Protein AF-A0A7C3SGZ8-F1 (afdb_monomer_lite)

Sequence (478 aa):
WWYVTPYLYDRQGRLVGKYRKSHCLPYERGPGPDAGFALGDDLPVFSTDIGPIGLKIGTDHYFPEIDMVLRRRGAKLIVWSTSPFPVRDEHWITFALQGRAVDLDVYYAVARYAGRKGYGGYEDRFSWTGTWPIGRAQVFAPDGHTLADSGHAGGLAVATVPAAALVGSVNPKAGLDTEGPYRLATAPNDQLPPPWPRSSDKPRTARVAAVECEPNIDRLLEKLDHCGQQHCDLVCLWEYVWYQNDQEVEKYRQRNEQWLRQIAEKAGKHKMYIVIAGELHRGFNEAILYDRQGKELGRYTKIIQTTPKESKYYQAGDRVGIFDLDFGRICVKICADVYAPLLDLTAGLHQVDLMLHPTQDAGPYGEFIRWRDGHRAVDHGYFLLRATSPCGPSDHRAYILDPWGMVLAASQHLTNNEPVIVNLQLDNRPKYFEWPERLRAKGPYPDGYQQKQWPVAKGDLRSVLLQHRRPELYRPKP

Foldseek 3Di:
DAFDKDWDAAPVRHTQDIATAAFDFPLLQFDDPNGHHDHDPAFDWTQYPLATETEHEACCLLPLLSLVFSLQQKFQEYEYEYEDDQDDFPCLSLLLVLQSLQLSVHKYWYAYAAAQCAAQLCSPPDDPVNGDRDGWIWIAGSLSDTQFIQPRNDGDTDHDDPSVSRHTHGDRQTFDDCDWALNLLLDDLVPFADFFDDDPPDFLKFKEWFDADDPDLVVVLVLLVVCLVVLGQEYFAAADDPADALVVLVVCLVVLVVSLQSVLVSLQVSQHKYKYWHCTNQRATKIWIHGRNSDTPDMFGAQPGPPDPPGPRDDHGGYWAWDADPRGIETEHEAVSLSPLSSLVSCLSNVGLEYEYRYPHDDPALVSVLSSVLSSLQSSFHKYFHHYYADDHQNPWTFIAGSSSDTPWTFGHPDPGRITIDIDRSQPTDFDWHFDSVQSNVGSDGRCSVVVGHTDGPGHPSVSVSVGDDSSNRHRDD

pLDDT: mean 90.18, std 11.47, range [34.78, 98.88]

Structure (mmCIF, N/CA/C/O backbone):
data_AF-A0A7C3SGZ8-F1
#
_entry.id   AF-A0A7C3SGZ8-F1
#
loop_
_atom_site.group_PDB
_atom_site.id
_atom_site.type_symbol
_atom_site.label_atom_id
_atom_site.label_alt_id
_atom_site.label_comp_id
_atom_site.label_asym_id
_atom_site.label_entity_id
_atom_site.label_seq_id
_atom_site.pdbx_PDB_ins_code
_atom_site.Cartn_x
_atom_site.Cartn_y
_atom_site.Cartn_z
_atom_site.occupancy
_atom_site.B_iso_or_equiv
_atom_site.auth_seq_id
_atom_site.auth_comp_id
_atom_site.auth_asym_id
_atom_site.auth_atom_id
_atom_site.pdbx_PDB_model_num
ATOM 1 N N . TRP A 1 1 ? 4.224 5.355 -36.852 1.00 69.19 1 TRP A N 1
ATOM 2 C CA . TRP A 1 1 ? 4.456 5.321 -35.395 1.00 69.19 1 TRP A CA 1
ATOM 3 C C . TRP A 1 1 ? 5.589 4.359 -35.066 1.00 69.19 1 TRP A C 1
ATOM 5 O O . TRP A 1 1 ? 5.632 3.278 -35.640 1.00 69.19 1 TRP A O 1
ATOM 15 N N . TRP A 1 2 ? 6.516 4.753 -34.192 1.00 85.25 2 TRP A N 1
ATOM 16 C CA . TRP A 1 2 ? 7.606 3.911 -33.672 1.00 85.25 2 TRP A CA 1
ATOM 17 C C . TRP A 1 2 ? 7.272 3.443 -32.243 1.00 85.25 2 TRP A C 1
ATOM 19 O O . TRP A 1 2 ? 6.316 3.941 -31.656 1.00 85.25 2 TRP A O 1
ATOM 29 N N . TYR A 1 3 ? 8.017 2.478 -31.695 1.00 91.25 3 TYR A N 1
ATOM 30 C CA . TYR A 1 3 ? 7.805 1.937 -30.343 1.00 91.25 3 TYR A CA 1
ATOM 31 C C . TYR A 1 3 ? 9.032 2.166 -29.459 1.00 91.25 3 TYR A C 1
ATOM 33 O O . TYR A 1 3 ? 10.164 2.053 -29.927 1.00 91.25 3 TYR A O 1
ATOM 41 N N . VAL A 1 4 ? 8.809 2.375 -28.161 1.00 92.69 4 VAL A N 1
ATOM 42 C CA . VAL A 1 4 ? 9.844 2.214 -27.129 1.00 92.69 4 VAL A CA 1
ATOM 43 C C . VAL A 1 4 ? 9.881 0.732 -26.741 1.00 92.69 4 VAL A C 1
ATOM 45 O O . VAL A 1 4 ? 8.846 0.159 -26.393 1.00 92.69 4 VAL A O 1
ATOM 48 N N . THR A 1 5 ? 11.027 0.060 -26.880 1.00 94.81 5 THR A N 1
ATOM 49 C CA . THR A 1 5 ? 11.096 -1.414 -26.812 1.00 94.81 5 THR A CA 1
ATOM 50 C C . THR A 1 5 ? 12.404 -1.904 -26.182 1.00 94.81 5 THR A C 1
ATOM 52 O O . THR A 1 5 ? 13.457 -1.713 -26.788 1.00 94.81 5 THR A O 1
ATOM 55 N N . PRO A 1 6 ? 12.377 -2.558 -25.006 1.00 95.44 6 PRO A N 1
ATOM 56 C CA . PRO A 1 6 ? 13.455 -3.441 -24.568 1.00 95.44 6 PRO A CA 1
ATOM 57 C C . PRO A 1 6 ? 13.411 -4.796 -25.296 1.00 95.44 6 PRO A C 1
ATOM 59 O O . PRO A 1 6 ? 12.342 -5.353 -25.567 1.00 95.44 6 PRO A O 1
ATOM 62 N N . TYR A 1 7 ? 14.598 -5.331 -25.581 1.00 96.50 7 TYR A N 1
ATOM 63 C CA . TYR A 1 7 ? 14.821 -6.615 -26.248 1.00 96.50 7 TYR A CA 1
ATOM 64 C C . TYR A 1 7 ? 15.575 -7.556 -25.309 1.00 96.50 7 TYR A C 1
ATOM 66 O O . TYR A 1 7 ? 16.525 -7.133 -24.651 1.00 96.50 7 TYR A O 1
ATOM 74 N N . LEU A 1 8 ? 15.169 -8.823 -25.270 1.00 96.88 8 LEU A N 1
ATOM 75 C CA . LEU A 1 8 ? 15.829 -9.874 -24.503 1.00 96.88 8 LEU A CA 1
ATOM 76 C C . LEU A 1 8 ? 16.534 -10.834 -25.458 1.00 96.88 8 LEU A C 1
ATOM 78 O O . LEU A 1 8 ? 15.889 -11.434 -26.319 1.00 96.88 8 LEU A O 1
ATOM 82 N N . TYR A 1 9 ? 17.842 -10.992 -25.279 1.00 96.75 9 TYR A N 1
ATOM 83 C CA . TYR A 1 9 ? 18.666 -11.947 -26.016 1.00 96.75 9 TYR A CA 1
ATOM 84 C C . TYR A 1 9 ? 19.127 -13.067 -25.082 1.00 96.75 9 TYR A C 1
ATOM 86 O O . TYR A 1 9 ? 19.379 -12.819 -23.902 1.00 96.75 9 TYR A O 1
ATOM 94 N N . ASP A 1 10 ? 19.220 -14.290 -25.600 1.00 95.00 10 ASP A N 1
ATOM 95 C CA . ASP A 1 10 ? 19.748 -15.433 -24.856 1.00 95.00 10 ASP A CA 1
ATOM 96 C C . ASP A 1 10 ? 21.285 -15.449 -24.832 1.00 95.00 10 ASP A C 1
ATOM 98 O O . ASP A 1 10 ? 21.964 -14.602 -25.419 1.00 95.00 10 ASP A O 1
ATOM 102 N N . ARG A 1 11 ? 21.851 -16.455 -24.157 1.00 92.62 11 ARG A N 1
ATOM 103 C CA . ARG A 1 11 ? 23.303 -16.649 -24.033 1.00 92.62 11 ARG A CA 1
ATOM 104 C C . ARG A 1 11 ? 24.007 -16.950 -25.360 1.00 92.62 11 ARG A C 1
ATOM 106 O O . ARG A 1 11 ? 25.226 -16.844 -25.423 1.00 92.62 11 ARG A O 1
ATOM 113 N N . GLN A 1 12 ? 23.267 -17.324 -26.404 1.00 95.88 12 GLN A N 1
ATOM 114 C CA . GLN A 1 12 ? 23.783 -17.543 -27.756 1.00 95.88 12 GLN A CA 1
ATOM 115 C C . GLN A 1 12 ? 23.603 -16.302 -28.648 1.00 95.88 12 GLN A C 1
ATOM 117 O O . GLN A 1 12 ? 23.915 -16.353 -29.836 1.00 95.88 12 GLN A O 1
ATOM 122 N N . GLY A 1 13 ? 23.100 -15.190 -28.099 1.00 95.06 13 GLY A N 1
ATOM 123 C CA . GLY A 1 13 ? 22.853 -13.952 -28.834 1.00 95.06 13 GLY A CA 1
ATOM 124 C C . GLY A 1 13 ? 21.592 -13.979 -29.701 1.00 95.06 13 GLY A C 1
ATOM 125 O O . GLY A 1 13 ? 21.418 -13.101 -30.545 1.00 95.06 13 GLY A O 1
ATOM 126 N N . ARG A 1 14 ? 20.695 -14.957 -29.523 1.00 96.56 14 ARG A N 1
ATOM 127 C CA . ARG A 1 14 ? 19.424 -15.035 -30.260 1.00 96.56 14 ARG A CA 1
ATOM 128 C C . ARG A 1 14 ? 18.355 -14.217 -29.547 1.00 96.56 14 ARG A C 1
ATOM 130 O O . ARG A 1 14 ? 18.287 -14.204 -28.320 1.00 96.56 14 ARG A O 1
ATOM 137 N N . LEU A 1 15 ? 17.492 -13.549 -30.311 1.00 97.38 15 LEU A N 1
ATOM 138 C CA . LEU A 1 15 ? 16.367 -12.795 -29.755 1.00 97.38 15 LEU A CA 1
ATOM 139 C C . LEU A 1 15 ? 15.336 -13.759 -29.144 1.00 97.38 15 LEU A C 1
ATOM 141 O O . LEU A 1 15 ? 14.676 -14.495 -29.873 1.00 97.38 15 LEU A O 1
ATOM 145 N N . VAL A 1 16 ? 15.166 -13.710 -27.822 1.00 96.94 16 VAL A N 1
ATOM 146 C CA . VAL A 1 16 ? 14.125 -14.452 -27.087 1.00 96.94 16 VAL A CA 1
ATOM 147 C C . VAL A 1 16 ? 12.778 -13.757 -27.237 1.00 96.94 16 VAL A C 1
ATOM 149 O O . VAL A 1 16 ? 11.745 -14.396 -27.424 1.00 96.94 16 VAL A O 1
ATOM 152 N N . GLY A 1 17 ? 12.780 -12.427 -27.158 1.00 95.75 17 GLY A N 1
ATOM 153 C CA . GLY A 1 17 ? 11.559 -11.650 -27.255 1.00 95.75 17 GLY A CA 1
ATOM 154 C C . GLY A 1 17 ? 11.768 -10.162 -27.039 1.00 95.75 17 GLY A C 1
ATOM 155 O O . GLY A 1 17 ? 12.876 -9.679 -26.800 1.00 95.75 17 GLY A O 1
ATOM 156 N N . LYS A 1 18 ? 10.674 -9.417 -27.158 1.00 96.38 18 LYS A N 1
ATOM 157 C CA . LYS A 1 18 ? 10.655 -7.964 -27.003 1.00 96.38 18 LYS A CA 1
ATOM 158 C C . LYS A 1 18 ? 9.407 -7.539 -26.252 1.00 96.38 18 LYS A C 1
ATOM 160 O O . LYS A 1 18 ? 8.342 -8.121 -26.443 1.00 96.38 18 LYS A O 1
ATOM 165 N N . TYR A 1 19 ? 9.533 -6.495 -25.451 1.00 97.56 19 TYR A N 1
ATOM 166 C CA . TYR A 1 19 ? 8.407 -5.848 -24.790 1.00 97.56 19 TYR A CA 1
ATOM 167 C C . TYR A 1 19 ? 8.213 -4.468 -25.407 1.00 97.56 19 TYR A C 1
ATOM 169 O O . TYR A 1 19 ? 9.177 -3.736 -25.591 1.00 97.56 19 TYR A O 1
ATOM 177 N N . ARG A 1 20 ? 6.982 -4.105 -25.759 1.00 97.19 20 ARG A N 1
ATOM 178 C CA . ARG A 1 20 ? 6.656 -2.754 -26.231 1.00 97.19 20 ARG A CA 1
ATOM 179 C C . ARG A 1 20 ? 6.062 -1.987 -25.065 1.00 97.19 20 ARG A C 1
ATOM 181 O O . ARG A 1 20 ? 5.121 -2.480 -24.452 1.00 97.19 20 ARG A O 1
ATOM 188 N N . LYS A 1 21 ? 6.593 -0.793 -24.791 1.00 96.00 21 LYS A N 1
ATOM 189 C CA . LYS A 1 21 ? 6.131 0.069 -23.700 1.00 96.00 21 LYS A CA 1
ATOM 190 C C . LYS A 1 21 ? 4.607 0.158 -23.686 1.00 96.00 21 LYS A C 1
ATOM 192 O O . LYS A 1 21 ? 4.005 0.514 -24.697 1.00 96.00 21 LYS A O 1
ATOM 197 N N . SER A 1 22 ? 4.003 -0.209 -22.561 1.00 96.19 22 SER A N 1
ATOM 198 C CA . SER A 1 22 ? 2.551 -0.403 -22.469 1.00 96.19 22 SER A CA 1
ATOM 199 C C . SER A 1 22 ? 1.799 0.872 -22.092 1.00 96.19 22 SER A C 1
ATOM 201 O O . SER A 1 22 ? 0.682 1.071 -22.565 1.00 96.19 22 SER A O 1
ATOM 203 N N . HIS A 1 23 ? 2.420 1.751 -21.302 1.00 94.94 23 HIS A N 1
ATOM 204 C CA . HIS A 1 23 ? 1.819 2.982 -20.790 1.00 94.94 23 HIS A CA 1
ATOM 205 C C . HIS A 1 23 ? 2.601 4.217 -21.243 1.00 94.94 23 HIS A C 1
ATOM 207 O O . HIS A 1 23 ? 3.799 4.142 -21.511 1.00 94.94 23 HIS A O 1
ATOM 213 N N . CYS A 1 24 ? 1.930 5.365 -21.328 1.00 91.69 24 CYS A N 1
ATOM 214 C CA . CYS A 1 24 ? 2.541 6.637 -21.712 1.00 91.69 24 CYS A CA 1
ATOM 215 C C . CYS A 1 24 ? 1.954 7.758 -20.858 1.00 91.69 24 CYS A C 1
ATOM 217 O O . CYS A 1 24 ? 0.735 7.925 -20.822 1.00 91.69 24 CYS A O 1
ATOM 219 N N . LEU A 1 25 ? 2.821 8.511 -20.181 1.00 90.81 25 LEU A N 1
ATOM 220 C CA . LEU A 1 25 ? 2.432 9.712 -19.444 1.00 90.81 25 LEU A CA 1
ATOM 221 C C . LEU A 1 25 ? 2.379 10.934 -20.375 1.00 90.81 25 LEU A C 1
ATOM 223 O O . LEU A 1 25 ? 3.080 10.950 -21.391 1.00 90.81 25 LEU A O 1
ATOM 227 N N . PRO A 1 26 ? 1.606 11.987 -20.037 1.00 88.81 26 PRO A N 1
ATOM 228 C CA . PRO A 1 26 ? 1.420 13.137 -20.924 1.00 88.81 26 PRO A CA 1
ATOM 229 C C . PRO A 1 26 ? 2.724 13.774 -21.431 1.00 88.81 26 PRO A C 1
ATOM 231 O O . PRO A 1 26 ? 2.818 14.134 -22.603 1.00 88.81 26 PRO A O 1
ATOM 234 N N . TYR A 1 27 ? 3.769 13.851 -20.598 1.00 84.12 27 TYR A N 1
ATOM 235 C CA . TYR A 1 27 ? 5.043 14.458 -20.991 1.00 84.12 27 TYR A CA 1
ATOM 236 C C . TYR A 1 27 ? 5.803 13.648 -22.052 1.00 84.12 27 TYR A C 1
ATOM 238 O O . TYR A 1 27 ? 6.643 14.218 -22.746 1.00 84.12 27 TYR A O 1
ATOM 246 N N . GLU A 1 28 ? 5.529 12.347 -22.183 1.00 85.44 28 GLU A N 1
ATOM 247 C CA . GLU A 1 28 ? 6.230 11.444 -23.104 1.00 85.44 28 GLU A CA 1
ATOM 248 C C . GLU A 1 28 ? 5.700 11.528 -24.543 1.00 85.44 28 GLU A C 1
ATOM 250 O O . GLU A 1 28 ? 6.382 11.091 -25.470 1.00 85.44 28 GLU A O 1
ATOM 255 N N . ARG A 1 29 ? 4.502 12.099 -24.754 1.00 79.06 29 ARG A N 1
ATOM 256 C CA . ARG A 1 29 ? 3.915 12.249 -26.096 1.00 79.06 29 ARG A CA 1
ATOM 257 C C . ARG A 1 29 ? 4.592 13.343 -26.924 1.00 79.06 29 ARG A C 1
ATOM 259 O O . ARG A 1 29 ? 4.531 13.283 -28.139 1.00 79.06 29 ARG A O 1
ATOM 266 N N . GLY A 1 30 ? 5.306 14.290 -26.313 1.00 68.50 30 GLY A N 1
ATOM 267 C CA . GLY A 1 30 ? 5.843 15.456 -27.029 1.00 68.50 30 GLY A CA 1
ATOM 268 C C . GLY A 1 30 ? 4.739 16.427 -27.494 1.00 68.50 30 GLY A C 1
ATOM 269 O O . GLY A 1 30 ? 3.564 16.207 -27.200 1.00 68.50 30 GLY A O 1
ATOM 270 N N . PRO A 1 31 ? 5.085 17.548 -28.153 1.00 63.88 31 PRO A N 1
ATOM 271 C CA . PRO A 1 31 ? 4.103 18.542 -28.579 1.00 63.88 31 PRO A CA 1
ATOM 272 C C . PRO A 1 31 ? 3.499 18.219 -29.950 1.00 63.88 31 PRO A C 1
ATOM 274 O O . PRO A 1 31 ? 4.227 17.997 -30.915 1.00 63.88 31 PRO A O 1
ATOM 277 N N . GLY A 1 32 ? 2.169 18.282 -30.039 1.00 61.72 32 GLY A N 1
ATOM 278 C CA . GLY A 1 32 ? 1.407 18.128 -31.281 1.00 61.72 32 GLY A CA 1
ATOM 279 C C . GLY A 1 32 ? 0.600 16.821 -31.362 1.00 61.72 32 GLY A C 1
ATOM 280 O O . GLY A 1 32 ? 0.855 15.890 -30.601 1.00 61.72 32 GLY A O 1
ATOM 281 N N . PRO A 1 33 ? -0.391 16.746 -32.269 1.00 59.47 33 PRO A N 1
ATOM 282 C CA . PRO A 1 33 ? -1.303 15.602 -32.384 1.00 59.47 33 PRO A CA 1
ATOM 283 C C . PRO A 1 33 ? -0.625 14.319 -32.898 1.00 59.47 33 PRO A C 1
ATOM 285 O O . PRO A 1 33 ? -1.054 13.224 -32.541 1.00 59.47 33 PRO A O 1
ATOM 288 N N . ASP A 1 34 ? 0.457 14.452 -33.672 1.00 66.25 34 ASP A N 1
ATOM 289 C CA . ASP A 1 34 ? 1.201 13.332 -34.273 1.00 66.25 34 ASP A CA 1
ATOM 290 C C . ASP A 1 34 ? 2.487 12.970 -33.508 1.00 66.25 34 ASP A C 1
ATOM 292 O O . ASP A 1 34 ? 3.280 12.131 -33.946 1.00 66.25 34 ASP A O 1
ATOM 296 N N . ALA A 1 35 ? 2.729 13.620 -32.366 1.00 68.38 35 ALA A N 1
ATOM 297 C CA . ALA A 1 35 ? 3.904 13.376 -31.547 1.00 68.38 35 ALA A CA 1
ATOM 298 C C . ALA A 1 35 ? 3.712 12.137 -30.651 1.00 68.38 35 ALA A C 1
ATOM 300 O O . ALA A 1 35 ? 2.620 11.842 -30.157 1.00 68.38 35 ALA A O 1
ATOM 301 N N . GLY A 1 36 ? 4.804 11.396 -30.440 1.00 77.12 36 GLY A N 1
ATOM 302 C CA . GLY A 1 36 ? 4.868 10.279 -29.499 1.00 77.12 36 GLY A CA 1
ATOM 303 C C . GLY A 1 36 ? 5.217 8.944 -30.151 1.00 77.12 36 GLY A C 1
ATOM 304 O O . GLY A 1 36 ? 5.814 8.878 -31.227 1.00 77.12 36 GLY A O 1
ATOM 305 N N . PHE A 1 37 ? 4.865 7.862 -29.461 1.00 87.44 37 PHE A N 1
ATOM 306 C CA . PHE A 1 37 ? 5.135 6.484 -29.860 1.00 87.44 37 PHE A CA 1
ATOM 307 C C . PHE A 1 37 ? 3.880 5.622 -29.710 1.00 87.44 37 PHE A C 1
ATOM 309 O O . PHE A 1 37 ? 2.998 5.907 -28.901 1.00 87.44 37 PHE A O 1
ATOM 316 N N . ALA A 1 38 ? 3.809 4.548 -30.494 1.00 91.69 38 ALA A N 1
ATOM 317 C CA . ALA A 1 38 ? 2.772 3.542 -30.335 1.00 91.69 38 ALA A CA 1
ATOM 318 C C . ALA A 1 38 ? 3.005 2.735 -29.051 1.00 91.69 38 ALA A C 1
ATOM 320 O O . ALA A 1 38 ? 4.145 2.445 -28.676 1.00 91.69 38 ALA A O 1
ATOM 321 N N . LEU A 1 39 ? 1.910 2.346 -28.402 1.00 94.81 39 LEU A N 1
ATOM 322 C CA . LEU A 1 39 ? 1.933 1.527 -27.196 1.00 94.81 39 LEU A CA 1
ATOM 323 C C . LEU A 1 39 ? 1.844 0.038 -27.529 1.00 94.81 39 LEU A C 1
ATOM 325 O O . LEU A 1 39 ? 1.193 -0.361 -28.493 1.00 94.81 39 LEU A O 1
ATOM 329 N N . GLY A 1 40 ? 2.504 -0.780 -26.714 1.00 96.19 40 GLY A N 1
ATOM 330 C CA . GLY A 1 40 ? 2.307 -2.225 -26.696 1.00 96.19 40 GLY A CA 1
ATOM 331 C C . GLY A 1 40 ? 0.940 -2.600 -26.132 1.00 96.19 40 GLY A C 1
ATOM 332 O O . GLY A 1 40 ? 0.364 -1.869 -25.335 1.00 96.19 40 GLY A O 1
ATOM 333 N N . ASP A 1 41 ? 0.428 -3.749 -26.535 1.00 96.06 41 ASP A N 1
ATOM 334 C CA . ASP A 1 41 ? -0.869 -4.315 -26.160 1.00 96.06 41 ASP A CA 1
ATOM 335 C C . ASP A 1 41 ? -0.723 -5.570 -25.282 1.00 96.06 41 ASP A C 1
ATOM 337 O O . ASP A 1 41 ? -1.669 -6.336 -25.107 1.00 96.06 41 ASP A O 1
ATOM 341 N N . ASP A 1 42 ? 0.467 -5.786 -24.713 1.00 96.44 42 ASP A N 1
ATOM 342 C CA . ASP A 1 42 ? 0.751 -6.946 -23.882 1.00 96.44 42 ASP A CA 1
ATOM 343 C C . ASP A 1 42 ? 1.822 -6.688 -22.812 1.00 96.44 42 ASP A C 1
ATOM 345 O O . ASP A 1 42 ? 2.675 -5.811 -22.953 1.00 96.44 42 ASP A O 1
ATOM 349 N N . LEU A 1 43 ? 1.801 -7.519 -21.767 1.00 97.94 43 LEU A N 1
ATOM 350 C CA . LEU A 1 43 ? 2.784 -7.606 -20.684 1.00 97.94 43 LEU A CA 1
ATOM 351 C C . LEU A 1 43 ? 3.447 -9.007 -20.672 1.00 97.94 43 LEU A C 1
ATOM 353 O O . LEU A 1 43 ? 3.156 -9.825 -19.793 1.00 97.94 43 LEU A O 1
ATOM 357 N N . PRO A 1 44 ? 4.254 -9.361 -21.692 1.00 97.25 44 PRO A N 1
ATOM 358 C CA . PRO A 1 44 ? 4.834 -10.696 -21.831 1.00 97.25 44 PRO A CA 1
ATOM 359 C C . PRO A 1 44 ? 5.866 -11.034 -20.746 1.00 97.25 44 PRO A C 1
ATOM 361 O O . PRO A 1 44 ? 6.643 -10.184 -20.309 1.00 97.25 44 PRO A O 1
ATOM 364 N N . VAL A 1 45 ? 5.910 -12.319 -20.389 1.00 98.38 45 VAL A N 1
ATOM 365 C CA . VAL A 1 45 ? 6.977 -12.951 -19.601 1.00 98.38 45 VAL A CA 1
ATOM 366 C C . VAL A 1 45 ? 7.644 -14.002 -20.480 1.00 98.38 45 VAL A C 1
ATOM 368 O O . VAL A 1 45 ? 6.963 -14.761 -21.171 1.00 98.38 45 VAL A O 1
ATOM 371 N N . PHE A 1 46 ? 8.970 -14.039 -20.469 1.00 97.88 46 PHE A N 1
ATOM 372 C CA . PHE A 1 46 ? 9.766 -14.894 -21.340 1.00 97.88 46 PHE A CA 1
ATOM 373 C C . PHE A 1 46 ? 10.364 -16.049 -20.546 1.00 97.88 46 PHE A C 1
ATOM 375 O O . PHE A 1 46 ? 11.072 -15.826 -19.565 1.00 97.88 46 PHE A O 1
ATOM 382 N N . SER A 1 47 ? 10.102 -17.281 -20.979 1.00 96.25 47 SER A N 1
ATOM 383 C CA . SER A 1 47 ? 10.798 -18.457 -20.458 1.00 96.25 47 SER A CA 1
ATOM 384 C C . SER A 1 47 ? 12.246 -18.442 -20.941 1.00 96.25 47 SER A C 1
ATOM 386 O O . SER A 1 47 ? 12.496 -18.362 -22.144 1.00 96.25 47 SER A O 1
ATOM 388 N N . THR A 1 48 ? 13.193 -18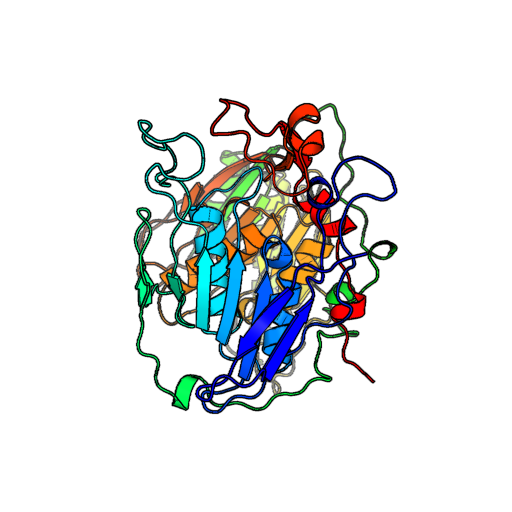.541 -20.014 1.00 94.69 48 THR A N 1
ATOM 389 C CA . THR A 1 48 ? 14.625 -18.648 -20.317 1.00 94.69 48 THR A CA 1
ATOM 390 C C . THR A 1 48 ? 15.241 -19.826 -19.568 1.00 94.69 48 THR A C 1
ATOM 392 O O . THR A 1 48 ? 14.602 -20.429 -18.706 1.00 94.69 48 THR A O 1
ATOM 395 N N . ASP A 1 49 ? 16.496 -20.142 -19.872 1.00 91.69 49 ASP A N 1
ATOM 396 C CA . ASP A 1 49 ? 17.271 -21.185 -19.194 1.00 91.69 49 ASP A CA 1
ATOM 397 C C . ASP A 1 49 ? 17.625 -20.845 -17.732 1.00 91.69 49 ASP A C 1
ATOM 399 O O . ASP A 1 49 ? 18.047 -21.726 -16.986 1.00 91.69 49 ASP A O 1
ATOM 403 N N . ILE A 1 50 ? 17.430 -19.593 -17.302 1.00 91.00 50 ILE A N 1
ATOM 404 C CA . ILE A 1 50 ? 17.544 -19.166 -15.898 1.00 91.00 50 ILE A CA 1
ATOM 405 C C . ILE A 1 50 ? 16.199 -18.921 -15.217 1.00 91.00 50 ILE A C 1
ATOM 407 O O . ILE A 1 50 ? 16.189 -18.574 -14.043 1.00 91.00 50 ILE A O 1
ATOM 411 N N . GLY A 1 51 ? 15.081 -19.095 -15.925 1.00 95.00 51 GLY A N 1
ATOM 412 C CA . GLY A 1 51 ? 13.735 -18.897 -15.390 1.00 95.00 51 GLY A CA 1
ATOM 413 C C . GLY A 1 51 ? 12.909 -17.828 -16.114 1.00 95.00 51 GLY A C 1
ATOM 414 O O . GLY A 1 51 ? 13.361 -17.247 -17.106 1.00 95.00 51 GLY A O 1
ATOM 415 N N . PRO A 1 52 ? 11.665 -17.579 -15.668 1.00 97.75 52 PRO A N 1
ATOM 416 C CA . PRO A 1 52 ? 10.772 -16.608 -16.295 1.00 97.75 52 PRO A CA 1
ATOM 417 C C . PRO A 1 52 ? 11.178 -15.148 -16.032 1.00 97.75 52 PRO A C 1
ATOM 419 O O . PRO A 1 52 ? 11.246 -14.711 -14.877 1.00 97.75 52 PRO A O 1
ATOM 422 N N . ILE A 1 53 ? 11.371 -14.371 -17.102 1.00 98.06 53 ILE A N 1
ATOM 423 C CA . ILE A 1 53 ? 11.789 -12.961 -17.042 1.00 98.06 53 ILE A CA 1
ATOM 424 C C . ILE A 1 53 ? 10.679 -12.039 -17.557 1.00 98.06 53 ILE A C 1
ATOM 426 O O . ILE A 1 53 ? 10.231 -12.169 -18.697 1.00 98.06 53 ILE A O 1
ATOM 430 N N . GLY A 1 54 ? 10.258 -11.082 -16.729 1.00 98.19 54 GLY A N 1
ATOM 431 C CA . GLY A 1 54 ? 9.402 -9.961 -17.125 1.00 98.19 54 GLY A CA 1
ATOM 432 C C . GLY A 1 54 ? 10.227 -8.729 -17.505 1.00 98.19 54 GLY A C 1
ATOM 433 O O . GLY A 1 54 ? 11.288 -8.491 -16.929 1.00 98.19 54 GLY A O 1
ATOM 434 N N . LEU A 1 55 ? 9.746 -7.928 -18.458 1.00 98.12 55 LEU A N 1
ATOM 435 C CA . LEU A 1 55 ? 10.398 -6.682 -18.883 1.00 98.12 55 LEU A CA 1
ATOM 436 C C . LEU A 1 55 ? 9.461 -5.490 -18.669 1.00 98.12 55 LEU A C 1
ATOM 438 O O . LEU A 1 55 ? 8.273 -5.577 -18.971 1.00 98.12 55 LEU A O 1
ATOM 442 N N . LYS A 1 56 ? 10.009 -4.355 -18.230 1.00 96.75 56 LYS A N 1
ATOM 443 C CA . LYS A 1 56 ? 9.319 -3.054 -18.231 1.00 96.75 56 LYS A CA 1
ATOM 444 C C . LYS A 1 56 ? 10.280 -1.919 -18.582 1.00 96.75 56 LYS A C 1
ATOM 446 O O . LYS A 1 56 ? 11.499 -2.088 -18.476 1.00 96.75 56 LYS A O 1
ATOM 451 N N . ILE A 1 57 ? 9.770 -0.751 -18.989 1.00 94.75 57 ILE A N 1
ATOM 452 C CA . ILE A 1 57 ? 10.625 0.372 -19.409 1.00 94.75 57 ILE A CA 1
ATOM 453 C C . ILE A 1 57 ? 10.118 1.755 -18.975 1.00 94.75 57 ILE A C 1
ATOM 455 O O . ILE A 1 57 ? 8.945 2.114 -19.105 1.00 94.75 57 ILE A O 1
ATOM 459 N N . GLY A 1 58 ? 11.045 2.582 -18.485 1.00 91.00 58 GLY A N 1
ATOM 460 C CA . GLY A 1 58 ? 10.790 3.988 -18.165 1.00 91.00 58 GLY A CA 1
ATOM 461 C C . GLY A 1 58 ? 9.633 4.167 -17.178 1.00 91.00 58 GLY A C 1
ATOM 462 O O . GLY A 1 58 ? 9.635 3.559 -16.109 1.00 91.00 58 GLY A O 1
ATOM 463 N N . THR A 1 59 ? 8.636 4.970 -17.550 1.00 91.56 59 THR A N 1
ATOM 464 C CA . THR A 1 59 ? 7.467 5.319 -16.716 1.00 91.56 59 THR A CA 1
ATOM 465 C C . THR A 1 59 ? 6.513 4.166 -16.412 1.00 91.56 59 THR A C 1
ATOM 467 O O . THR A 1 59 ? 5.614 4.354 -15.602 1.00 91.56 59 THR A O 1
ATOM 470 N N . ASP A 1 60 ? 6.722 2.968 -16.974 1.00 95.00 60 ASP A N 1
ATOM 471 C CA . ASP A 1 60 ? 5.943 1.775 -16.601 1.00 95.00 60 ASP A CA 1
ATOM 472 C C . ASP A 1 60 ? 6.031 1.506 -15.088 1.00 95.00 60 ASP A C 1
ATOM 474 O O . ASP A 1 60 ? 5.107 0.981 -14.484 1.00 95.00 60 ASP A O 1
ATOM 478 N N . HIS A 1 61 ? 7.122 1.935 -14.443 1.00 93.12 61 HIS A N 1
ATOM 479 C CA . HIS A 1 61 ? 7.274 1.849 -12.993 1.00 93.12 61 HIS A CA 1
ATOM 480 C C . HIS A 1 61 ? 6.145 2.532 -12.208 1.00 93.12 61 HIS A C 1
ATOM 482 O O . HIS A 1 61 ? 5.819 2.051 -11.130 1.00 93.12 61 HIS A O 1
ATOM 488 N N . TYR A 1 62 ? 5.508 3.585 -12.727 1.00 93.69 62 TYR A N 1
ATOM 489 C CA . TYR A 1 62 ? 4.398 4.244 -12.029 1.00 93.69 62 TYR A CA 1
ATOM 490 C C . TYR A 1 62 ? 3.104 3.414 -11.988 1.00 93.69 62 TYR A C 1
ATOM 492 O O . TYR A 1 62 ? 2.175 3.793 -11.284 1.00 93.69 62 TYR A O 1
ATOM 500 N N . PHE A 1 63 ? 3.036 2.296 -12.716 1.00 96.75 63 PHE A N 1
ATOM 501 C CA . PHE A 1 63 ? 1.864 1.427 -12.794 1.00 96.75 63 PHE A CA 1
ATOM 502 C C . PHE A 1 63 ? 2.180 0.084 -12.113 1.00 96.75 63 PHE A C 1
ATOM 504 O O . PHE A 1 63 ? 2.694 -0.828 -12.771 1.00 96.75 63 PHE A O 1
ATOM 511 N N . PRO A 1 64 ? 1.943 -0.056 -10.793 1.00 96.81 64 PRO A N 1
ATOM 512 C CA . PRO A 1 64 ? 2.254 -1.284 -10.053 1.00 96.81 64 PRO A CA 1
ATOM 513 C C . PRO A 1 64 ? 1.526 -2.518 -10.604 1.00 96.81 64 PRO A C 1
ATOM 515 O O . PRO A 1 64 ? 2.045 -3.630 -10.499 1.00 96.81 64 PRO A O 1
ATOM 518 N N . GLU A 1 65 ? 0.378 -2.344 -11.268 1.00 98.19 65 GLU A N 1
ATOM 519 C CA . GLU A 1 65 ? -0.352 -3.438 -11.912 1.00 98.19 65 GLU A CA 1
ATOM 520 C C . GLU A 1 65 ? 0.487 -4.169 -12.966 1.00 98.19 65 GLU A C 1
ATOM 522 O O . GLU A 1 65 ? 0.309 -5.371 -13.155 1.00 98.19 65 GLU A O 1
ATOM 527 N N . ILE A 1 66 ? 1.440 -3.485 -13.616 1.00 98.44 66 ILE A N 1
ATOM 528 C CA . ILE A 1 66 ? 2.366 -4.125 -14.558 1.00 98.44 66 ILE A CA 1
ATOM 529 C C . ILE A 1 66 ? 3.179 -5.203 -13.841 1.00 98.44 66 ILE A C 1
ATOM 531 O O . ILE A 1 66 ? 3.232 -6.340 -14.306 1.00 98.44 66 ILE A O 1
ATOM 535 N N . ASP A 1 67 ? 3.771 -4.872 -12.693 1.00 98.56 67 ASP A N 1
ATOM 536 C CA . ASP A 1 67 ? 4.591 -5.812 -11.925 1.00 98.56 67 ASP A CA 1
ATOM 537 C C . ASP A 1 67 ? 3.732 -6.966 -11.385 1.00 98.56 67 ASP A C 1
ATOM 539 O O . ASP A 1 67 ? 4.132 -8.131 -11.463 1.00 98.56 67 ASP A O 1
ATOM 543 N N . MET A 1 68 ? 2.511 -6.663 -10.928 1.00 98.44 68 MET A N 1
ATOM 544 C CA . MET A 1 68 ? 1.552 -7.670 -10.462 1.00 98.44 68 MET A CA 1
ATOM 545 C C . MET A 1 68 ? 1.162 -8.655 -11.575 1.00 98.44 68 MET A C 1
ATOM 547 O O . MET A 1 68 ? 1.131 -9.866 -11.344 1.00 98.44 68 MET A O 1
ATOM 551 N N . VAL A 1 69 ? 0.898 -8.172 -12.794 1.00 98.69 69 VAL A N 1
ATOM 552 C CA . VAL A 1 69 ? 0.565 -9.027 -13.946 1.00 98.69 69 VAL A CA 1
ATOM 553 C C . VAL A 1 69 ? 1.770 -9.855 -14.373 1.00 98.69 69 VAL A C 1
ATOM 555 O O . VAL A 1 69 ? 1.626 -11.060 -14.577 1.00 98.69 69 VAL A O 1
ATOM 558 N N . LEU A 1 70 ? 2.962 -9.255 -14.461 1.00 98.69 70 LEU A N 1
ATOM 559 C CA . LEU A 1 70 ? 4.190 -9.993 -14.768 1.00 98.69 70 LEU A CA 1
ATOM 560 C C . LEU A 1 70 ? 4.404 -11.124 -13.752 1.00 98.69 70 LEU A C 1
ATOM 562 O O . LEU A 1 70 ? 4.649 -12.268 -14.146 1.00 98.69 70 LEU A O 1
ATOM 566 N N . ARG A 1 71 ? 4.214 -10.852 -12.454 1.00 98.12 71 ARG A N 1
ATOM 567 C CA . ARG A 1 71 ? 4.297 -11.876 -11.407 1.00 98.12 71 ARG A CA 1
ATOM 568 C C . ARG A 1 71 ? 3.232 -12.963 -11.554 1.00 98.12 71 ARG A C 1
ATOM 570 O O . ARG A 1 71 ? 3.560 -14.147 -11.447 1.00 98.12 71 ARG A O 1
ATOM 577 N N . ARG A 1 72 ? 1.972 -12.598 -11.824 1.00 98.00 72 ARG A N 1
ATOM 578 C CA . ARG A 1 72 ? 0.872 -13.557 -12.063 1.00 98.00 72 ARG A CA 1
ATOM 579 C C . ARG A 1 72 ? 1.126 -14.441 -13.282 1.00 98.00 72 ARG A C 1
ATOM 581 O O . ARG A 1 72 ? 0.753 -15.609 -13.267 1.00 98.00 72 ARG A O 1
ATOM 588 N N . ARG A 1 73 ? 1.813 -13.916 -14.298 1.00 98.44 73 ARG A N 1
ATOM 589 C CA . ARG A 1 73 ? 2.253 -14.661 -15.489 1.00 98.44 73 ARG A CA 1
ATOM 590 C C . ARG A 1 73 ? 3.507 -15.502 -15.268 1.00 98.44 73 ARG A C 1
ATOM 592 O O . ARG A 1 73 ? 3.931 -16.191 -16.192 1.00 98.44 73 ARG A O 1
ATOM 599 N N . GLY A 1 74 ? 4.060 -15.489 -14.057 1.00 98.06 74 GLY A N 1
ATOM 600 C CA . GLY A 1 74 ? 5.133 -16.378 -13.628 1.00 98.06 74 GLY A CA 1
ATOM 601 C C . GLY A 1 74 ? 6.511 -15.734 -13.542 1.00 98.06 74 GLY A C 1
ATOM 602 O O . GLY A 1 74 ? 7.454 -16.448 -13.219 1.00 98.06 74 GLY A O 1
ATOM 603 N N . ALA A 1 75 ? 6.656 -14.425 -13.798 1.00 98.38 75 ALA A N 1
ATOM 604 C CA . ALA A 1 75 ? 7.947 -13.747 -13.674 1.00 98.38 75 ALA A CA 1
ATOM 605 C C . ALA A 1 75 ? 8.547 -13.945 -12.273 1.00 98.38 75 ALA A C 1
ATOM 607 O O . ALA A 1 75 ? 7.878 -13.716 -11.263 1.00 98.38 75 ALA A O 1
ATOM 608 N N . LYS A 1 76 ? 9.822 -14.345 -12.241 1.00 97.94 76 LYS A N 1
ATOM 609 C CA . LYS A 1 76 ? 10.654 -14.434 -11.029 1.00 97.94 76 LYS A CA 1
ATOM 610 C C . LYS A 1 76 ? 11.740 -13.364 -10.985 1.00 97.94 76 LYS A C 1
ATOM 612 O O . LYS A 1 76 ? 12.188 -12.978 -9.910 1.00 97.94 76 LYS A O 1
ATOM 617 N N . LEU A 1 77 ? 12.108 -12.851 -12.156 1.00 97.88 77 LEU A N 1
ATOM 618 C CA . LEU A 1 77 ? 12.963 -11.688 -12.336 1.00 97.88 77 LEU A CA 1
ATOM 619 C C . LEU A 1 77 ? 12.223 -10.663 -13.197 1.00 97.88 77 LEU A C 1
ATOM 621 O O . LEU A 1 77 ? 11.780 -10.985 -14.300 1.00 97.88 77 LEU A O 1
ATOM 625 N N . ILE A 1 78 ? 12.114 -9.427 -12.717 1.00 98.44 78 ILE A N 1
ATOM 626 C CA . ILE A 1 78 ? 11.628 -8.297 -13.509 1.00 98.44 78 ILE A CA 1
ATOM 627 C C . ILE A 1 78 ? 12.807 -7.381 -13.828 1.00 98.44 78 ILE A C 1
ATOM 629 O O . ILE A 1 78 ? 13.464 -6.831 -12.943 1.00 98.44 78 ILE A O 1
ATOM 633 N N . VAL A 1 79 ? 13.067 -7.194 -15.119 1.00 97.44 79 VAL A N 1
ATOM 634 C CA . VAL A 1 79 ? 14.115 -6.298 -15.605 1.00 97.44 79 VAL A CA 1
ATOM 635 C C . VAL A 1 79 ? 13.499 -4.960 -15.978 1.00 97.44 79 VAL A C 1
ATOM 637 O O . VAL A 1 79 ? 12.539 -4.889 -16.749 1.00 97.44 79 VAL A O 1
ATOM 640 N N . TRP A 1 80 ? 14.072 -3.882 -15.448 1.00 96.06 80 TRP A N 1
ATOM 641 C CA . TRP A 1 80 ? 13.635 -2.525 -15.739 1.00 96.06 80 TRP A CA 1
ATOM 642 C C . TRP A 1 80 ? 14.757 -1.700 -16.352 1.00 96.06 80 TRP A C 1
ATOM 644 O O . TRP A 1 80 ? 15.749 -1.382 -15.697 1.00 96.06 80 TRP A O 1
ATOM 654 N N . SER A 1 81 ? 14.575 -1.301 -17.608 1.00 92.44 81 SER A N 1
ATOM 655 C CA . SER A 1 81 ? 15.439 -0.317 -18.262 1.00 92.44 81 SER A CA 1
ATOM 656 C C . SER A 1 81 ? 14.823 1.069 -18.135 1.00 92.44 81 SER A C 1
ATOM 658 O O . SER A 1 81 ? 13.633 1.250 -18.388 1.00 92.44 81 SER A O 1
ATOM 660 N N . THR A 1 82 ? 15.595 2.081 -17.747 1.00 86.94 82 THR A N 1
ATOM 661 C CA . THR A 1 82 ? 15.028 3.419 -17.556 1.00 86.94 82 THR A CA 1
ATOM 662 C C . THR A 1 82 ? 16.007 4.548 -17.840 1.00 86.94 82 THR A C 1
ATOM 664 O O . THR A 1 82 ? 17.117 4.604 -17.312 1.00 86.94 82 THR A O 1
ATOM 667 N N . SER A 1 83 ? 15.534 5.519 -18.617 1.00 77.69 83 SER A N 1
ATOM 668 C CA . SER A 1 83 ? 16.105 6.860 -18.692 1.00 77.69 83 SER A CA 1
ATOM 669 C C . SER A 1 83 ? 15.548 7.740 -17.562 1.00 77.69 83 SER A C 1
ATOM 671 O O . SER A 1 83 ? 14.654 7.305 -16.823 1.00 77.69 83 SER A O 1
ATOM 673 N N . PRO A 1 84 ? 16.089 8.947 -17.368 1.00 71.44 84 PRO A N 1
ATOM 674 C CA . PRO A 1 84 ? 15.548 9.904 -16.414 1.00 71.44 84 PRO A CA 1
ATOM 675 C C . PRO A 1 84 ? 14.212 10.534 -16.859 1.00 71.44 84 PRO A C 1
ATOM 677 O O . PRO A 1 84 ? 13.894 10.562 -18.047 1.00 71.44 84 PRO A O 1
ATOM 680 N N . PHE A 1 85 ? 13.438 11.050 -15.896 1.00 76.94 85 PHE A N 1
ATOM 681 C CA . PHE A 1 85 ? 12.120 11.688 -16.081 1.00 76.94 85 PHE A CA 1
ATOM 682 C C . PHE A 1 85 ? 12.118 13.104 -15.471 1.00 76.94 85 PHE A C 1
ATOM 684 O O . PHE A 1 85 ? 13.026 13.386 -14.687 1.00 76.94 85 PHE A O 1
ATOM 691 N N . PRO A 1 86 ? 11.093 13.951 -15.736 1.00 70.00 86 PRO A N 1
ATOM 692 C CA . PRO A 1 86 ? 11.024 15.330 -15.251 1.00 70.00 86 PRO A CA 1
ATOM 693 C C . PRO A 1 86 ? 11.337 15.511 -13.764 1.00 70.00 86 PRO A C 1
ATOM 695 O O . PRO A 1 86 ? 12.160 16.354 -13.461 1.00 70.00 86 PRO A O 1
ATOM 698 N N . VAL A 1 87 ? 10.766 14.717 -12.850 1.00 67.56 87 VAL A N 1
ATOM 699 C CA . VAL A 1 87 ? 11.182 14.680 -11.435 1.00 67.56 87 VAL A CA 1
ATOM 700 C C . VAL A 1 87 ? 11.448 13.243 -11.032 1.00 67.56 87 VAL A C 1
ATOM 702 O O . VAL A 1 87 ? 10.630 12.356 -11.280 1.00 67.56 87 VAL A O 1
ATOM 705 N N . ARG A 1 88 ? 12.586 13.019 -10.378 1.00 65.50 88 ARG A N 1
ATOM 706 C CA . ARG A 1 88 ? 12.866 11.773 -9.678 1.00 65.50 88 ARG A CA 1
ATOM 707 C C . ARG A 1 88 ? 13.449 12.080 -8.315 1.00 65.50 88 ARG A C 1
ATOM 709 O O . ARG A 1 88 ? 14.354 12.897 -8.190 1.00 65.50 88 ARG A O 1
ATOM 716 N N . ASP A 1 89 ? 12.947 11.355 -7.339 1.00 70.69 89 ASP A N 1
ATOM 717 C CA . ASP A 1 89 ? 13.606 11.153 -6.068 1.00 70.69 89 ASP A CA 1
ATOM 718 C C . ASP A 1 89 ? 14.095 9.694 -6.078 1.00 70.69 89 ASP A C 1
ATOM 720 O O . ASP A 1 89 ? 13.329 8.770 -6.374 1.00 70.69 89 ASP A O 1
ATOM 724 N N . GLU A 1 90 ? 15.403 9.491 -5.900 1.00 74.06 90 GLU A N 1
ATOM 725 C CA . GLU A 1 90 ? 15.980 8.145 -5.927 1.00 74.06 90 GLU A CA 1
ATOM 726 C C . GLU A 1 90 ? 15.424 7.282 -4.798 1.00 74.06 90 GLU A C 1
ATOM 728 O O . GLU A 1 90 ? 15.130 6.113 -5.046 1.00 74.06 90 GLU A O 1
ATOM 733 N N . HIS A 1 91 ? 15.240 7.858 -3.607 1.00 75.69 91 HIS A N 1
ATOM 734 C CA . HIS A 1 91 ? 14.661 7.146 -2.481 1.00 75.69 91 HIS A CA 1
ATOM 735 C C . HIS A 1 91 ? 13.263 6.667 -2.845 1.00 75.69 91 HIS A C 1
ATOM 737 O O . HIS A 1 91 ? 13.008 5.475 -2.750 1.00 75.69 91 HIS A O 1
ATOM 743 N N . TRP A 1 92 ? 12.405 7.540 -3.370 1.00 80.00 92 TRP A N 1
ATOM 744 C CA . TRP A 1 92 ? 11.037 7.169 -3.733 1.00 80.00 92 TRP A CA 1
ATOM 745 C C . TRP A 1 92 ? 10.994 5.971 -4.701 1.00 80.00 92 TRP A C 1
ATOM 747 O O . TRP A 1 92 ? 10.280 4.997 -4.471 1.00 80.00 92 TRP A O 1
ATOM 757 N N . ILE A 1 93 ? 11.809 5.979 -5.757 1.00 84.06 93 ILE A N 1
ATOM 758 C CA . ILE A 1 93 ? 11.799 4.884 -6.737 1.00 84.06 93 ILE A CA 1
ATOM 759 C C . ILE A 1 93 ? 12.420 3.600 -6.179 1.00 84.06 93 ILE A C 1
ATOM 761 O O . ILE A 1 93 ? 11.904 2.507 -6.412 1.00 84.06 93 ILE A O 1
ATOM 765 N N . THR A 1 94 ? 13.565 3.715 -5.509 1.00 87.06 94 THR A N 1
ATOM 766 C CA . THR A 1 94 ? 14.268 2.560 -4.942 1.00 87.06 94 THR A CA 1
ATOM 767 C C . THR A 1 94 ? 13.410 1.903 -3.873 1.00 87.06 94 THR A C 1
ATOM 769 O O . THR A 1 94 ? 13.189 0.699 -3.929 1.00 87.06 94 THR A O 1
ATOM 772 N N . PHE A 1 95 ? 12.834 2.699 -2.980 1.00 88.56 95 PHE A N 1
ATOM 773 C CA . PHE A 1 95 ? 11.942 2.231 -1.932 1.00 88.56 95 PHE A CA 1
ATOM 774 C C . PHE A 1 95 ? 10.698 1.539 -2.505 1.00 88.56 95 PHE A C 1
ATOM 776 O O . PHE A 1 95 ? 10.333 0.457 -2.044 1.00 88.56 95 PHE A O 1
ATOM 783 N N . ALA A 1 96 ? 10.113 2.088 -3.579 1.00 92.62 96 ALA A N 1
ATOM 784 C CA . ALA A 1 96 ? 9.020 1.435 -4.296 1.00 92.62 96 ALA A CA 1
ATOM 785 C C . ALA A 1 96 ? 9.418 0.052 -4.838 1.00 92.62 96 ALA A C 1
ATOM 787 O O . ALA A 1 96 ? 8.683 -0.919 -4.683 1.00 92.62 96 ALA A O 1
ATOM 788 N N . LEU A 1 97 ? 10.598 -0.065 -5.455 1.00 94.31 97 LEU A N 1
ATOM 789 C CA . LEU A 1 97 ? 11.092 -1.340 -5.982 1.00 94.31 97 LEU A CA 1
ATOM 790 C C . LEU A 1 97 ? 11.376 -2.369 -4.886 1.00 94.31 97 LEU A C 1
ATOM 792 O O . LEU A 1 97 ? 11.020 -3.530 -5.066 1.00 94.31 97 LEU A O 1
ATOM 796 N N . GLN A 1 98 ? 11.994 -1.958 -3.776 1.00 95.50 98 GLN A N 1
ATOM 797 C CA . GLN A 1 98 ? 12.278 -2.844 -2.643 1.00 95.50 98 GLN A CA 1
ATOM 798 C C . GLN A 1 98 ? 10.984 -3.418 -2.066 1.00 95.50 98 GLN A C 1
ATOM 800 O O . GLN A 1 98 ? 10.860 -4.628 -1.896 1.00 95.50 98 GLN A O 1
ATOM 805 N N . GLY A 1 99 ? 9.983 -2.565 -1.842 1.00 96.00 99 GLY A N 1
ATOM 806 C CA . GLY A 1 99 ? 8.692 -3.015 -1.340 1.00 96.00 99 GLY A CA 1
ATOM 807 C C . GLY A 1 99 ? 7.910 -3.871 -2.336 1.00 96.00 99 GLY A C 1
ATOM 808 O O . GLY A 1 99 ? 7.330 -4.877 -1.938 1.00 96.00 99 GLY A O 1
ATOM 809 N N . ARG A 1 100 ? 7.973 -3.580 -3.641 1.00 97.31 100 ARG A N 1
ATOM 810 C CA . ARG A 1 100 ? 7.388 -4.474 -4.655 1.00 97.31 100 ARG A CA 1
ATOM 811 C C . ARG A 1 100 ? 8.118 -5.812 -4.761 1.00 97.31 100 ARG A C 1
ATOM 813 O O . ARG A 1 100 ? 7.491 -6.796 -5.141 1.00 97.31 100 ARG A O 1
ATOM 820 N N . ALA A 1 101 ? 9.422 -5.862 -4.479 1.00 97.44 101 ALA A N 1
ATOM 821 C CA . ALA A 1 101 ? 10.177 -7.116 -4.438 1.00 97.44 101 ALA A CA 1
ATOM 822 C C . ALA A 1 101 ? 9.639 -8.018 -3.320 1.00 97.44 101 ALA A C 1
ATOM 824 O O . ALA A 1 101 ? 9.344 -9.184 -3.579 1.00 97.44 101 ALA A O 1
ATOM 825 N N . VAL A 1 102 ? 9.408 -7.414 -2.147 1.00 95.88 102 VAL A N 1
ATOM 826 C CA . VAL A 1 102 ? 8.739 -8.007 -0.979 1.00 95.88 102 VAL A CA 1
ATOM 827 C C . VAL A 1 102 ? 7.327 -8.491 -1.308 1.00 95.88 102 VAL A C 1
ATOM 829 O O . VAL A 1 102 ? 7.006 -9.656 -1.088 1.00 95.88 102 VAL A O 1
ATOM 832 N N . ASP A 1 103 ? 6.482 -7.624 -1.863 1.00 94.75 103 ASP A N 1
ATOM 833 C CA . ASP A 1 103 ? 5.065 -7.928 -2.098 1.00 94.75 103 ASP A CA 1
ATOM 834 C C . ASP A 1 103 ? 4.832 -9.013 -3.143 1.00 94.75 103 ASP A C 1
ATOM 836 O O . ASP A 1 103 ? 3.865 -9.775 -3.064 1.00 94.75 103 ASP A O 1
ATOM 840 N N . LEU A 1 104 ? 5.688 -9.042 -4.161 1.00 96.69 104 LEU A N 1
ATOM 841 C CA . LEU A 1 104 ? 5.510 -9.908 -5.317 1.00 96.69 104 LEU A CA 1
ATOM 842 C C . LEU A 1 104 ? 6.419 -11.130 -5.279 1.00 96.69 104 LEU A C 1
ATOM 844 O O . LEU A 1 104 ? 6.255 -11.997 -6.136 1.00 96.69 104 LEU A O 1
ATOM 848 N N . ASP A 1 105 ? 7.333 -11.234 -4.313 1.00 95.50 105 ASP A N 1
ATOM 849 C CA . ASP A 1 105 ? 8.329 -12.305 -4.248 1.00 95.50 105 ASP A CA 1
ATOM 850 C C . ASP A 1 105 ? 9.096 -12.418 -5.586 1.00 95.50 105 ASP A C 1
ATOM 852 O O . ASP A 1 105 ? 9.036 -13.427 -6.301 1.00 95.50 105 ASP A O 1
ATOM 856 N N . VAL A 1 106 ? 9.736 -11.313 -5.991 1.00 97.25 106 VAL A N 1
ATOM 857 C CA . VAL A 1 106 ? 10.494 -11.208 -7.252 1.00 97.25 106 VAL A CA 1
ATOM 858 C C . VAL A 1 106 ? 11.850 -10.556 -7.054 1.00 97.25 106 VAL A C 1
ATOM 860 O O . VAL A 1 106 ? 12.013 -9.637 -6.257 1.00 97.25 106 VAL A O 1
ATOM 863 N N . TYR A 1 107 ? 12.812 -10.971 -7.872 1.00 98.19 107 TYR A N 1
ATOM 864 C CA . TYR A 1 107 ? 14.038 -10.212 -8.070 1.00 98.19 107 TYR A CA 1
ATOM 865 C C . TYR A 1 107 ? 13.783 -9.052 -9.032 1.00 98.19 107 TYR A C 1
ATOM 867 O O . TYR A 1 107 ? 13.053 -9.194 -10.018 1.00 98.19 107 TYR A O 1
ATOM 875 N N . TYR A 1 108 ? 14.460 -7.929 -8.805 1.00 97.88 108 TYR A N 1
ATOM 876 C CA . TYR A 1 108 ? 14.552 -6.851 -9.789 1.00 97.88 108 TYR A CA 1
ATOM 877 C C . TYR A 1 108 ? 15.986 -6.687 -10.267 1.00 97.88 108 TYR A C 1
ATOM 879 O O . TYR A 1 108 ? 16.907 -6.654 -9.457 1.00 97.88 108 TYR A O 1
ATOM 887 N N . ALA A 1 109 ? 16.163 -6.494 -11.573 1.00 96.56 109 ALA A N 1
ATOM 888 C CA . ALA A 1 109 ? 17.406 -5.989 -12.146 1.00 96.56 109 ALA A CA 1
ATOM 889 C C . ALA A 1 109 ? 17.121 -4.671 -12.865 1.00 96.56 109 ALA A C 1
ATOM 891 O O . ALA A 1 109 ? 16.325 -4.609 -13.805 1.00 96.56 109 ALA A O 1
ATOM 892 N N . VAL A 1 110 ? 17.753 -3.597 -12.407 1.00 94.06 110 VAL A N 1
ATOM 893 C CA . VAL A 1 110 ? 17.482 -2.241 -12.876 1.00 94.06 110 VAL A CA 1
ATOM 894 C C . VAL A 1 110 ? 18.697 -1.710 -13.607 1.00 94.06 110 VAL A C 1
ATOM 896 O O . VAL A 1 110 ? 19.773 -1.586 -13.030 1.00 94.06 110 VAL A O 1
ATOM 899 N N . ALA A 1 111 ? 18.502 -1.338 -14.868 1.00 90.62 111 ALA A N 1
ATOM 900 C CA . ALA A 1 111 ? 19.464 -0.578 -15.648 1.00 90.62 111 ALA A CA 1
ATOM 901 C C . ALA A 1 111 ? 18.966 0.864 -15.761 1.00 90.62 111 ALA A C 1
ATOM 903 O O . ALA A 1 111 ? 17.913 1.135 -16.348 1.00 90.62 111 ALA A O 1
ATOM 904 N N . ARG A 1 112 ? 19.719 1.804 -15.192 1.00 83.62 112 ARG A N 1
ATOM 905 C CA . ARG A 1 112 ? 19.362 3.222 -15.154 1.00 83.62 112 ARG A CA 1
ATOM 906 C C . ARG A 1 112 ? 20.464 4.057 -15.784 1.00 83.62 112 ARG A C 1
ATOM 908 O O . ARG A 1 112 ? 21.640 3.744 -15.636 1.00 83.62 112 ARG A O 1
ATOM 915 N N . TYR A 1 113 ? 20.071 5.138 -16.451 1.00 75.75 113 TYR A N 1
ATOM 916 C CA . TYR A 1 113 ? 21.015 6.167 -16.882 1.00 75.75 113 TYR A CA 1
ATOM 917 C C . TYR A 1 113 ? 21.867 6.649 -15.702 1.00 75.75 113 TYR A C 1
ATOM 919 O O . TYR A 1 113 ? 21.316 7.091 -14.696 1.00 75.75 113 TYR A O 1
ATOM 927 N N . ALA A 1 114 ? 23.183 6.588 -15.866 1.00 70.75 114 ALA A N 1
ATOM 928 C CA . ALA A 1 114 ? 24.179 7.090 -14.935 1.00 70.75 114 ALA A CA 1
ATOM 929 C C . ALA A 1 114 ? 25.118 8.024 -15.706 1.00 70.75 114 ALA A C 1
ATOM 931 O O . ALA A 1 114 ? 25.549 7.693 -16.811 1.00 70.75 114 ALA A O 1
ATOM 932 N N . GLY A 1 115 ? 25.408 9.202 -15.158 1.00 61.34 115 GLY A N 1
ATOM 933 C CA . GLY A 1 115 ? 26.271 10.195 -15.797 1.00 61.34 115 GLY A CA 1
ATOM 934 C C . GLY A 1 115 ? 27.338 10.693 -14.831 1.00 61.34 115 GLY A C 1
ATOM 935 O O . GLY A 1 115 ? 27.073 10.815 -13.640 1.00 61.34 115 GLY A O 1
ATOM 936 N N . ARG A 1 116 ? 28.527 11.048 -15.343 1.00 55.00 116 ARG A N 1
ATOM 937 C CA . ARG A 1 116 ? 29.681 11.496 -14.529 1.00 55.00 116 ARG A CA 1
ATOM 938 C C . ARG A 1 116 ? 29.389 12.678 -13.592 1.00 55.00 116 ARG A C 1
ATOM 940 O O . ARG A 1 116 ? 30.073 12.823 -12.592 1.00 55.00 116 ARG A O 1
ATOM 947 N N . LYS A 1 117 ? 28.402 13.514 -13.928 1.00 57.12 117 LYS A N 1
ATOM 948 C CA . LYS A 1 117 ? 27.988 14.701 -13.155 1.00 57.12 117 LYS A CA 1
ATOM 949 C C . LYS A 1 117 ? 26.710 14.479 -12.329 1.00 57.12 117 LYS A C 1
ATOM 951 O O . LYS A 1 1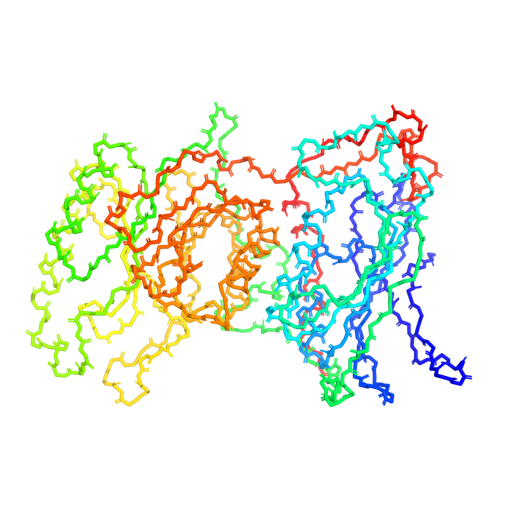17 ? 26.148 15.432 -11.797 1.00 57.12 117 LYS A O 1
ATOM 956 N N . GLY A 1 118 ? 26.223 13.234 -12.270 1.00 58.44 118 GLY A N 1
ATOM 957 C CA . GLY A 1 118 ? 24.885 12.912 -11.778 1.00 58.44 118 GLY A CA 1
ATOM 958 C C . GLY A 1 118 ? 23.777 13.489 -12.673 1.00 58.44 118 GLY A C 1
ATOM 959 O O . GLY A 1 118 ? 23.984 14.429 -13.442 1.00 58.44 118 GLY A O 1
ATOM 960 N N . TYR A 1 119 ? 22.573 12.919 -12.620 1.00 59.12 119 TYR A N 1
ATOM 961 C CA . TYR A 1 119 ? 21.403 13.523 -13.264 1.00 59.12 119 TYR A CA 1
ATOM 962 C C . TYR A 1 119 ? 20.717 14.520 -12.313 1.00 59.12 119 TYR A C 1
ATOM 964 O O . TYR A 1 119 ? 20.604 14.245 -11.121 1.00 59.12 119 TYR A O 1
ATOM 972 N N . GLY A 1 120 ? 20.233 15.663 -12.819 1.00 59.06 120 GLY A N 1
ATOM 973 C CA . GLY A 1 120 ? 19.468 16.632 -12.009 1.00 59.06 120 GLY A CA 1
ATOM 974 C C . GLY A 1 120 ? 20.155 17.966 -11.685 1.00 59.06 120 GLY A C 1
ATOM 975 O O . GLY A 1 120 ? 19.549 18.817 -11.041 1.00 59.06 120 GLY A O 1
ATOM 976 N N . GLY A 1 121 ? 21.402 18.192 -12.122 1.00 55.34 121 GLY A N 1
ATOM 977 C CA . GLY A 1 121 ? 22.111 19.455 -11.846 1.00 55.34 121 GLY A CA 1
ATOM 978 C C . GLY A 1 121 ? 22.518 19.635 -10.373 1.00 55.34 121 GLY A C 1
ATOM 979 O O . GLY A 1 121 ? 22.604 20.769 -9.886 1.00 55.34 121 GLY A O 1
ATOM 980 N N . TYR A 1 122 ? 22.748 18.517 -9.675 1.00 57.78 122 TYR A N 1
ATOM 981 C CA . TYR A 1 122 ? 23.229 18.448 -8.287 1.00 57.78 122 TYR A CA 1
ATOM 982 C C . TYR A 1 122 ? 24.747 18.241 -8.190 1.00 57.78 122 TYR A C 1
ATOM 984 O O . TYR A 1 122 ? 25.221 17.793 -7.153 1.00 57.78 122 TYR A O 1
ATOM 992 N N . GLU A 1 123 ? 25.493 18.579 -9.248 1.00 54.78 123 GLU A N 1
ATOM 993 C CA . GLU A 1 123 ? 26.957 18.422 -9.345 1.00 54.78 123 GLU A CA 1
ATOM 994 C C . GLU A 1 123 ? 27.686 18.906 -8.073 1.00 54.78 123 GLU A C 1
ATOM 996 O O . GLU A 1 123 ? 28.609 18.238 -7.622 1.00 54.78 123 GLU A O 1
ATOM 1001 N N . ASP A 1 124 ? 27.168 19.964 -7.426 1.00 53.47 124 ASP A N 1
ATOM 1002 C CA . ASP A 1 124 ? 27.756 20.595 -6.235 1.00 53.47 124 ASP A CA 1
ATOM 1003 C C . ASP A 1 124 ? 26.758 20.807 -5.071 1.00 53.47 124 ASP A C 1
ATOM 1005 O O . ASP A 1 124 ? 26.936 21.709 -4.249 1.00 53.47 124 ASP A O 1
ATOM 1009 N N . ARG A 1 125 ? 25.641 20.062 -5.009 1.00 51.53 125 ARG A N 1
ATOM 1010 C CA . ARG A 1 125 ? 24.579 20.310 -4.007 1.00 51.53 125 ARG A CA 1
ATOM 1011 C C . ARG A 1 125 ? 24.208 19.062 -3.213 1.00 51.53 125 ARG A C 1
ATOM 1013 O O . ARG A 1 125 ? 23.683 18.102 -3.766 1.00 51.53 125 ARG A O 1
ATOM 1020 N N . PHE A 1 126 ? 24.407 19.130 -1.894 1.00 43.75 126 PHE A N 1
ATOM 1021 C CA . PHE A 1 126 ? 23.853 18.177 -0.932 1.00 43.75 126 PHE A CA 1
ATOM 1022 C C . PHE A 1 126 ? 22.321 18.182 -1.033 1.00 43.75 126 PHE A C 1
ATOM 1024 O O . PHE A 1 126 ? 21.698 19.244 -0.934 1.00 43.75 126 PHE A O 1
ATOM 1031 N N . SER A 1 127 ? 21.705 17.016 -1.247 1.00 47.19 127 SER A N 1
ATOM 1032 C CA . SER A 1 127 ? 20.253 16.904 -1.127 1.00 47.19 127 SER A CA 1
ATOM 1033 C C . SER A 1 127 ? 19.878 16.797 0.343 1.00 47.19 127 SER A C 1
ATOM 1035 O O . SER A 1 127 ? 20.268 15.853 1.028 1.00 47.19 127 SER A O 1
ATOM 1037 N N . TRP A 1 128 ? 19.072 17.742 0.815 1.00 34.78 128 TRP A N 1
ATOM 1038 C CA . TRP A 1 128 ? 18.537 17.759 2.176 1.00 34.78 128 TRP A CA 1
ATOM 1039 C C . TRP A 1 128 ? 17.580 16.588 2.464 1.00 34.78 128 TRP A C 1
ATOM 1041 O O . TRP A 1 128 ? 17.269 16.339 3.623 1.00 34.78 128 TRP A O 1
ATOM 1051 N N . THR A 1 129 ? 17.155 15.840 1.435 1.00 40.81 129 THR A N 1
ATOM 1052 C CA . THR A 1 129 ? 16.388 14.587 1.569 1.00 40.81 129 THR A CA 1
ATOM 1053 C C . THR A 1 129 ? 17.274 13.337 1.659 1.00 40.81 129 THR A C 1
ATOM 1055 O O . THR A 1 129 ? 16.760 12.224 1.672 1.00 40.81 129 THR A O 1
ATOM 1058 N N . GLY A 1 130 ? 18.607 13.477 1.691 1.00 41.28 130 GLY A N 1
ATOM 1059 C CA . GLY A 1 130 ? 19.528 12.334 1.727 1.00 41.28 130 GLY A CA 1
ATOM 1060 C C . GLY A 1 130 ? 19.656 11.579 0.396 1.00 41.28 130 GLY A C 1
ATOM 1061 O O . GLY A 1 130 ? 20.286 10.526 0.347 1.00 41.28 130 GLY A O 1
ATOM 1062 N N . THR A 1 131 ? 19.092 12.099 -0.698 1.00 50.06 131 THR A N 1
ATOM 1063 C CA . THR A 1 131 ? 19.114 11.441 -2.014 1.00 50.06 131 THR A CA 1
ATOM 1064 C C . THR A 1 131 ? 20.149 12.064 -2.946 1.00 50.06 131 THR A C 1
ATOM 1066 O O . THR A 1 131 ? 20.052 13.234 -3.308 1.00 50.06 131 THR A O 1
ATOM 1069 N N . TRP A 1 132 ? 21.138 11.279 -3.368 1.00 52.06 132 TRP A N 1
ATOM 1070 C CA . TRP A 1 132 ? 22.118 11.668 -4.390 1.00 52.06 132 TRP A CA 1
ATOM 1071 C C . TRP A 1 132 ? 21.451 11.934 -5.758 1.00 52.06 132 TRP A C 1
ATOM 1073 O O . TRP A 1 132 ? 20.341 11.441 -5.997 1.00 52.06 132 TRP A O 1
ATOM 1083 N N . PRO A 1 133 ? 22.099 12.663 -6.694 1.00 54.25 133 PRO A N 1
ATOM 1084 C CA . PRO A 1 133 ? 21.611 12.731 -8.062 1.00 54.25 133 PRO A CA 1
ATOM 1085 C C . PRO A 1 133 ? 21.461 11.330 -8.651 1.00 54.25 133 PRO A C 1
ATOM 1087 O O . PRO A 1 133 ? 22.374 10.511 -8.624 1.00 54.25 133 PRO A O 1
ATOM 1090 N N . ILE A 1 134 ? 20.275 11.097 -9.199 1.00 64.81 134 ILE A N 1
ATOM 1091 C CA . ILE A 1 134 ? 19.802 9.854 -9.803 1.00 64.81 134 ILE A CA 1
ATOM 1092 C C . ILE A 1 134 ? 20.854 9.244 -10.736 1.00 64.81 134 ILE A C 1
ATOM 1094 O O . ILE A 1 134 ? 21.381 9.937 -11.610 1.00 64.81 134 ILE A O 1
ATOM 1098 N N . GLY A 1 135 ? 21.048 7.924 -10.640 1.00 66.38 135 GLY A N 1
ATOM 1099 C CA . GLY A 1 135 ? 21.627 7.157 -11.743 1.00 66.38 135 GLY A CA 1
ATOM 1100 C C . GLY A 1 135 ? 22.535 6.005 -11.355 1.00 66.38 135 GLY A C 1
ATOM 1101 O O . GLY A 1 135 ? 23.739 6.100 -11.543 1.00 66.38 135 GLY A O 1
ATOM 1102 N N . ARG A 1 136 ? 21.956 4.896 -10.894 1.00 80.25 136 ARG A N 1
ATOM 1103 C CA . ARG A 1 136 ? 22.684 3.649 -10.651 1.00 80.25 136 ARG A CA 1
ATOM 1104 C C . ARG A 1 136 ? 21.894 2.432 -11.103 1.00 80.25 136 ARG A C 1
ATOM 1106 O O . ARG A 1 136 ? 20.663 2.420 -11.029 1.00 80.25 136 ARG A O 1
ATOM 1113 N N . ALA A 1 137 ? 22.613 1.436 -11.600 1.00 89.25 137 ALA A N 1
ATOM 1114 C CA . ALA A 1 137 ? 22.083 0.102 -11.795 1.00 89.25 137 ALA A CA 1
ATOM 1115 C C . ALA A 1 137 ? 22.053 -0.627 -10.449 1.00 89.25 137 ALA A C 1
ATOM 1117 O O . ALA A 1 137 ? 22.939 -0.426 -9.617 1.00 89.25 137 ALA A O 1
ATOM 1118 N N . GLN A 1 138 ? 21.026 -1.444 -10.231 1.00 93.00 138 GLN A N 1
ATOM 1119 C CA . GLN A 1 138 ? 20.819 -2.141 -8.962 1.00 93.00 138 GLN A CA 1
ATOM 1120 C C . GLN A 1 138 ? 20.187 -3.510 -9.187 1.00 93.00 138 GLN A C 1
ATOM 1122 O O . GLN A 1 138 ? 19.432 -3.705 -10.144 1.00 93.00 138 GLN A O 1
ATOM 1127 N N . VAL A 1 139 ? 20.472 -4.439 -8.279 1.00 96.69 139 VAL A N 1
ATOM 1128 C CA . VAL A 1 139 ? 19.782 -5.727 -8.183 1.00 96.69 139 VAL A CA 1
ATOM 1129 C C . VAL A 1 139 ? 19.144 -5.834 -6.805 1.00 96.69 139 VAL A C 1
ATOM 1131 O O . VAL A 1 139 ? 19.834 -5.635 -5.808 1.00 96.69 139 VAL A O 1
ATOM 1134 N N . PHE A 1 140 ? 17.855 -6.163 -6.750 1.00 96.75 140 PHE A N 1
ATOM 1135 C CA . PHE A 1 140 ? 17.107 -6.347 -5.504 1.00 96.75 140 PHE A CA 1
ATOM 1136 C C . PHE A 1 140 ? 16.669 -7.800 -5.346 1.00 96.75 140 PHE A C 1
ATOM 1138 O O . PHE A 1 140 ? 16.262 -8.434 -6.325 1.00 96.75 140 PHE A O 1
ATOM 1145 N N . ALA A 1 141 ? 16.749 -8.304 -4.119 1.00 96.88 141 ALA A N 1
ATOM 1146 C CA . ALA A 1 141 ? 16.214 -9.599 -3.723 1.00 96.88 141 ALA A CA 1
ATOM 1147 C C . ALA A 1 141 ? 14.712 -9.514 -3.370 1.00 96.88 141 ALA A C 1
ATOM 1149 O O . ALA A 1 141 ? 14.230 -8.428 -3.046 1.00 96.88 141 ALA A O 1
ATOM 1150 N N . PRO A 1 142 ? 13.982 -10.650 -3.382 1.00 95.50 142 PRO A N 1
ATOM 1151 C CA . PRO A 1 142 ? 12.579 -10.741 -2.964 1.00 95.50 142 PRO A CA 1
ATOM 1152 C C . PRO A 1 142 ? 12.307 -10.305 -1.524 1.00 95.50 142 PRO A C 1
ATOM 1154 O O . PRO A 1 142 ? 11.168 -10.080 -1.154 1.00 95.50 142 PRO A O 1
ATOM 1157 N N . ASP A 1 143 ? 13.336 -10.195 -0.695 1.00 93.88 143 ASP A N 1
ATOM 1158 C CA . ASP A 1 143 ? 13.234 -9.723 0.683 1.00 93.88 143 ASP A CA 1
ATOM 1159 C C . ASP A 1 143 ? 13.374 -8.179 0.781 1.00 93.88 143 ASP A C 1
ATOM 1161 O O . ASP A 1 143 ? 13.206 -7.581 1.842 1.00 93.88 143 ASP A O 1
ATOM 1165 N N . GLY A 1 144 ? 13.613 -7.504 -0.349 1.00 93.25 144 GLY A N 1
ATOM 1166 C CA . GLY A 1 144 ? 13.761 -6.053 -0.453 1.00 93.25 144 GLY A CA 1
ATOM 1167 C C . GLY A 1 144 ? 15.201 -5.558 -0.310 1.00 93.25 144 GLY A C 1
ATOM 1168 O O . GLY A 1 144 ? 15.460 -4.377 -0.554 1.00 93.25 144 GLY A O 1
ATOM 1169 N N . HIS A 1 145 ? 16.169 -6.420 0.017 1.00 94.06 145 HIS A N 1
ATOM 1170 C CA . HIS A 1 145 ? 17.565 -6.005 0.119 1.00 94.06 145 HIS A CA 1
ATOM 1171 C C . HIS A 1 145 ? 18.201 -5.754 -1.254 1.00 94.06 145 HIS A C 1
ATOM 1173 O O . HIS A 1 145 ? 17.964 -6.456 -2.241 1.00 94.06 145 HIS A O 1
ATOM 1179 N N . THR A 1 146 ? 19.074 -4.748 -1.305 1.00 94.12 146 THR A N 1
ATOM 1180 C CA . THR A 1 146 ? 19.943 -4.494 -2.457 1.00 94.12 146 THR A CA 1
ATOM 1181 C C . THR A 1 146 ? 21.087 -5.506 -2.456 1.00 94.12 146 THR A C 1
ATOM 1183 O O . THR A 1 146 ? 21.929 -5.487 -1.563 1.00 94.12 146 THR A O 1
ATOM 1186 N N . LEU A 1 147 ? 21.142 -6.369 -3.471 1.00 96.56 147 LEU A N 1
ATOM 1187 C CA . LEU A 1 147 ? 22.217 -7.350 -3.658 1.00 96.56 147 LEU A CA 1
ATOM 1188 C C . LEU A 1 147 ? 23.446 -6.755 -4.347 1.00 96.56 147 LEU A C 1
ATOM 1190 O O . LEU A 1 147 ? 24.568 -7.187 -4.100 1.00 96.56 147 LEU A O 1
ATOM 1194 N N . ALA A 1 148 ? 23.232 -5.796 -5.247 1.00 95.31 148 ALA A N 1
ATOM 1195 C CA . ALA A 1 148 ? 24.301 -5.115 -5.963 1.00 95.31 148 ALA A CA 1
ATOM 1196 C C . ALA A 1 148 ? 23.885 -3.700 -6.356 1.00 95.31 148 ALA A C 1
ATOM 1198 O O . ALA A 1 148 ? 22.714 -3.439 -6.637 1.00 95.31 148 ALA A O 1
ATOM 1199 N N . ASP A 1 149 ? 24.870 -2.810 -6.422 1.00 90.69 149 ASP A N 1
ATOM 1200 C CA . ASP A 1 149 ? 24.703 -1.391 -6.709 1.00 90.69 149 ASP A CA 1
ATOM 1201 C C . ASP A 1 149 ? 25.931 -0.893 -7.484 1.00 90.69 149 ASP A C 1
ATOM 1203 O O . ASP A 1 149 ? 27.065 -1.178 -7.099 1.00 90.69 149 ASP A O 1
ATOM 1207 N N . SER A 1 150 ? 25.722 -0.186 -8.596 1.00 88.06 150 SER A N 1
ATOM 1208 C CA . SER A 1 150 ? 26.820 0.324 -9.427 1.00 88.06 150 SER A CA 1
ATOM 1209 C C . SER A 1 150 ? 27.461 1.616 -8.908 1.00 88.06 150 SER A C 1
ATOM 1211 O O . SER A 1 150 ? 28.418 2.099 -9.512 1.00 88.06 150 SER A O 1
ATOM 1213 N N . GLY A 1 151 ? 26.879 2.249 -7.886 1.00 79.44 151 GLY A N 1
ATOM 1214 C CA . GLY A 1 151 ? 27.093 3.659 -7.569 1.00 79.44 151 GLY A CA 1
ATOM 1215 C C . GLY A 1 151 ? 26.608 4.589 -8.691 1.00 79.44 151 GLY A C 1
ATOM 1216 O O . GLY A 1 151 ? 26.124 4.146 -9.739 1.00 79.44 151 GLY A O 1
ATOM 1217 N N . HIS A 1 152 ? 26.739 5.903 -8.485 1.00 76.25 152 HIS A N 1
ATOM 1218 C CA . HIS A 1 152 ? 26.163 6.926 -9.375 1.00 76.25 152 HIS A CA 1
ATOM 1219 C C . HIS A 1 152 ? 27.063 7.414 -10.509 1.00 76.25 152 HIS A C 1
ATOM 1221 O O . HIS A 1 152 ? 26.591 8.073 -11.433 1.00 76.25 152 HIS A O 1
ATOM 1227 N N . ALA A 1 153 ? 28.360 7.103 -10.465 1.00 68.75 153 ALA A N 1
ATOM 1228 C CA . ALA A 1 153 ? 29.318 7.530 -11.488 1.00 68.75 153 ALA A CA 1
ATOM 1229 C C . ALA A 1 153 ? 29.184 6.755 -12.819 1.00 68.75 153 ALA A C 1
ATOM 1231 O O . ALA A 1 153 ? 29.890 7.053 -13.785 1.00 68.75 153 ALA A O 1
ATOM 1232 N N . GLY A 1 154 ? 28.265 5.784 -12.872 1.00 72.00 154 GLY A N 1
ATOM 1233 C CA . GLY A 1 154 ? 28.170 4.779 -13.923 1.00 72.00 154 GLY A CA 1
ATOM 1234 C C . GLY A 1 154 ? 29.075 3.587 -13.627 1.00 72.00 154 GLY A C 1
ATOM 1235 O O . GLY A 1 154 ? 30.228 3.743 -13.238 1.00 72.00 154 GLY A O 1
ATOM 1236 N N . GLY A 1 155 ? 28.539 2.382 -13.804 1.00 83.12 155 GLY A N 1
ATOM 1237 C CA . GLY A 1 155 ? 29.231 1.142 -13.476 1.00 83.12 155 GLY A CA 1
ATOM 1238 C C . GLY A 1 155 ? 28.355 -0.080 -13.727 1.00 83.12 155 GLY A C 1
ATOM 1239 O O . GLY A 1 155 ? 27.298 0.014 -14.353 1.00 83.12 155 GLY A O 1
ATOM 1240 N N . LEU A 1 156 ? 28.798 -1.226 -13.216 1.00 90.38 156 LEU A N 1
ATOM 1241 C CA . LEU A 1 156 ? 28.079 -2.495 -13.297 1.00 90.38 156 LEU A CA 1
ATOM 1242 C C . LEU A 1 156 ? 27.600 -2.896 -11.900 1.00 90.38 156 LEU A C 1
ATOM 1244 O O . LEU A 1 156 ? 28.389 -2.905 -10.962 1.00 90.38 156 LEU A O 1
ATOM 1248 N N . ALA A 1 157 ? 26.325 -3.263 -11.780 1.00 92.75 157 ALA A N 1
ATOM 1249 C CA . ALA A 1 157 ? 25.799 -3.949 -10.606 1.00 92.75 157 ALA A CA 1
ATOM 1250 C C . ALA A 1 157 ? 25.680 -5.438 -10.941 1.00 92.75 157 ALA A C 1
ATOM 1252 O O . ALA A 1 157 ? 24.893 -5.816 -11.809 1.00 92.75 157 ALA A O 1
ATOM 1253 N N . VAL A 1 158 ? 26.487 -6.271 -10.285 1.00 95.12 158 VAL A N 1
ATOM 1254 C CA . VAL A 1 158 ? 26.520 -7.720 -10.511 1.00 95.12 158 VAL A CA 1
ATOM 1255 C C . VAL A 1 158 ? 26.189 -8.424 -9.205 1.00 95.12 158 VAL A C 1
ATOM 1257 O O . VAL A 1 158 ? 26.850 -8.192 -8.198 1.00 95.12 158 VAL A O 1
ATOM 1260 N N . ALA A 1 159 ? 25.180 -9.291 -9.236 1.00 95.75 159 ALA A N 1
ATOM 1261 C CA . ALA A 1 159 ? 24.784 -10.127 -8.110 1.00 95.75 159 ALA A CA 1
ATOM 1262 C C . ALA A 1 159 ? 24.670 -11.588 -8.554 1.00 95.75 159 ALA A C 1
ATOM 1264 O O . ALA A 1 159 ? 24.267 -11.874 -9.684 1.00 95.75 159 ALA A O 1
ATOM 1265 N N . THR A 1 160 ? 24.974 -12.504 -7.638 1.00 95.19 160 THR A N 1
ATOM 1266 C CA . THR A 1 160 ? 24.747 -13.939 -7.823 1.00 95.19 160 THR A CA 1
ATOM 1267 C C . THR A 1 160 ? 23.434 -14.319 -7.156 1.00 95.19 160 THR A C 1
ATOM 1269 O O . THR A 1 160 ? 23.250 -14.078 -5.967 1.00 95.19 160 THR A O 1
ATOM 1272 N N . VAL A 1 161 ? 22.532 -14.936 -7.918 1.00 93.81 161 VAL A N 1
ATOM 1273 C CA . VAL A 1 161 ? 21.232 -15.414 -7.432 1.00 93.81 161 VAL A CA 1
ATOM 1274 C C . VAL A 1 161 ? 21.170 -16.934 -7.602 1.00 93.81 161 VAL A C 1
ATOM 1276 O O . VAL A 1 161 ? 21.553 -17.429 -8.667 1.00 93.81 161 VAL A O 1
ATOM 1279 N N . PRO A 1 162 ? 20.696 -17.702 -6.601 1.00 91.88 162 PRO A N 1
ATOM 1280 C CA . PRO A 1 162 ? 20.497 -19.138 -6.760 1.00 91.88 162 PRO A CA 1
ATOM 1281 C C . PRO A 1 162 ? 19.521 -19.428 -7.905 1.00 91.88 162 PRO A C 1
ATOM 1283 O O . PRO A 1 162 ? 18.388 -18.955 -7.886 1.00 91.88 162 PRO A O 1
ATOM 1286 N N . ALA A 1 163 ? 19.920 -20.250 -8.881 1.00 90.88 163 ALA A N 1
ATOM 1287 C CA . ALA A 1 163 ? 19.065 -20.579 -10.028 1.00 90.88 163 ALA A CA 1
ATOM 1288 C C . ALA A 1 163 ? 17.709 -21.174 -9.600 1.00 90.88 163 ALA A C 1
ATOM 1290 O O . ALA A 1 163 ? 16.683 -20.866 -10.198 1.00 90.88 163 ALA A O 1
ATOM 1291 N N . ALA A 1 164 ? 17.692 -21.954 -8.512 1.00 93.94 164 ALA A N 1
ATOM 1292 C CA . ALA A 1 164 ? 16.474 -22.514 -7.926 1.00 93.94 164 ALA A CA 1
ATOM 1293 C C . ALA A 1 164 ? 15.443 -21.444 -7.515 1.00 93.94 164 ALA A C 1
ATOM 1295 O O . ALA A 1 164 ? 14.246 -21.700 -7.597 1.00 93.94 164 ALA A O 1
ATOM 1296 N N . ALA A 1 165 ? 15.885 -20.240 -7.131 1.00 94.00 165 ALA A N 1
ATOM 1297 C CA . ALA A 1 165 ? 15.001 -19.135 -6.755 1.00 94.00 165 ALA A CA 1
ATOM 1298 C C . ALA A 1 165 ? 14.280 -18.507 -7.964 1.00 94.00 165 ALA A C 1
ATOM 1300 O O . ALA A 1 165 ? 13.269 -17.825 -7.805 1.00 94.00 165 ALA A O 1
ATOM 1301 N N . LEU A 1 166 ? 14.783 -18.753 -9.177 1.00 95.06 166 LEU A N 1
ATOM 1302 C CA . LEU A 1 166 ? 14.216 -18.248 -10.426 1.00 95.06 166 LEU A CA 1
ATOM 1303 C C . LEU A 1 166 ? 13.406 -19.305 -11.193 1.00 95.06 166 LEU A C 1
ATOM 1305 O O . LEU A 1 166 ? 12.795 -18.987 -12.213 1.00 95.06 166 LEU A O 1
ATOM 1309 N N . VAL A 1 167 ? 13.353 -20.550 -10.705 1.00 93.50 167 VAL A N 1
ATOM 1310 C CA . VAL A 1 167 ? 12.556 -21.618 -11.322 1.00 93.50 167 VAL A CA 1
ATOM 1311 C C . VAL A 1 167 ? 11.067 -21.265 -11.267 1.00 93.50 167 VAL A C 1
ATOM 1313 O O . VAL A 1 167 ? 10.527 -20.841 -10.245 1.00 93.50 167 VAL A O 1
ATOM 1316 N N . GLY A 1 168 ? 10.383 -21.468 -12.389 1.00 93.31 168 GLY A N 1
ATOM 1317 C CA . GLY A 1 168 ? 8.955 -21.227 -12.527 1.00 93.31 168 GLY A CA 1
ATOM 1318 C C . GLY A 1 168 ? 8.478 -21.537 -13.939 1.00 93.31 168 GLY A C 1
ATOM 1319 O O . GLY A 1 168 ? 9.279 -21.804 -14.835 1.00 93.31 168 GLY A O 1
ATOM 1320 N N . SER A 1 169 ? 7.165 -21.490 -14.142 1.00 94.81 169 SER A N 1
ATOM 1321 C CA . SER A 1 169 ? 6.539 -21.633 -15.454 1.00 94.81 169 SER A CA 1
ATOM 1322 C C . SER A 1 169 ? 5.835 -20.341 -15.853 1.00 94.81 169 SER A C 1
ATOM 1324 O O . SER A 1 169 ? 5.325 -19.601 -15.011 1.00 94.81 169 SER A O 1
ATOM 1326 N N . VAL A 1 170 ? 5.814 -20.068 -17.157 1.00 97.62 170 VAL A N 1
ATOM 1327 C CA . VAL A 1 170 ? 5.079 -18.931 -17.712 1.00 97.62 170 VAL A CA 1
ATOM 1328 C C . VAL A 1 170 ? 3.638 -19.340 -17.986 1.00 97.62 170 VAL A C 1
ATOM 1330 O O . VAL A 1 170 ? 3.390 -20.296 -18.718 1.00 97.62 170 VAL A O 1
ATOM 1333 N N . ASN A 1 171 ? 2.689 -18.572 -17.453 1.00 97.50 171 ASN A N 1
ATOM 1334 C CA . ASN A 1 171 ? 1.289 -18.628 -17.860 1.00 97.50 171 ASN A CA 1
ATOM 1335 C C . ASN A 1 171 ? 0.929 -17.312 -18.566 1.00 97.50 171 ASN A C 1
ATOM 1337 O O . ASN A 1 171 ? 0.562 -16.347 -17.894 1.00 97.50 171 ASN A O 1
ATOM 1341 N N . PRO A 1 172 ? 0.997 -17.242 -19.908 1.00 94.81 172 PRO A N 1
ATOM 1342 C CA . PRO A 1 172 ? 0.770 -15.995 -20.639 1.00 94.81 172 PRO A CA 1
ATOM 1343 C C . PRO A 1 172 ? -0.681 -15.502 -20.554 1.00 94.81 172 PRO A C 1
ATOM 1345 O O . PRO A 1 172 ? -0.949 -14.346 -20.879 1.00 94.81 172 PRO A O 1
ATOM 1348 N N . LYS A 1 173 ? -1.614 -16.363 -20.120 1.00 96.62 173 LYS A N 1
ATOM 1349 C CA . LYS A 1 173 ? -3.027 -16.022 -19.947 1.00 96.62 173 LYS A CA 1
ATOM 1350 C C . LYS A 1 173 ? -3.363 -15.479 -18.563 1.00 96.62 173 LYS A C 1
ATOM 1352 O O . LYS A 1 173 ? -4.457 -14.956 -18.385 1.00 96.62 173 LYS A O 1
ATOM 1357 N N . ALA A 1 174 ? -2.456 -15.578 -17.592 1.00 97.62 174 ALA A N 1
ATOM 1358 C CA . ALA A 1 174 ? -2.720 -15.076 -16.252 1.00 97.62 174 ALA A CA 1
ATOM 1359 C C . ALA A 1 174 ? -2.858 -13.542 -16.228 1.00 97.62 174 ALA A C 1
ATOM 1361 O O . ALA A 1 174 ? -2.231 -12.820 -17.011 1.00 97.62 174 ALA A O 1
ATOM 1362 N N . GLY A 1 175 ? -3.668 -13.062 -15.288 1.00 96.94 175 GLY A N 1
ATOM 1363 C CA . GLY A 1 175 ? -3.924 -11.650 -15.027 1.00 96.94 175 GLY A CA 1
ATOM 1364 C C . GLY A 1 175 ? -4.412 -11.440 -13.595 1.00 96.94 175 GLY A C 1
ATOM 1365 O O . GLY A 1 175 ? -4.325 -12.348 -12.764 1.00 96.94 175 GLY A O 1
ATOM 1366 N N . LEU A 1 176 ? -4.888 -10.232 -13.315 1.00 97.25 176 LEU A N 1
ATOM 1367 C CA . LEU A 1 176 ? -5.499 -9.849 -12.046 1.00 97.25 176 LEU A CA 1
ATOM 1368 C C . LEU A 1 176 ? -6.978 -10.244 -12.017 1.00 97.25 176 LEU A C 1
ATOM 1370 O O . LEU A 1 176 ? -7.597 -10.471 -13.058 1.00 97.25 176 LEU A O 1
ATOM 1374 N N . ASP A 1 177 ? -7.541 -10.303 -10.815 1.00 92.56 177 ASP A N 1
ATOM 1375 C CA . ASP A 1 177 ? -8.916 -10.743 -10.608 1.00 92.56 177 ASP A CA 1
ATOM 1376 C C . ASP A 1 177 ? -9.914 -9.784 -11.286 1.00 92.56 177 ASP A C 1
ATOM 1378 O O . ASP A 1 177 ? -9.813 -8.555 -11.195 1.00 92.56 177 ASP A O 1
ATOM 1382 N N . THR A 1 178 ? -10.890 -10.355 -11.995 1.00 94.31 178 THR A N 1
ATOM 1383 C CA . THR A 1 178 ? -11.976 -9.602 -12.647 1.00 94.31 178 THR A CA 1
ATOM 1384 C C . THR A 1 178 ? -13.254 -9.568 -11.825 1.00 94.31 178 THR A C 1
ATOM 1386 O O . THR A 1 178 ? -14.145 -8.784 -12.124 1.00 94.31 178 THR A O 1
ATOM 1389 N N . GLU A 1 179 ? -13.325 -10.393 -10.783 1.00 92.88 179 GLU A N 1
ATOM 1390 C CA . GLU A 1 179 ? -14.490 -10.586 -9.927 1.00 92.88 179 GLU A CA 1
ATOM 1391 C C . GLU A 1 179 ? -14.099 -10.510 -8.446 1.00 92.88 179 GLU A C 1
ATOM 1393 O O . GLU A 1 179 ? -12.920 -10.450 -8.089 1.00 92.88 179 GLU A O 1
ATOM 1398 N N . GLY A 1 180 ? -15.105 -10.517 -7.571 1.00 94.69 180 GLY A N 1
ATOM 1399 C CA . GLY A 1 180 ? -14.906 -10.516 -6.124 1.00 94.69 180 GLY A CA 1
ATOM 1400 C C . GLY A 1 180 ? -14.439 -9.162 -5.564 1.00 94.69 180 GLY A C 1
ATOM 1401 O O . GLY A 1 180 ? -14.645 -8.120 -6.201 1.00 94.69 180 GLY A O 1
ATOM 1402 N N . PRO A 1 181 ? -13.821 -9.150 -4.366 1.00 95.56 181 PRO A N 1
ATOM 1403 C CA . PRO A 1 181 ? -13.517 -7.916 -3.634 1.00 95.56 181 PRO A CA 1
ATOM 1404 C C . PRO A 1 181 ? -12.534 -6.992 -4.363 1.00 95.56 181 PRO A C 1
ATOM 1406 O O . PRO A 1 181 ? -12.515 -5.793 -4.093 1.00 95.56 181 PRO A O 1
ATOM 1409 N N . TYR A 1 182 ? -11.738 -7.530 -5.294 1.00 96.56 182 TYR A N 1
ATOM 1410 C CA . TYR A 1 182 ? -10.665 -6.809 -5.984 1.00 96.56 182 TYR A CA 1
ATOM 1411 C C . TYR A 1 182 ? -10.974 -6.482 -7.449 1.00 96.56 182 TYR A C 1
ATOM 1413 O O . TYR A 1 182 ? -10.095 -6.016 -8.171 1.00 96.56 182 TYR A O 1
ATOM 1421 N N . ARG A 1 183 ? -12.222 -6.676 -7.901 1.00 95.69 183 ARG A N 1
ATOM 1422 C CA . ARG A 1 183 ? -12.632 -6.490 -9.308 1.00 95.69 183 ARG A CA 1
ATOM 1423 C C . ARG A 1 183 ? -12.267 -5.128 -9.911 1.00 95.69 183 ARG A C 1
ATOM 1425 O O . ARG A 1 183 ? -12.069 -5.021 -11.119 1.00 95.69 183 ARG A O 1
ATOM 1432 N N . LEU A 1 184 ? -12.144 -4.080 -9.087 1.00 96.62 184 LEU A N 1
ATOM 1433 C CA . LEU A 1 184 ? -11.729 -2.753 -9.557 1.00 96.62 184 LEU A CA 1
ATOM 1434 C C . LEU A 1 184 ? -10.321 -2.746 -10.159 1.00 96.62 184 LEU A C 1
ATOM 1436 O O . LEU A 1 184 ? -10.064 -1.931 -11.043 1.00 96.62 184 LEU A O 1
ATOM 1440 N N . ALA A 1 185 ? -9.442 -3.676 -9.768 1.00 96.75 185 ALA A N 1
ATOM 1441 C CA . ALA A 1 185 ? -8.098 -3.809 -10.329 1.00 96.75 185 ALA A CA 1
ATOM 1442 C C . ALA A 1 185 ? -8.104 -3.886 -11.866 1.00 96.75 185 ALA A C 1
ATOM 1444 O O . ALA A 1 185 ? -7.197 -3.365 -12.514 1.00 96.75 185 ALA A O 1
ATOM 1445 N N . THR A 1 186 ? -9.155 -4.460 -12.459 1.00 97.06 186 THR A N 1
ATOM 1446 C CA . THR A 1 186 ? -9.320 -4.601 -13.914 1.00 97.06 186 THR A CA 1
ATOM 1447 C C . THR A 1 186 ? -10.511 -3.817 -14.478 1.00 97.06 186 THR A C 1
ATOM 1449 O O . THR A 1 186 ? -10.862 -3.974 -15.653 1.00 97.06 186 THR A O 1
ATOM 1452 N N . ALA A 1 187 ? -11.133 -2.954 -13.671 1.00 96.75 187 ALA A N 1
ATOM 1453 C CA . ALA A 1 187 ? -12.237 -2.119 -14.122 1.00 96.75 187 ALA A CA 1
ATOM 1454 C C . ALA A 1 187 ? -11.743 -0.998 -15.061 1.00 96.75 187 ALA A C 1
ATOM 1456 O O . ALA A 1 187 ? -10.678 -0.416 -14.813 1.00 96.75 187 ALA A O 1
ATOM 1457 N N . PRO A 1 188 ? -12.513 -0.678 -16.121 1.00 95.88 188 PRO A N 1
ATOM 1458 C CA . PRO A 1 188 ? -12.325 0.521 -16.933 1.00 95.88 188 PRO A CA 1
ATOM 1459 C C . PRO A 1 188 ? -12.212 1.803 -16.094 1.00 95.88 188 PRO A C 1
ATOM 1461 O O . PRO A 1 188 ? -12.844 1.929 -15.046 1.00 95.88 188 PRO A O 1
ATOM 1464 N N . ASN A 1 189 ? -11.412 2.768 -16.558 1.00 93.81 189 ASN A N 1
ATOM 1465 C CA . ASN A 1 189 ? -11.122 3.988 -15.791 1.00 93.81 189 ASN A CA 1
ATOM 1466 C C . ASN A 1 189 ? -12.366 4.869 -15.559 1.00 93.81 189 ASN A C 1
ATOM 1468 O O . ASN A 1 189 ? -12.440 5.561 -14.549 1.00 93.81 189 ASN A O 1
ATOM 1472 N N . ASP A 1 190 ? -13.346 4.830 -16.463 1.00 93.50 190 ASP A N 1
ATOM 1473 C CA . ASP A 1 190 ? -14.637 5.524 -16.355 1.00 93.50 190 ASP A CA 1
ATOM 1474 C C . ASP A 1 190 ? -15.604 4.872 -15.349 1.00 93.50 190 ASP A C 1
ATOM 1476 O O . ASP A 1 190 ? -16.597 5.484 -14.964 1.00 93.50 190 ASP A O 1
ATOM 1480 N N . GLN A 1 191 ? -15.297 3.658 -14.884 1.00 94.69 191 GLN A N 1
ATOM 1481 C CA . GLN A 1 191 ? -16.039 2.948 -13.837 1.00 94.69 191 GLN A CA 1
ATOM 1482 C C . GLN A 1 191 ? -15.399 3.095 -12.452 1.00 94.69 191 GLN A C 1
ATOM 1484 O O . GLN A 1 191 ? -15.882 2.504 -11.482 1.00 94.69 191 GLN A O 1
ATOM 1489 N N . LEU A 1 192 ? -14.303 3.851 -12.337 1.00 95.50 192 LEU A N 1
ATOM 1490 C CA . LEU A 1 192 ? -13.678 4.094 -11.046 1.00 95.50 192 LEU A CA 1
ATOM 1491 C C . LEU A 1 192 ? -14.573 4.986 -10.172 1.00 95.50 192 LEU A C 1
ATOM 1493 O O . LEU A 1 192 ? -15.163 5.950 -10.667 1.00 95.50 192 LEU A O 1
ATOM 1497 N N . PRO A 1 193 ? -14.655 4.713 -8.858 1.00 95.00 193 PRO A N 1
ATOM 1498 C CA . PRO A 1 193 ? -15.369 5.575 -7.928 1.00 95.00 193 PRO A CA 1
ATOM 1499 C C . PRO A 1 193 ? -14.837 7.015 -7.986 1.00 95.00 193 PRO A C 1
ATOM 1501 O O . PRO A 1 193 ? -13.616 7.212 -8.047 1.00 95.00 193 PRO A O 1
ATOM 1504 N N . PRO A 1 194 ? -15.715 8.034 -7.922 1.00 92.62 194 PRO A N 1
ATOM 1505 C CA . PRO A 1 194 ? -15.275 9.421 -7.930 1.00 92.62 194 PRO A CA 1
ATOM 1506 C C . PRO A 1 194 ? -14.413 9.720 -6.693 1.00 92.62 194 PRO A C 1
ATOM 1508 O O . PRO A 1 194 ? -14.584 9.070 -5.650 1.00 92.62 194 PRO A O 1
ATOM 1511 N N . PRO A 1 195 ? -13.498 10.705 -6.774 1.00 88.81 195 PRO A N 1
ATOM 1512 C CA . PRO A 1 195 ? -12.746 11.143 -5.606 1.00 88.81 195 PRO A CA 1
ATOM 1513 C C . PRO A 1 195 ? -13.692 11.671 -4.526 1.00 88.81 195 PRO A C 1
ATOM 1515 O O . PRO A 1 195 ? -14.800 12.126 -4.819 1.00 88.81 195 PRO A O 1
ATOM 1518 N N . TRP A 1 196 ? -13.227 11.664 -3.276 1.00 91.38 196 TRP A N 1
ATOM 1519 C CA . TRP A 1 196 ? -13.925 12.360 -2.198 1.00 91.38 196 TRP A CA 1
ATOM 1520 C C . TRP A 1 196 ? -14.111 13.852 -2.561 1.00 91.38 196 TRP A C 1
ATOM 1522 O O . TRP A 1 196 ? -13.152 14.461 -3.055 1.00 91.38 196 TRP A O 1
ATOM 1532 N N . PRO A 1 197 ? -15.304 14.450 -2.365 1.00 86.94 197 PRO A N 1
ATOM 1533 C CA . PRO A 1 197 ? -15.602 15.807 -2.831 1.00 86.94 197 PRO A CA 1
ATOM 1534 C C . PRO A 1 197 ? -14.669 16.872 -2.239 1.00 86.94 197 PRO A C 1
ATOM 1536 O O . PRO A 1 197 ? -14.681 17.120 -1.041 1.00 86.94 197 PRO A O 1
ATOM 1539 N N . ARG A 1 198 ? -13.876 17.557 -3.071 1.00 80.88 198 ARG A N 1
ATOM 1540 C CA . ARG A 1 198 ? -12.942 18.604 -2.615 1.00 80.88 198 ARG A CA 1
ATOM 1541 C C . ARG A 1 198 ? -13.560 19.996 -2.762 1.00 80.88 198 ARG A C 1
ATOM 1543 O O . ARG A 1 198 ? -14.083 20.324 -3.822 1.00 80.88 198 ARG A O 1
ATOM 1550 N N . SER A 1 199 ? -13.434 20.830 -1.730 1.00 70.38 199 SER A N 1
ATOM 1551 C CA . SER A 1 199 ? -13.647 22.282 -1.819 1.00 70.38 199 SER A CA 1
ATOM 1552 C C . SER A 1 199 ? -12.292 22.970 -2.013 1.00 70.38 199 SER A C 1
ATOM 1554 O O . SER A 1 199 ? -11.332 22.618 -1.331 1.00 70.38 199 SER A O 1
ATOM 1556 N N . SER A 1 200 ? -12.195 23.925 -2.942 1.00 65.81 200 SER A N 1
ATOM 1557 C CA . SER A 1 200 ? -10.945 24.632 -3.271 1.00 65.81 200 SER A CA 1
ATOM 1558 C C . SER A 1 200 ? -10.443 25.565 -2.169 1.00 65.81 200 SER A C 1
ATOM 1560 O O . SER A 1 200 ? -9.278 25.953 -2.186 1.00 65.81 200 SER A O 1
ATOM 1562 N N . ASP A 1 201 ? -11.303 25.916 -1.213 1.00 67.75 201 ASP A N 1
ATOM 1563 C CA . ASP A 1 201 ? -11.097 27.114 -0.397 1.00 67.75 201 ASP A CA 1
ATOM 1564 C C . ASP A 1 201 ? -10.551 26.805 1.005 1.00 67.75 201 ASP A C 1
ATOM 1566 O O . ASP A 1 201 ? -10.271 27.726 1.774 1.00 67.75 201 ASP A O 1
ATOM 1570 N N . LYS A 1 202 ? -10.393 25.522 1.370 1.00 64.38 202 LYS A N 1
ATOM 1571 C CA . LYS A 1 202 ? -9.909 25.119 2.700 1.00 64.38 202 LYS A CA 1
ATOM 1572 C C . LYS A 1 202 ? -8.921 23.952 2.637 1.00 64.38 202 LYS A C 1
ATOM 1574 O O . LYS A 1 202 ? -9.232 22.934 2.020 1.00 64.38 202 LYS A O 1
ATOM 1579 N N . PRO A 1 203 ? -7.761 24.050 3.316 1.00 72.44 203 PRO A N 1
ATOM 1580 C CA . PRO A 1 203 ? -6.853 22.920 3.437 1.00 72.44 203 PRO A CA 1
ATOM 1581 C C . PRO A 1 203 ? -7.537 21.781 4.201 1.00 72.44 203 PRO A C 1
ATOM 1583 O O . PRO A 1 203 ? -8.080 21.986 5.285 1.00 72.44 203 PRO A O 1
ATOM 1586 N N . ARG A 1 204 ? -7.476 20.565 3.651 1.00 90.06 204 ARG A N 1
ATOM 1587 C CA . ARG A 1 204 ? -7.981 19.355 4.309 1.00 90.06 204 ARG A CA 1
ATOM 1588 C C . ARG A 1 204 ? -6.962 18.844 5.317 1.00 90.06 204 ARG A C 1
ATOM 1590 O O . ARG A 1 204 ? -6.066 18.072 4.975 1.00 90.06 204 ARG A O 1
ATOM 1597 N N . THR A 1 205 ? -7.072 19.318 6.550 1.00 94.25 205 THR A N 1
ATOM 1598 C CA . THR A 1 205 ? -6.238 18.858 7.663 1.00 94.25 205 THR A CA 1
ATOM 1599 C C . THR A 1 205 ? -6.997 17.901 8.567 1.00 94.25 205 THR A C 1
ATOM 1601 O O . THR A 1 205 ? -8.174 18.132 8.825 1.00 94.25 205 THR A O 1
ATOM 1604 N N . ALA A 1 206 ? -6.318 16.880 9.081 1.00 96.88 206 ALA A N 1
ATOM 1605 C CA . ALA A 1 206 ? -6.865 15.979 10.092 1.00 96.88 206 ALA A CA 1
ATOM 1606 C C . ALA A 1 206 ? -5.795 15.658 11.138 1.00 96.88 206 ALA A C 1
ATOM 1608 O O . ALA A 1 206 ? -4.674 15.278 10.780 1.00 96.88 206 ALA A O 1
ATOM 1609 N N . ARG A 1 207 ? -6.126 15.796 12.424 1.00 98.62 207 ARG A N 1
ATOM 1610 C CA . ARG A 1 207 ? -5.275 15.306 13.514 1.00 98.62 207 ARG A CA 1
ATOM 1611 C C . ARG A 1 207 ? -5.598 13.845 13.767 1.00 98.62 207 ARG A C 1
ATOM 1613 O O . ARG A 1 207 ? -6.709 13.513 14.164 1.00 98.62 207 ARG A O 1
ATOM 1620 N N . VAL A 1 208 ? -4.640 12.964 13.534 1.00 98.75 208 VAL A N 1
ATOM 1621 C CA . VAL A 1 208 ? -4.873 11.519 13.573 1.00 98.75 208 VAL A CA 1
ATOM 1622 C C . VAL A 1 208 ? -3.985 10.853 14.609 1.00 98.75 208 VAL A C 1
ATOM 1624 O O . VAL A 1 208 ? -2.869 11.315 14.847 1.00 98.75 208 VAL A O 1
ATOM 1627 N N . ALA A 1 209 ? -4.474 9.765 15.200 1.00 98.62 209 ALA A N 1
ATOM 1628 C CA . ALA A 1 209 ? -3.753 8.998 16.205 1.00 98.62 209 ALA A CA 1
ATOM 1629 C C . ALA A 1 209 ? -3.695 7.506 15.857 1.00 98.62 209 ALA A C 1
ATOM 1631 O O . ALA A 1 209 ? -4.718 6.908 15.517 1.00 98.62 209 ALA A O 1
ATOM 1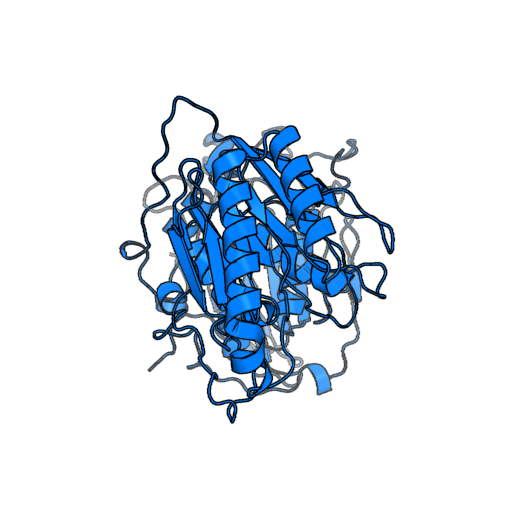632 N N . ALA A 1 210 ? -2.521 6.894 16.005 1.00 98.00 210 ALA A N 1
ATOM 1633 C CA . ALA A 1 210 ? -2.360 5.443 16.072 1.00 98.00 210 ALA A CA 1
ATOM 1634 C C . ALA A 1 210 ? -2.091 5.036 17.527 1.00 98.00 210 ALA A C 1
ATOM 1636 O O . ALA A 1 210 ? -1.166 5.549 18.162 1.00 98.00 210 ALA A O 1
ATOM 1637 N N . VAL A 1 211 ? -2.917 4.138 18.067 1.00 95.62 211 VAL A N 1
ATOM 1638 C CA . VAL A 1 211 ? -2.853 3.738 19.478 1.00 95.62 211 VAL A CA 1
ATOM 1639 C C . VAL A 1 211 ? -2.227 2.361 19.612 1.00 95.62 211 VAL A C 1
ATOM 1641 O O . VAL A 1 211 ? -2.752 1.366 19.115 1.00 95.62 211 VAL A O 1
ATOM 1644 N N . GLU A 1 212 ? -1.133 2.322 20.362 1.00 91.81 212 GLU A N 1
ATOM 1645 C CA . GLU A 1 212 ? -0.539 1.105 20.895 1.00 91.81 212 GLU A CA 1
ATOM 1646 C C . GLU A 1 212 ? -1.028 0.904 22.334 1.00 91.81 212 GLU A C 1
ATOM 1648 O O . GLU A 1 212 ? -0.965 1.816 23.166 1.00 91.81 212 GLU A O 1
ATOM 1653 N N . CYS A 1 213 ? -1.585 -0.269 22.632 1.00 89.69 213 CYS A N 1
ATOM 1654 C CA . CYS A 1 213 ? -2.122 -0.570 23.955 1.00 89.69 213 CYS A CA 1
ATOM 1655 C C . CYS A 1 213 ? -2.141 -2.081 24.196 1.00 89.69 213 CYS A C 1
ATOM 1657 O O . CYS A 1 213 ? -2.404 -2.853 23.284 1.00 89.69 213 CYS A O 1
ATOM 1659 N N . GLU A 1 214 ? -1.897 -2.517 25.425 1.00 85.69 214 GLU A N 1
ATOM 1660 C CA . GLU A 1 214 ? -2.134 -3.909 25.818 1.00 85.69 214 GLU A CA 1
ATOM 1661 C C . GLU A 1 214 ? -3.646 -4.239 25.831 1.00 85.69 214 GLU A C 1
ATOM 1663 O O . GLU A 1 214 ? -4.475 -3.329 25.719 1.00 85.69 214 GLU A O 1
ATOM 1668 N N . PRO A 1 215 ? -4.058 -5.514 25.990 1.00 85.75 215 PRO A N 1
ATOM 1669 C CA . PRO A 1 215 ? -5.466 -5.906 26.105 1.00 85.75 215 PRO A CA 1
ATOM 1670 C C . PRO A 1 215 ? -6.094 -5.504 27.463 1.00 85.75 215 PRO A C 1
ATOM 1672 O O . PRO A 1 215 ? -6.695 -6.316 28.161 1.00 85.75 215 PRO A O 1
ATOM 1675 N N . ASN A 1 216 ? -5.953 -4.236 27.857 1.00 92.00 216 ASN A N 1
ATOM 1676 C CA . ASN A 1 216 ? -6.518 -3.647 29.067 1.00 92.00 216 ASN A CA 1
ATOM 1677 C C . ASN A 1 216 ? -7.475 -2.508 28.682 1.00 92.00 216 ASN A C 1
ATOM 1679 O O . ASN A 1 216 ? -7.050 -1.489 28.134 1.00 92.00 216 ASN A O 1
ATOM 1683 N N . ILE A 1 217 ? -8.767 -2.690 28.967 1.00 94.88 217 ILE A N 1
ATOM 1684 C CA . ILE A 1 217 ? -9.807 -1.742 28.555 1.00 94.88 217 ILE A CA 1
ATOM 1685 C C . ILE A 1 217 ? -9.683 -0.385 29.257 1.00 94.88 217 ILE A C 1
ATOM 1687 O O . ILE A 1 217 ? -9.830 0.637 28.598 1.00 94.88 217 ILE A O 1
ATOM 1691 N N . ASP A 1 218 ? -9.351 -0.346 30.548 1.00 96.19 218 ASP A N 1
ATOM 1692 C CA . ASP A 1 218 ? -9.280 0.910 31.304 1.00 96.19 218 ASP A CA 1
ATOM 1693 C 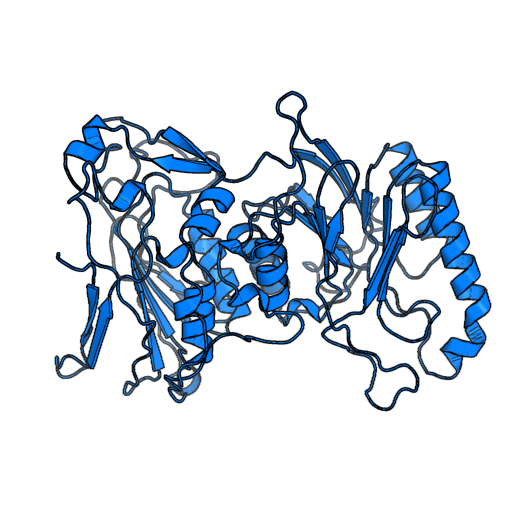C . ASP A 1 218 ? -8.159 1.804 30.762 1.00 96.19 218 ASP A C 1
ATOM 1695 O O . ASP A 1 218 ? -8.388 2.967 30.428 1.00 96.19 218 ASP A O 1
ATOM 1699 N N . ARG A 1 219 ? -6.974 1.222 30.531 1.00 94.94 219 ARG A N 1
ATOM 1700 C CA . ARG A 1 219 ? -5.849 1.919 29.888 1.00 94.94 219 ARG A CA 1
ATOM 1701 C C . ARG A 1 219 ? -6.179 2.374 28.470 1.00 94.94 219 ARG A C 1
ATOM 1703 O O . ARG A 1 219 ? -5.746 3.447 28.053 1.00 94.94 219 ARG A O 1
ATOM 1710 N N . LEU A 1 220 ? -6.926 1.576 27.707 1.00 96.50 220 LEU A N 1
ATOM 1711 C CA . LEU A 1 220 ? -7.383 1.984 26.380 1.00 96.50 220 LEU A CA 1
ATOM 1712 C C . LEU A 1 220 ? -8.295 3.214 26.475 1.00 96.50 220 LEU A C 1
ATOM 1714 O O . LEU A 1 220 ? -8.104 4.178 25.737 1.00 96.50 220 LEU A O 1
ATOM 1718 N N . LEU A 1 221 ? -9.261 3.208 27.395 1.00 98.25 221 LEU A N 1
ATOM 1719 C CA . LEU A 1 221 ? -10.181 4.324 27.604 1.00 98.25 221 LEU A CA 1
ATOM 1720 C C . LEU A 1 221 ? -9.458 5.599 28.065 1.00 98.25 221 LEU A C 1
ATOM 1722 O O . LEU A 1 221 ? -9.843 6.686 27.633 1.00 98.25 221 LEU A O 1
ATOM 1726 N N . GLU A 1 222 ? -8.406 5.478 28.879 1.00 97.88 222 GLU A N 1
ATOM 1727 C CA . GLU A 1 222 ? -7.520 6.590 29.259 1.00 97.88 222 GLU A CA 1
ATOM 1728 C C . GLU A 1 222 ? -6.770 7.159 28.047 1.00 97.88 222 GLU A C 1
ATOM 1730 O O . GLU A 1 222 ? -6.772 8.372 27.832 1.00 97.88 222 GLU A O 1
ATOM 1735 N N . LYS A 1 223 ? -6.192 6.299 27.195 1.00 97.81 223 LYS A N 1
ATOM 1736 C CA . LYS A 1 223 ? -5.537 6.735 25.948 1.00 97.81 223 LYS A CA 1
ATOM 1737 C C . LYS A 1 223 ? -6.519 7.410 24.989 1.00 97.81 223 LYS A C 1
ATOM 1739 O O . LYS A 1 223 ? -6.159 8.383 24.331 1.00 97.81 223 LYS A O 1
ATOM 1744 N N . LEU A 1 224 ? -7.768 6.946 24.929 1.00 98.75 224 LEU A N 1
ATOM 1745 C CA . LEU A 1 224 ? -8.825 7.616 24.168 1.00 98.75 224 LEU A CA 1
ATOM 1746 C C . LEU A 1 224 ? -9.167 8.994 24.754 1.00 98.75 224 LEU A C 1
ATOM 1748 O O . LEU A 1 224 ? -9.340 9.943 23.991 1.00 98.75 224 LEU A O 1
ATOM 1752 N N . ASP A 1 225 ? -9.226 9.137 26.083 1.00 98.69 225 ASP A N 1
ATOM 1753 C CA . ASP A 1 225 ? -9.368 10.459 26.705 1.00 98.69 225 ASP A CA 1
ATOM 1754 C C . ASP A 1 225 ? -8.180 11.373 26.366 1.00 98.69 225 ASP A C 1
ATOM 1756 O O . ASP A 1 225 ? -8.403 12.544 26.061 1.00 98.69 225 ASP A O 1
ATOM 1760 N N . HIS A 1 226 ? -6.950 10.850 26.341 1.00 98.44 226 HIS A N 1
ATOM 1761 C CA . HIS A 1 226 ? -5.767 11.606 25.921 1.00 98.44 226 HIS A CA 1
ATOM 1762 C C . HIS A 1 226 ? -5.873 12.077 24.461 1.00 98.44 226 HIS A C 1
ATOM 1764 O O . HIS A 1 226 ? -5.699 13.263 24.186 1.00 98.44 226 HIS A O 1
ATOM 1770 N N . CYS A 1 227 ? -6.239 11.196 23.521 1.00 98.75 227 CYS A N 1
ATOM 1771 C CA . CYS A 1 227 ? -6.483 11.579 22.123 1.00 98.75 227 CYS A CA 1
ATOM 1772 C C . CYS A 1 227 ? -7.532 12.698 22.006 1.00 98.75 227 CYS A C 1
ATOM 1774 O O . CYS A 1 227 ? -7.351 13.640 21.230 1.00 98.75 227 CYS A O 1
ATOM 1776 N N . GLY A 1 228 ? -8.605 12.614 22.796 1.00 98.69 228 GLY A N 1
ATOM 1777 C CA . GLY A 1 228 ? -9.651 13.631 22.854 1.00 98.69 228 GLY A CA 1
ATOM 1778 C C . GLY A 1 228 ? -9.179 14.973 23.418 1.00 98.69 228 GLY A C 1
ATOM 1779 O O . GLY A 1 228 ? -9.484 16.021 22.849 1.00 98.69 228 GLY A O 1
ATOM 1780 N N . GLN A 1 229 ? -8.364 14.957 24.479 1.00 98.50 229 GLN A N 1
ATOM 1781 C CA . GLN A 1 229 ? -7.703 16.152 25.031 1.00 98.50 229 GLN A CA 1
ATOM 1782 C C . GLN A 1 229 ? -6.738 16.791 24.027 1.00 98.50 229 GLN A C 1
ATOM 1784 O O . GLN A 1 229 ? -6.596 18.009 23.992 1.00 98.50 229 GLN A O 1
ATOM 1789 N N . GLN A 1 230 ? -6.107 15.974 23.182 1.00 98.50 230 GLN A N 1
ATOM 1790 C CA . GLN A 1 230 ? -5.291 16.432 22.063 1.00 98.50 230 GLN A CA 1
ATOM 1791 C C . GLN A 1 230 ? -6.124 16.803 20.829 1.00 98.50 230 GLN A C 1
ATOM 1793 O O . GLN A 1 230 ? -5.537 17.115 19.799 1.00 98.50 230 GLN A O 1
ATOM 1798 N N . HIS A 1 231 ? -7.458 16.809 20.896 1.00 98.19 231 HIS A N 1
ATOM 1799 C CA . HIS A 1 231 ? -8.353 17.176 19.792 1.00 98.19 231 HIS A CA 1
ATOM 1800 C C . HIS A 1 231 ? -8.115 16.366 18.507 1.00 98.19 231 HIS A C 1
ATOM 1802 O O . HIS A 1 231 ? -8.082 16.925 17.411 1.00 98.19 231 HIS A O 1
ATOM 1808 N N . CYS A 1 232 ? -7.892 15.056 18.634 1.00 98.75 232 CYS A N 1
ATOM 1809 C CA . CYS A 1 232 ? -7.786 14.183 17.467 1.00 98.75 232 CYS A CA 1
ATOM 1810 C C . CYS A 1 232 ? -9.121 14.117 16.711 1.00 98.75 232 CYS A C 1
ATOM 1812 O O . CYS A 1 232 ? -10.182 14.011 17.316 1.00 98.75 232 CYS A O 1
ATOM 1814 N N . ASP A 1 233 ? -9.062 14.134 15.383 1.00 98.69 233 ASP A N 1
ATOM 1815 C CA . ASP A 1 233 ? -10.198 13.910 14.492 1.00 98.69 233 ASP A CA 1
ATOM 1816 C C . ASP A 1 233 ? -10.491 12.423 14.296 1.00 98.69 233 ASP A C 1
ATOM 1818 O O . ASP A 1 233 ? -11.651 12.041 14.159 1.00 98.69 233 ASP A O 1
ATOM 1822 N N . LEU A 1 234 ? -9.451 11.584 14.271 1.00 98.81 234 LEU A N 1
ATOM 1823 C CA . LEU A 1 234 ? -9.558 10.147 14.023 1.00 98.81 234 LEU A CA 1
ATOM 1824 C C . LEU A 1 234 ? -8.525 9.365 14.834 1.00 98.81 234 LEU A C 1
ATOM 1826 O O . LEU A 1 234 ? -7.337 9.687 14.827 1.00 98.81 234 LEU A O 1
ATOM 1830 N N . VAL A 1 235 ? -8.976 8.289 15.472 1.00 98.81 235 VAL A N 1
ATOM 1831 C CA . VAL A 1 235 ? -8.139 7.372 16.247 1.00 98.81 235 VAL A CA 1
ATOM 1832 C C . VAL A 1 235 ? -8.237 5.960 15.668 1.00 98.81 235 VAL A C 1
ATOM 1834 O O . VAL A 1 235 ? -9.326 5.396 15.571 1.00 98.81 235 VAL A O 1
ATOM 1837 N N . CYS A 1 236 ? -7.095 5.378 15.305 1.00 98.62 236 CYS A N 1
ATOM 1838 C CA . CYS A 1 236 ? -6.970 3.982 14.894 1.00 98.62 236 CYS A CA 1
ATOM 1839 C C . CYS A 1 236 ? -6.434 3.148 16.057 1.00 98.62 236 CYS A C 1
ATOM 1841 O O . CYS A 1 236 ? -5.348 3.420 16.577 1.00 98.62 236 CYS A O 1
ATOM 1843 N N . LEU A 1 237 ? -7.181 2.118 16.439 1.00 97.88 237 LEU A N 1
ATOM 1844 C CA . LEU A 1 237 ? -6.751 1.116 17.408 1.00 97.88 237 LEU A CA 1
ATOM 1845 C C . LEU A 1 237 ? -6.161 -0.107 16.691 1.00 97.88 237 LEU A C 1
ATOM 1847 O O . LEU A 1 237 ? -6.309 -0.242 15.476 1.00 97.88 237 LEU A O 1
ATOM 1851 N N . TRP A 1 238 ? -5.474 -0.981 17.425 1.00 94.31 238 TRP A N 1
ATOM 1852 C CA . TRP A 1 238 ? -4.909 -2.218 16.877 1.00 94.31 238 TRP A CA 1
ATOM 1853 C C . TRP A 1 238 ? -5.942 -3.356 16.801 1.00 94.31 238 TRP A C 1
ATOM 1855 O O . TRP A 1 238 ? -7.103 -3.184 17.174 1.00 94.31 238 TRP A O 1
ATOM 1865 N N . GLU A 1 239 ? -5.536 -4.503 16.251 1.00 94.81 239 GLU A N 1
ATOM 1866 C CA . GLU A 1 239 ? -6.392 -5.688 16.102 1.00 94.81 239 GLU A CA 1
ATOM 1867 C C . GLU A 1 239 ? -6.505 -6.452 17.432 1.00 94.81 239 GLU A C 1
ATOM 1869 O O . GLU A 1 239 ? -5.619 -7.230 17.773 1.00 94.81 239 GLU A O 1
ATOM 1874 N N . TYR A 1 240 ? -7.601 -6.276 18.168 1.00 93.69 240 TYR A N 1
ATOM 1875 C CA . TYR A 1 240 ? -7.834 -6.955 19.446 1.00 93.69 240 TYR A CA 1
ATOM 1876 C C . TYR A 1 240 ? -8.406 -8.364 19.275 1.00 93.69 240 TYR A C 1
ATOM 1878 O O . TYR A 1 240 ? -9.271 -8.600 18.438 1.00 93.69 240 TYR A O 1
ATOM 1886 N N . VAL A 1 241 ? -8.008 -9.290 20.148 1.00 92.75 241 VAL A N 1
ATOM 1887 C CA . VAL A 1 241 ? -8.632 -10.617 20.268 1.00 92.75 241 VAL A CA 1
ATOM 1888 C C . VAL A 1 241 ? -9.169 -10.770 21.689 1.00 92.75 241 VAL A C 1
ATOM 1890 O O . VAL A 1 241 ? -8.397 -10.859 22.642 1.00 92.75 241 VAL A O 1
ATOM 1893 N N . TRP A 1 242 ? -10.494 -10.727 21.857 1.00 93.69 242 TRP A N 1
ATOM 1894 C CA . TRP A 1 242 ? -11.141 -10.689 23.182 1.00 93.69 242 TRP A CA 1
ATOM 1895 C C . TRP A 1 242 ? -11.670 -12.043 23.679 1.00 93.69 242 TRP A C 1
ATOM 1897 O O . TRP A 1 242 ? -12.212 -12.124 24.788 1.00 93.69 242 TRP A O 1
ATOM 1907 N N . TYR A 1 243 ? -11.516 -13.097 22.883 1.00 91.62 243 TYR A N 1
ATOM 1908 C CA . TYR A 1 243 ? -11.868 -14.483 23.196 1.00 91.62 243 TYR A CA 1
ATOM 1909 C C . TYR A 1 243 ? -10.913 -15.434 22.461 1.00 91.62 243 TYR A C 1
ATOM 1911 O O . TYR A 1 243 ? -10.301 -15.042 21.476 1.00 91.62 243 TYR A O 1
ATOM 1919 N N . GLN A 1 244 ? -10.781 -16.677 22.925 1.00 90.19 244 GLN A N 1
ATOM 1920 C CA . GLN A 1 244 ? -9.864 -17.661 22.328 1.00 90.19 244 GLN A CA 1
ATOM 1921 C C . GLN A 1 244 ? -10.568 -18.759 21.527 1.00 90.19 244 GLN A C 1
ATOM 1923 O O . GLN A 1 244 ? -9.924 -19.489 20.777 1.00 90.19 244 GLN A O 1
ATOM 1928 N N . ASN A 1 245 ? -11.874 -18.937 21.723 1.00 91.75 245 ASN A N 1
ATOM 1929 C CA . ASN A 1 245 ? -12.638 -19.992 21.070 1.00 91.75 245 ASN A CA 1
ATOM 1930 C C . ASN A 1 245 ? -14.133 -19.658 20.987 1.00 91.75 245 ASN A C 1
ATOM 1932 O O . ASN A 1 245 ? -14.643 -18.756 21.652 1.00 91.75 245 ASN A O 1
ATOM 1936 N N . ASP A 1 246 ? -14.845 -20.465 20.207 1.00 92.38 246 ASP A N 1
ATOM 1937 C CA . ASP A 1 246 ? -16.276 -20.363 19.932 1.00 92.38 246 ASP A CA 1
ATOM 1938 C C . ASP A 1 246 ? -17.184 -20.349 21.180 1.00 92.38 246 ASP A C 1
ATOM 1940 O O . ASP A 1 246 ? -18.276 -19.773 21.144 1.00 92.38 246 ASP A O 1
ATOM 1944 N N . GLN A 1 247 ? -16.782 -20.996 22.279 1.00 93.06 247 GLN A N 1
ATOM 1945 C CA . GLN A 1 247 ? -17.551 -20.984 23.532 1.00 93.06 247 GLN A CA 1
ATOM 1946 C C . GLN A 1 247 ? -17.384 -19.645 24.255 1.00 93.06 247 GLN A C 1
ATOM 1948 O O . GLN A 1 247 ? -18.343 -19.100 24.806 1.00 93.06 247 GLN A O 1
ATOM 1953 N N . GLU A 1 248 ? -16.174 -19.089 24.216 1.00 95.31 248 GLU A N 1
ATOM 1954 C CA . GLU A 1 248 ? -15.860 -17.806 24.832 1.00 95.31 248 GLU A CA 1
ATOM 1955 C C . GLU A 1 248 ? -16.523 -16.617 24.134 1.00 95.31 248 GLU A C 1
ATOM 1957 O O . GLU A 1 248 ? -16.858 -15.646 24.813 1.00 95.31 248 GLU A O 1
ATOM 1962 N N . VAL A 1 249 ? -16.792 -16.709 22.825 1.00 93.38 249 VAL A N 1
ATOM 1963 C CA . VAL A 1 249 ? -17.578 -15.691 22.106 1.00 93.38 249 VAL A CA 1
ATOM 1964 C C . VAL A 1 249 ? -18.921 -15.455 22.796 1.00 93.38 249 VAL A C 1
ATOM 1966 O O . VAL A 1 249 ? -19.270 -14.315 23.086 1.00 93.38 249 VAL A O 1
ATOM 1969 N N . GLU A 1 250 ? -19.658 -16.524 23.115 1.00 93.50 250 GLU A N 1
ATOM 1970 C CA . GLU A 1 250 ? -20.958 -16.396 23.787 1.00 93.50 250 GLU A CA 1
ATOM 1971 C C . GLU A 1 250 ? -20.804 -15.996 25.253 1.00 93.50 250 GLU A C 1
ATOM 1973 O O . GLU A 1 250 ? -21.516 -15.115 25.734 1.00 93.50 250 GLU A O 1
ATOM 1978 N N . LYS A 1 251 ? -19.830 -16.592 25.953 1.00 96.44 251 LYS A N 1
ATOM 1979 C CA . LYS A 1 251 ? -19.549 -16.296 27.365 1.00 96.44 251 LYS A CA 1
ATOM 1980 C C . LYS A 1 251 ? -19.243 -14.814 27.600 1.00 96.44 251 LYS A C 1
ATOM 1982 O O . LYS A 1 251 ? -19.672 -14.257 28.608 1.00 96.44 251 LYS A O 1
ATOM 1987 N N . TYR A 1 252 ? -18.488 -14.180 26.702 1.00 96.69 252 TYR A N 1
ATOM 1988 C CA . TYR A 1 252 ? -18.038 -12.795 26.856 1.00 96.69 252 TYR A CA 1
ATOM 1989 C C . TYR A 1 252 ? -18.811 -11.784 26.006 1.00 96.69 252 TYR A C 1
ATOM 1991 O O . TYR A 1 252 ? -18.487 -10.598 26.063 1.00 96.69 252 TYR A O 1
ATOM 1999 N N . ARG A 1 253 ? -19.850 -12.200 25.268 1.00 95.31 253 ARG A N 1
ATOM 2000 C CA . ARG A 1 253 ? -20.628 -11.330 24.368 1.00 95.31 253 ARG A CA 1
ATOM 2001 C C . ARG A 1 253 ? -21.065 -10.025 25.039 1.00 95.31 253 ARG A C 1
ATOM 2003 O O . ARG A 1 253 ? -20.715 -8.949 24.565 1.00 95.31 253 ARG A O 1
ATOM 2010 N N . GLN A 1 254 ? -21.739 -10.116 26.188 1.00 97.31 254 GLN A N 1
ATOM 2011 C CA . GLN A 1 254 ? -22.244 -8.943 26.919 1.00 97.31 254 GLN A CA 1
ATOM 2012 C C . GLN A 1 254 ? -21.120 -8.020 27.418 1.00 97.31 254 GLN A C 1
ATOM 2014 O O . GLN A 1 254 ? -21.247 -6.797 27.357 1.00 97.31 254 GLN A O 1
ATOM 2019 N N . ARG A 1 255 ? -20.000 -8.594 27.880 1.00 96.81 255 ARG A N 1
ATOM 2020 C CA . ARG A 1 255 ? -18.807 -7.835 28.292 1.00 96.81 255 ARG A CA 1
ATOM 2021 C C . ARG A 1 255 ? -18.215 -7.082 27.101 1.00 96.81 255 ARG A C 1
ATOM 2023 O O . ARG A 1 255 ? -17.924 -5.895 27.204 1.00 96.81 255 ARG A O 1
ATOM 2030 N N . ASN A 1 256 ? -18.065 -7.755 25.965 1.00 96.81 256 ASN A N 1
ATOM 2031 C CA . ASN A 1 256 ? -17.475 -7.173 24.762 1.00 96.81 256 ASN A CA 1
ATOM 2032 C C . ASN A 1 256 ? -18.386 -6.072 24.185 1.00 96.81 256 ASN A C 1
ATOM 2034 O O . ASN A 1 256 ? -17.900 -5.014 23.802 1.00 96.81 256 ASN A O 1
ATOM 2038 N N . GLU A 1 257 ? -19.709 -6.254 24.215 1.00 97.75 257 GLU A N 1
ATOM 2039 C CA . GLU A 1 257 ? -20.687 -5.204 23.887 1.00 97.75 257 GLU A CA 1
ATOM 2040 C C . GLU A 1 257 ? -20.614 -4.007 24.847 1.00 97.75 257 GLU A C 1
ATOM 2042 O O . GLU A 1 257 ? -20.782 -2.860 24.433 1.00 97.75 257 GLU A O 1
ATOM 2047 N N . GLN A 1 258 ? -20.358 -4.237 26.138 1.00 98.25 258 GLN A N 1
ATOM 2048 C CA . GLN A 1 258 ? -20.129 -3.158 27.100 1.00 98.25 258 GLN A CA 1
ATOM 2049 C C . GLN A 1 258 ? -18.849 -2.373 26.780 1.00 98.25 258 GLN A C 1
ATOM 2051 O O . GLN A 1 258 ? -18.889 -1.145 26.778 1.00 98.25 258 GLN A O 1
ATOM 2056 N N . TRP A 1 259 ? -17.740 -3.044 26.460 1.00 98.12 259 TRP A N 1
ATOM 2057 C CA . TRP A 1 259 ? -16.498 -2.374 26.055 1.00 98.12 259 TRP A CA 1
ATOM 2058 C C . TRP A 1 259 ? -16.67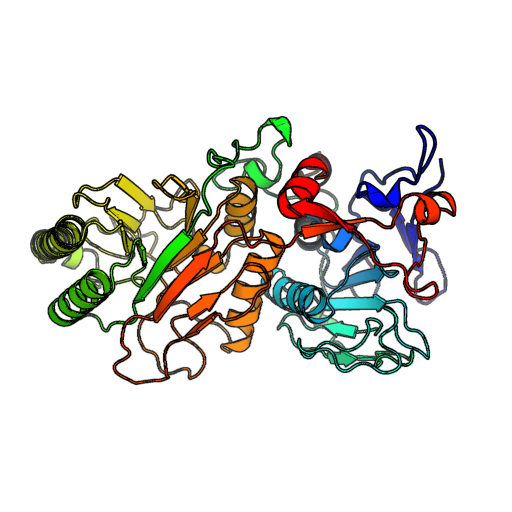5 -1.551 24.778 1.00 98.12 259 TRP A C 1
ATOM 2060 O O . TRP A 1 259 ? -16.241 -0.402 24.718 1.00 98.12 259 TRP A O 1
ATOM 2070 N N . LEU A 1 260 ? -17.379 -2.090 23.778 1.00 98.38 260 LEU A N 1
ATOM 2071 C CA . LEU A 1 260 ? -17.703 -1.353 22.554 1.00 98.38 260 LEU A CA 1
ATOM 2072 C C . LEU A 1 260 ? -18.548 -0.106 22.834 1.00 98.38 260 LEU A C 1
ATOM 2074 O O . LEU A 1 260 ? -18.257 0.948 22.272 1.00 98.38 260 LEU A O 1
ATOM 2078 N N . ARG A 1 261 ? -19.533 -0.188 23.741 1.00 98.69 261 ARG A N 1
ATOM 2079 C CA . ARG A 1 261 ? -20.313 0.981 24.182 1.00 98.69 261 ARG A CA 1
ATOM 2080 C C . ARG A 1 261 ? -19.438 2.046 24.837 1.00 98.69 261 ARG A C 1
ATOM 2082 O O . ARG A 1 261 ? -19.555 3.210 24.479 1.00 98.69 261 ARG A O 1
ATOM 2089 N N . GLN A 1 262 ? -18.521 1.661 25.722 1.00 98.69 262 GLN A N 1
ATOM 2090 C CA . GLN A 1 262 ? -17.601 2.609 26.362 1.00 98.69 262 GLN A CA 1
ATOM 2091 C C . GLN A 1 262 ? -16.682 3.299 25.341 1.00 98.69 262 GLN A C 1
ATOM 2093 O O . GLN A 1 262 ? -16.447 4.501 25.432 1.00 98.69 262 GLN A O 1
ATOM 2098 N N . ILE A 1 263 ? -16.194 2.570 24.332 1.00 98.75 263 ILE A N 1
ATOM 2099 C CA . ILE A 1 263 ? -15.392 3.146 23.240 1.00 98.75 263 ILE A CA 1
ATOM 2100 C C . ILE A 1 263 ? -16.231 4.124 22.405 1.00 98.75 263 ILE A C 1
ATOM 2102 O O . ILE A 1 263 ? -15.781 5.234 22.118 1.00 98.75 263 ILE A O 1
ATOM 2106 N N . ALA A 1 264 ? -17.462 3.751 22.059 1.00 98.88 264 ALA A N 1
ATOM 2107 C CA . ALA A 1 264 ? -18.395 4.614 21.340 1.00 98.88 264 ALA A CA 1
ATOM 2108 C C . ALA A 1 264 ? -18.726 5.897 22.134 1.00 98.88 264 ALA A C 1
ATOM 2110 O O . ALA A 1 264 ? -18.722 6.997 21.581 1.00 98.88 264 ALA A O 1
ATOM 2111 N N . GLU A 1 265 ? -18.912 5.789 23.453 1.00 98.81 265 GLU A N 1
ATOM 2112 C CA . GLU A 1 265 ? -19.085 6.938 24.349 1.00 98.81 265 GLU A CA 1
ATOM 2113 C C . GLU A 1 265 ? -17.869 7.875 24.323 1.00 98.81 265 GLU A C 1
ATOM 2115 O O . GLU A 1 265 ? -18.046 9.094 24.305 1.00 98.81 265 GLU A O 1
ATOM 2120 N N . LYS A 1 266 ? -16.633 7.348 24.257 1.00 98.81 266 LYS A N 1
ATOM 2121 C CA . LYS A 1 266 ? -15.429 8.183 24.081 1.00 98.81 266 LYS A CA 1
ATOM 2122 C C . LYS A 1 266 ? -15.437 8.927 22.745 1.00 98.81 266 LYS A C 1
ATOM 2124 O O . LYS A 1 266 ? -15.095 10.109 22.735 1.00 98.81 266 LYS A O 1
ATOM 2129 N N . ALA A 1 267 ? -15.843 8.276 21.651 1.00 98.81 267 ALA A N 1
ATOM 2130 C CA . ALA A 1 267 ? -15.952 8.913 20.335 1.00 98.81 267 ALA A CA 1
ATOM 2131 C C . ALA A 1 267 ? -16.912 10.115 20.377 1.00 98.81 267 ALA A C 1
ATOM 2133 O O . ALA A 1 267 ? -16.536 11.224 19.991 1.00 98.81 267 ALA A O 1
ATOM 2134 N N . GLY A 1 268 ? -18.109 9.925 20.946 1.00 98.81 268 GLY A N 1
ATOM 2135 C CA . GLY A 1 268 ? -19.111 10.984 21.099 1.00 98.81 268 GLY A CA 1
ATOM 2136 C C . GLY A 1 268 ? -18.692 12.098 22.063 1.00 98.81 268 GLY A C 1
ATOM 2137 O O . GLY A 1 268 ? -18.829 13.280 21.744 1.00 98.81 268 GLY A O 1
ATOM 2138 N N . LYS A 1 269 ? -18.126 11.739 23.224 1.00 98.75 269 LYS A N 1
ATOM 2139 C CA . LYS A 1 269 ? -17.633 12.690 24.236 1.00 98.75 269 LYS A CA 1
ATOM 2140 C C . LYS A 1 269 ? -16.578 13.636 23.659 1.00 98.75 269 LYS A C 1
ATOM 2142 O O . LYS A 1 269 ? -16.623 14.834 23.935 1.00 98.75 269 LYS A O 1
ATOM 2147 N N . HIS A 1 270 ? -15.648 13.104 22.865 1.00 98.75 270 HIS A N 1
ATOM 2148 C CA . HIS A 1 270 ? -14.510 13.853 22.320 1.00 98.75 270 HIS A CA 1
ATOM 2149 C C . HIS A 1 270 ? -14.703 14.334 20.881 1.00 98.75 270 HIS A C 1
ATOM 2151 O O . HIS A 1 270 ? -13.832 15.015 20.348 1.00 98.75 270 HIS A O 1
ATOM 2157 N N . LYS A 1 271 ? -15.856 14.040 20.268 1.00 98.62 271 LYS A N 1
ATOM 2158 C CA . LYS A 1 271 ? -16.213 14.435 18.896 1.00 98.62 271 LYS A CA 1
ATOM 2159 C C . LYS A 1 271 ? -15.191 13.978 17.852 1.00 98.62 271 LYS A C 1
ATOM 2161 O O . LYS A 1 271 ? -14.866 14.723 16.925 1.00 98.62 271 LYS A O 1
ATOM 2166 N N . MET A 1 272 ? -14.718 12.745 17.989 1.00 98.69 272 MET A N 1
ATOM 2167 C CA . MET A 1 272 ? -13.701 12.142 17.126 1.00 98.69 272 MET A CA 1
ATOM 2168 C C . MET A 1 272 ? -14.196 10.829 16.530 1.00 98.69 272 MET A C 1
ATOM 2170 O O . MET A 1 272 ? -15.004 10.137 17.143 1.00 98.69 272 MET A O 1
ATOM 2174 N N . TYR A 1 273 ? -13.687 10.471 15.356 1.00 98.88 273 TYR A N 1
ATOM 2175 C CA . TYR A 1 273 ? -13.872 9.135 14.805 1.00 98.88 273 TYR A CA 1
ATOM 2176 C C . TYR A 1 273 ? -12.974 8.133 15.539 1.00 98.88 273 TYR A C 1
ATOM 2178 O O . TYR A 1 273 ? -11.818 8.434 15.846 1.00 98.88 273 TYR A O 1
ATOM 2186 N N . ILE A 1 274 ? -13.471 6.920 15.782 1.00 98.88 274 ILE A N 1
ATOM 2187 C CA . ILE A 1 274 ? -12.670 5.822 16.345 1.00 98.88 274 ILE A CA 1
ATOM 2188 C C . ILE A 1 274 ? -12.865 4.571 15.497 1.00 98.88 274 ILE A C 1
ATOM 2190 O O . ILE A 1 274 ? -13.999 4.184 15.220 1.00 98.88 274 ILE A O 1
ATOM 2194 N N . VAL A 1 275 ? -11.761 3.916 15.135 1.00 98.75 275 VAL A N 1
ATOM 2195 C CA . VAL A 1 275 ? -11.766 2.592 14.504 1.00 98.75 275 VAL A CA 1
ATOM 2196 C C . VAL A 1 275 ? -11.171 1.570 15.456 1.00 98.75 275 VAL A C 1
ATOM 2198 O O . VAL A 1 275 ? -9.996 1.658 15.811 1.00 98.75 275 VAL A O 1
ATOM 2201 N N . ILE A 1 276 ? -11.983 0.586 15.838 1.00 98.06 276 ILE A N 1
ATOM 2202 C CA . ILE A 1 276 ? -11.546 -0.632 16.528 1.00 98.06 276 ILE A CA 1
ATOM 2203 C C . ILE A 1 276 ? -11.652 -1.812 15.572 1.00 98.06 276 ILE A C 1
ATOM 2205 O O . ILE A 1 276 ? -12.595 -1.863 14.786 1.00 98.06 276 ILE A O 1
ATOM 2209 N N . ALA A 1 277 ? -10.721 -2.761 15.639 1.00 97.00 277 ALA A N 1
ATOM 2210 C CA . ALA A 1 277 ? -10.808 -3.981 14.852 1.00 97.00 277 ALA A CA 1
ATOM 2211 C C . ALA A 1 277 ? -10.391 -5.227 15.627 1.00 97.00 277 ALA A C 1
ATOM 2213 O O . ALA A 1 277 ? -9.729 -5.131 16.660 1.00 97.00 277 ALA A O 1
ATOM 2214 N N . GLY A 1 278 ? -10.761 -6.383 15.083 1.00 94.88 278 GLY A N 1
ATOM 2215 C CA . GLY A 1 278 ? -10.344 -7.700 15.528 1.00 94.88 278 GLY A CA 1
ATOM 2216 C C . GLY A 1 278 ? -11.517 -8.625 15.839 1.00 94.88 278 GLY A C 1
ATOM 2217 O O . GLY A 1 278 ? -12.610 -8.504 15.287 1.00 94.88 278 GLY A O 1
ATOM 2218 N N . GLU A 1 279 ? -11.271 -9.574 16.728 1.00 94.25 279 GLU A N 1
ATOM 2219 C CA . GLU A 1 279 ? -12.221 -10.572 17.204 1.00 94.25 279 GLU A CA 1
ATOM 2220 C C . GLU A 1 279 ? -12.967 -10.020 18.429 1.00 94.25 279 GLU A C 1
ATOM 2222 O O . GLU A 1 279 ? -12.538 -10.160 19.578 1.00 94.25 279 GLU A O 1
ATOM 2227 N N . LEU A 1 280 ? -14.060 -9.297 18.143 1.00 94.19 280 LEU A N 1
ATOM 2228 C CA . LEU A 1 280 ? -14.750 -8.418 19.095 1.00 94.19 280 LEU A CA 1
ATOM 2229 C C . LEU A 1 280 ? -15.930 -9.113 19.795 1.00 94.19 280 LEU A C 1
ATOM 2231 O O . LEU A 1 280 ? -15.736 -9.832 20.767 1.00 94.19 280 LEU A O 1
ATOM 2235 N N . HIS A 1 281 ? -17.174 -8.898 19.354 1.00 93.62 281 HIS A N 1
ATOM 2236 C CA . HIS A 1 281 ? -18.378 -9.413 20.040 1.00 93.62 281 HIS A CA 1
ATOM 2237 C C . HIS A 1 281 ? -19.202 -10.411 19.208 1.00 93.62 281 HIS A C 1
ATOM 2239 O O . HIS A 1 281 ? -20.029 -11.131 19.762 1.00 93.62 281 HIS A O 1
ATOM 2245 N N . ARG A 1 282 ? -18.997 -10.463 17.883 1.00 90.69 282 ARG A N 1
ATOM 2246 C CA . ARG A 1 282 ? -19.797 -11.291 16.957 1.00 90.69 282 ARG A CA 1
ATOM 2247 C C . ARG A 1 282 ? -19.153 -12.615 16.573 1.00 90.69 282 ARG A C 1
ATOM 2249 O O . ARG A 1 282 ? -19.820 -13.421 15.935 1.00 90.69 282 ARG A O 1
ATOM 2256 N N . GLY A 1 283 ? -17.902 -12.841 16.963 1.00 84.44 283 GLY A N 1
ATOM 2257 C CA . GLY A 1 283 ? -17.198 -14.095 16.709 1.00 84.44 283 GLY A CA 1
ATOM 2258 C C . GLY A 1 283 ? -16.296 -14.099 15.469 1.00 84.44 283 GLY A C 1
ATOM 2259 O O . GLY A 1 283 ? -15.421 -14.952 15.389 1.00 84.44 283 GLY A O 1
ATOM 2260 N N . PHE A 1 284 ? -16.434 -13.142 14.549 1.00 89.06 284 PHE A N 1
ATOM 2261 C CA . PHE A 1 284 ? -15.526 -12.991 13.405 1.00 89.06 284 PHE A CA 1
ATOM 2262 C C . PHE A 1 284 ? -14.670 -11.731 13.504 1.00 89.06 284 PHE A C 1
ATOM 2264 O O . PHE A 1 284 ? -14.999 -10.788 14.226 1.00 89.06 284 PHE A O 1
ATOM 2271 N N . ASN A 1 285 ? -13.582 -11.723 12.735 1.00 93.81 285 ASN A N 1
ATOM 2272 C CA . ASN A 1 285 ? -12.631 -10.625 12.690 1.00 93.81 285 ASN A CA 1
ATOM 2273 C C . ASN A 1 285 ? -13.157 -9.459 11.827 1.00 93.81 285 ASN A C 1
ATOM 2275 O O . ASN A 1 285 ? -13.291 -9.578 10.602 1.00 93.81 285 ASN A O 1
ATOM 2279 N N . GLU A 1 286 ? -13.491 -8.343 12.474 1.00 96.12 286 GLU A N 1
ATOM 2280 C CA . GLU A 1 286 ? -14.111 -7.164 11.862 1.00 96.12 286 GLU A CA 1
ATOM 2281 C C . GLU A 1 286 ? -13.533 -5.856 12.411 1.00 96.12 286 GLU A C 1
ATOM 2283 O O . GLU A 1 286 ? -13.022 -5.808 13.524 1.00 96.12 286 GLU A O 1
ATOM 2288 N N . ALA A 1 287 ? -13.663 -4.776 11.647 1.00 98.00 287 ALA A N 1
ATOM 2289 C CA . ALA A 1 287 ? -13.482 -3.408 12.101 1.00 98.00 287 ALA A CA 1
ATOM 2290 C C . ALA A 1 287 ? -14.834 -2.710 12.249 1.00 98.00 287 ALA A C 1
ATOM 2292 O O . ALA A 1 287 ? -15.736 -2.912 11.434 1.00 98.00 287 ALA A O 1
ATOM 2293 N N . ILE A 1 288 ? -14.945 -1.857 13.264 1.00 98.56 288 ILE A N 1
ATOM 2294 C CA . ILE A 1 288 ? -16.100 -1.007 13.553 1.00 98.56 288 ILE A CA 1
ATOM 2295 C C . ILE A 1 288 ? -15.615 0.438 13.569 1.00 98.56 288 ILE A C 1
ATOM 2297 O O . ILE A 1 288 ? -14.655 0.766 14.270 1.00 98.56 288 ILE A O 1
ATOM 2301 N N . LEU A 1 289 ? -16.289 1.290 12.804 1.00 98.75 289 LEU A N 1
ATOM 2302 C CA . LEU A 1 289 ? -16.036 2.723 12.757 1.00 98.75 289 LEU A CA 1
ATOM 2303 C C . LEU A 1 289 ? -17.149 3.463 13.498 1.00 98.75 289 LEU A C 1
ATOM 2305 O O . LEU A 1 289 ? -18.314 3.374 13.111 1.00 98.75 289 LEU A O 1
ATOM 2309 N N . TYR A 1 290 ? -16.782 4.221 14.528 1.00 98.88 290 TYR A N 1
ATOM 2310 C CA . TYR A 1 290 ? -17.678 5.130 15.238 1.00 98.88 290 TYR A CA 1
ATOM 2311 C C . TYR A 1 290 ? -17.498 6.564 14.742 1.00 98.88 290 TYR A C 1
ATOM 2313 O O . TYR A 1 290 ? -16.369 7.009 14.522 1.00 98.88 290 TYR A O 1
ATOM 2321 N N . ASP A 1 291 ? -18.607 7.279 14.572 1.00 98.69 291 ASP A N 1
ATOM 2322 C CA . ASP A 1 291 ? -18.641 8.689 14.199 1.00 98.69 291 ASP A CA 1
ATOM 2323 C C . ASP A 1 291 ? -18.407 9.632 15.391 1.00 98.69 291 ASP A C 1
ATOM 2325 O O . ASP A 1 291 ? -18.293 9.220 16.548 1.00 98.69 291 ASP A O 1
ATOM 2329 N N . ARG A 1 292 ? -18.381 10.940 15.108 1.00 98.38 292 ARG A N 1
ATOM 2330 C CA . ARG A 1 292 ? -18.179 11.995 16.114 1.00 98.38 292 ARG A CA 1
ATOM 2331 C C . ARG A 1 292 ? -19.315 12.115 17.140 1.00 98.38 292 ARG A C 1
ATOM 2333 O O . ARG A 1 292 ? -19.194 12.899 18.077 1.00 98.38 292 ARG A O 1
ATOM 2340 N N . GLN A 1 293 ? -20.436 11.420 16.964 1.00 98.62 293 GLN A N 1
ATOM 2341 C CA . GLN A 1 293 ? -21.529 11.341 17.936 1.00 98.62 293 GLN A CA 1
ATOM 2342 C C . GLN A 1 293 ? -21.487 10.034 18.739 1.00 98.62 293 GLN A C 1
ATOM 2344 O O . GLN A 1 293 ? -22.338 9.832 19.605 1.00 98.62 293 GLN A O 1
ATOM 2349 N N . GLY A 1 294 ? -20.510 9.159 18.481 1.00 98.38 294 GLY A N 1
ATOM 2350 C CA . GLY A 1 294 ? -20.432 7.838 19.093 1.00 98.38 294 GLY A CA 1
ATOM 2351 C C . GLY A 1 294 ? -21.404 6.831 18.486 1.00 98.38 294 GLY A C 1
ATOM 2352 O O . GLY A 1 294 ? -21.708 5.823 19.117 1.00 98.38 294 GLY A O 1
ATOM 2353 N N . LYS A 1 295 ? -21.924 7.080 17.281 1.00 98.56 295 LYS A N 1
ATOM 2354 C CA . LYS A 1 295 ? -22.755 6.113 16.559 1.00 98.56 295 LYS A CA 1
ATOM 2355 C C . LYS A 1 295 ? -21.894 5.293 15.614 1.00 98.56 295 LYS A C 1
ATOM 2357 O O . LYS A 1 295 ? -20.906 5.776 15.074 1.00 98.56 295 LYS A O 1
ATOM 2362 N N . GLU A 1 296 ? -22.267 4.038 15.408 1.00 98.38 296 GLU A N 1
ATOM 2363 C CA . GLU A 1 296 ? -21.616 3.198 14.408 1.00 98.38 296 GLU A CA 1
ATOM 2364 C C . GLU A 1 296 ? -21.917 3.731 13.001 1.00 98.38 296 GLU A C 1
ATOM 2366 O O . GLU A 1 296 ? -23.074 3.775 12.582 1.00 98.38 296 GLU A O 1
ATOM 2371 N N . LEU A 1 297 ? -20.870 4.129 12.277 1.00 97.88 297 LEU A N 1
ATOM 2372 C CA . LEU A 1 297 ? -20.951 4.566 10.885 1.00 97.88 297 LEU A CA 1
ATOM 2373 C C . LEU A 1 297 ? -20.933 3.372 9.922 1.00 97.88 297 LEU A C 1
ATOM 2375 O O . LEU A 1 297 ? -21.560 3.413 8.866 1.00 97.88 297 LEU A O 1
ATOM 2379 N N . GLY A 1 298 ? -20.203 2.310 10.272 1.00 97.69 298 GLY A N 1
ATOM 2380 C CA . GLY A 1 298 ? -20.131 1.099 9.462 1.00 97.69 298 GLY A CA 1
ATOM 2381 C C . GLY A 1 298 ? -19.109 0.076 9.950 1.00 97.69 298 GLY A C 1
ATOM 2382 O O . GLY A 1 298 ? -18.388 0.292 10.928 1.00 97.69 298 GLY A O 1
ATOM 2383 N N . ARG A 1 299 ? -19.058 -1.055 9.233 1.00 97.44 299 ARG A N 1
ATOM 2384 C CA . ARG A 1 299 ? -18.202 -2.209 9.532 1.00 97.44 299 ARG A CA 1
ATOM 2385 C C . ARG A 1 299 ? -17.464 -2.716 8.303 1.00 97.44 299 ARG A C 1
ATOM 2387 O O . ARG A 1 299 ? -17.971 -2.634 7.186 1.00 97.44 299 ARG A O 1
ATOM 2394 N N . TYR A 1 300 ? -16.296 -3.297 8.538 1.00 97.88 300 TYR A N 1
ATOM 2395 C CA . TYR A 1 300 ? -15.512 -4.035 7.551 1.00 97.88 300 TYR A CA 1
ATOM 2396 C C . TYR A 1 300 ? -15.184 -5.418 8.112 1.00 97.88 300 TYR A C 1
ATOM 2398 O O . TYR A 1 300 ? -14.706 -5.516 9.233 1.00 97.88 300 TYR A O 1
ATOM 2406 N N . THR A 1 301 ? -15.418 -6.486 7.354 1.00 97.25 301 THR A N 1
ATOM 2407 C CA . THR A 1 301 ? -15.013 -7.845 7.744 1.00 97.25 301 THR A CA 1
ATOM 2408 C C . THR A 1 301 ? -13.693 -8.177 7.060 1.00 97.25 301 THR A C 1
ATOM 2410 O O . THR A 1 301 ? -13.587 -7.997 5.848 1.00 97.25 301 THR A O 1
ATOM 2413 N N . LYS A 1 302 ? -12.703 -8.674 7.812 1.00 97.12 302 LYS A N 1
ATOM 2414 C CA . LYS A 1 302 ? -11.377 -9.041 7.287 1.00 97.12 302 LYS A CA 1
ATOM 2415 C C . LYS A 1 302 ? -11.522 -10.004 6.102 1.00 97.12 302 LYS A C 1
ATOM 2417 O O . LYS A 1 302 ? -12.283 -10.973 6.174 1.00 97.12 302 LYS A O 1
ATOM 2422 N N . ILE A 1 303 ? -10.833 -9.747 4.993 1.00 96.69 303 ILE A N 1
ATOM 2423 C CA . ILE A 1 303 ? -10.945 -10.598 3.798 1.00 96.69 303 ILE A CA 1
ATOM 2424 C C . ILE A 1 303 ? -10.074 -11.842 3.987 1.00 96.69 303 ILE A C 1
ATOM 2426 O O . ILE A 1 303 ? -10.537 -12.968 3.796 1.00 96.69 303 ILE A O 1
ATOM 2430 N N . ILE A 1 304 ? -8.829 -11.652 4.429 1.00 94.75 304 ILE A N 1
ATOM 2431 C CA . ILE A 1 304 ? -7.894 -12.749 4.690 1.00 94.75 304 ILE A CA 1
ATOM 2432 C C . ILE A 1 304 ? -8.088 -13.248 6.125 1.00 94.75 304 ILE A C 1
ATOM 2434 O O . ILE A 1 304 ? -7.425 -12.806 7.064 1.00 94.75 304 ILE A O 1
ATOM 2438 N N . GLN A 1 305 ? -9.049 -14.154 6.300 1.00 90.25 305 GLN A N 1
ATOM 2439 C CA . GLN A 1 305 ? -9.417 -14.692 7.610 1.00 90.25 305 GLN A CA 1
ATOM 2440 C C . GLN A 1 305 ? -8.314 -15.554 8.229 1.00 90.25 305 GLN A C 1
ATOM 2442 O O . GLN A 1 305 ? -7.745 -16.431 7.582 1.00 90.25 305 GLN A O 1
ATOM 2447 N N . THR A 1 306 ? -8.075 -15.314 9.517 1.00 87.25 306 THR A N 1
ATOM 2448 C CA . THR A 1 306 ? -7.202 -16.119 10.385 1.00 87.25 306 THR A CA 1
ATOM 2449 C C . THR A 1 306 ? -7.997 -17.000 11.349 1.00 87.25 306 THR A C 1
ATOM 2451 O O . THR A 1 306 ? -7.437 -17.930 11.922 1.00 87.25 306 THR A O 1
ATOM 2454 N N . THR A 1 307 ? -9.300 -16.744 11.503 1.00 87.00 307 THR A N 1
ATOM 2455 C CA . THR A 1 307 ? -10.225 -17.623 12.224 1.00 87.00 307 THR A CA 1
ATOM 2456 C C . THR A 1 307 ? -10.323 -18.978 11.497 1.00 87.00 307 THR A C 1
ATOM 2458 O O . THR A 1 307 ? -10.434 -18.986 10.265 1.00 87.00 307 THR A O 1
ATOM 2461 N N . PRO A 1 308 ? -10.281 -20.125 12.207 1.00 87.31 308 PRO A N 1
ATOM 2462 C CA . PRO A 1 308 ? -10.406 -21.448 11.591 1.00 87.31 308 PRO A CA 1
ATOM 2463 C C . PRO A 1 308 ? -11.697 -21.591 10.780 1.00 87.31 308 PRO A C 1
ATOM 2465 O O . PRO A 1 308 ? -12.746 -21.106 11.204 1.00 87.31 308 PRO A O 1
ATOM 2468 N N . LYS A 1 309 ? -11.645 -22.290 9.638 1.00 90.56 309 LYS A N 1
ATOM 2469 C CA . LYS A 1 309 ? -12.821 -22.497 8.768 1.00 90.56 309 LYS A CA 1
ATOM 2470 C C . LYS A 1 309 ? -13.922 -23.317 9.440 1.00 90.56 309 LYS A C 1
ATOM 2472 O O . LYS A 1 309 ? -15.076 -23.236 9.037 1.00 90.56 309 LYS A O 1
ATOM 2477 N N . GLU A 1 310 ? -13.557 -24.100 10.445 1.00 92.38 310 GLU A N 1
ATOM 2478 C CA . GLU A 1 310 ? -14.443 -24.948 11.235 1.00 92.38 310 GLU A CA 1
ATOM 2479 C C . GLU A 1 310 ? -15.153 -24.174 12.358 1.00 92.38 310 GLU A C 1
ATOM 2481 O O . GLU A 1 310 ? -16.087 -24.705 12.958 1.00 92.38 310 GLU A O 1
ATOM 2486 N N . SER A 1 311 ? -14.730 -22.938 12.656 1.00 90.50 311 SER A N 1
ATOM 2487 C CA . SER A 1 311 ? -15.406 -22.083 13.638 1.00 90.50 311 SER A CA 1
ATOM 2488 C C . SER A 1 311 ? -16.830 -21.773 13.183 1.00 90.50 311 SER A C 1
ATOM 2490 O O . SER A 1 311 ? -17.063 -21.424 12.021 1.00 90.50 311 SER A O 1
ATOM 2492 N N . LYS A 1 312 ? -17.786 -21.782 14.122 1.00 91.56 312 LYS A N 1
ATOM 2493 C CA . LYS A 1 312 ? -19.173 -21.358 13.858 1.00 91.56 312 LYS A CA 1
ATOM 2494 C C . LYS A 1 312 ? -19.275 -19.896 13.411 1.00 91.56 312 LYS A C 1
ATOM 2496 O O . LYS A 1 312 ? -20.322 -19.483 12.919 1.00 91.56 312 LYS A O 1
ATOM 2501 N N . TYR A 1 313 ? -18.216 -19.116 13.619 1.00 90.56 313 TYR A N 1
ATOM 2502 C CA . TYR A 1 313 ? -18.143 -17.704 13.273 1.00 90.56 313 TYR A CA 1
ATOM 2503 C C . TYR A 1 313 ? -17.161 -17.421 12.142 1.00 90.56 313 TYR A C 1
ATOM 2505 O O . TYR A 1 313 ? -16.787 -16.273 11.941 1.00 90.56 313 TYR A O 1
ATOM 2513 N N . TYR A 1 314 ? -16.726 -18.422 11.379 1.00 91.00 314 TYR A N 1
ATOM 2514 C CA . TYR A 1 314 ? -15.933 -18.139 10.191 1.00 91.00 314 TYR A CA 1
ATOM 2515 C C . TYR A 1 314 ? -16.743 -17.307 9.183 1.00 91.00 314 TYR A C 1
ATOM 2517 O O . TYR A 1 314 ? -17.756 -17.764 8.651 1.00 91.00 314 TYR A O 1
ATOM 2525 N N . GLN A 1 315 ? -16.275 -16.095 8.879 1.00 92.19 315 GLN A N 1
ATOM 2526 C CA . GLN A 1 315 ? -16.866 -15.253 7.843 1.00 92.19 315 GLN A CA 1
ATOM 2527 C C . GLN A 1 315 ? -15.798 -14.381 7.185 1.00 92.19 315 GLN A C 1
ATOM 2529 O O . GLN A 1 315 ? -15.312 -13.429 7.787 1.00 92.19 315 GLN A O 1
ATOM 2534 N N . ALA A 1 316 ? -15.455 -14.676 5.931 1.00 94.25 316 ALA A N 1
ATOM 2535 C CA . ALA A 1 316 ? -14.576 -13.819 5.141 1.00 94.25 316 ALA A CA 1
ATOM 2536 C C . ALA A 1 316 ? -15.323 -12.598 4.591 1.00 94.25 316 ALA A C 1
ATOM 2538 O O . ALA A 1 316 ? -16.488 -12.687 4.199 1.00 94.25 316 ALA A O 1
ATOM 2539 N N . GLY A 1 317 ? -14.635 -11.457 4.555 1.00 95.12 317 GLY A N 1
ATOM 2540 C CA . GLY A 1 317 ? -15.124 -10.248 3.905 1.00 95.12 317 GLY A CA 1
ATOM 2541 C C . GLY A 1 317 ? -15.214 -10.394 2.387 1.00 95.12 317 GLY A C 1
ATOM 2542 O O . GLY A 1 317 ? -14.426 -11.104 1.765 1.00 95.12 317 GLY A O 1
ATOM 2543 N N . ASP A 1 318 ? -16.164 -9.677 1.789 1.00 95.38 318 ASP A N 1
ATOM 2544 C CA . ASP A 1 318 ? -16.457 -9.694 0.350 1.00 95.38 318 ASP A CA 1
ATOM 2545 C C . ASP A 1 318 ? -16.149 -8.359 -0.354 1.00 95.38 318 ASP A C 1
ATOM 2547 O O . ASP A 1 318 ? -16.345 -8.228 -1.563 1.00 95.38 318 ASP A O 1
ATOM 2551 N N . ARG A 1 319 ? -15.666 -7.357 0.391 1.00 95.94 319 ARG A N 1
ATOM 2552 C CA . ARG A 1 319 ? -15.435 -5.991 -0.091 1.00 95.94 319 ARG A CA 1
ATOM 2553 C C . ARG A 1 319 ? -14.309 -5.313 0.674 1.00 95.94 319 ARG A C 1
ATOM 2555 O O . ARG A 1 319 ? -14.129 -5.572 1.857 1.00 95.94 319 ARG A O 1
ATOM 2562 N N . VAL A 1 320 ? -13.614 -4.385 0.023 1.00 97.56 320 VAL A N 1
ATOM 2563 C CA . VAL A 1 320 ? -12.627 -3.515 0.679 1.00 97.56 320 VAL A CA 1
ATOM 2564 C C . VAL A 1 320 ? -13.337 -2.481 1.566 1.00 97.56 320 VAL A C 1
ATOM 2566 O O . VAL A 1 320 ? -14.362 -1.922 1.175 1.00 97.56 320 VAL A O 1
ATOM 2569 N N . GLY A 1 321 ? -12.814 -2.241 2.773 1.00 97.38 321 GLY A N 1
ATOM 2570 C CA . GLY A 1 321 ? -13.444 -1.409 3.806 1.00 97.38 321 GLY A CA 1
ATOM 2571 C C . GLY A 1 321 ? -13.306 0.095 3.574 1.00 97.38 321 GLY A C 1
ATOM 2572 O O . GLY A 1 321 ? -12.531 0.740 4.276 1.00 97.38 321 GLY A O 1
ATOM 2573 N N . ILE A 1 322 ? -14.041 0.646 2.605 1.00 98.25 322 ILE A N 1
ATOM 2574 C CA . ILE A 1 322 ? -14.018 2.071 2.230 1.00 98.25 322 ILE A CA 1
ATOM 2575 C C . ILE A 1 322 ? -15.093 2.865 2.983 1.00 98.25 322 ILE A C 1
ATOM 2577 O O . ILE A 1 322 ? -16.264 2.490 2.954 1.00 98.25 322 ILE A O 1
ATOM 2581 N N . PHE A 1 323 ? -14.715 3.998 3.582 1.00 98.12 323 PHE A N 1
ATOM 2582 C CA . PHE A 1 323 ? -15.639 4.890 4.294 1.00 98.12 323 PHE A CA 1
ATOM 2583 C C . PHE A 1 323 ? -15.328 6.360 4.000 1.00 98.12 323 PHE A C 1
ATOM 2585 O O . PHE A 1 323 ? -14.162 6.754 3.966 1.00 98.12 323 PHE A O 1
ATOM 2592 N N . ASP A 1 324 ? -16.365 7.178 3.825 1.00 96.94 324 ASP A N 1
ATOM 2593 C CA . ASP A 1 324 ? -16.234 8.629 3.673 1.00 96.94 324 ASP A CA 1
ATOM 2594 C C . ASP A 1 324 ? -16.491 9.320 5.018 1.00 96.94 324 ASP A C 1
ATOM 2596 O O . ASP A 1 324 ? -17.521 9.105 5.656 1.00 96.94 324 ASP A O 1
ATOM 2600 N N . LEU A 1 325 ? -15.534 10.142 5.447 1.00 95.69 325 LEU A N 1
ATOM 2601 C CA . LEU A 1 325 ? -15.613 10.990 6.636 1.00 95.69 325 LEU A CA 1
ATOM 2602 C C . LEU A 1 325 ? -15.841 12.451 6.228 1.00 95.69 325 LEU A C 1
ATOM 2604 O O . LEU A 1 325 ? -15.818 12.792 5.043 1.00 95.69 325 LEU A O 1
ATOM 2608 N N . ASP A 1 326 ? -16.006 13.334 7.212 1.00 93.56 326 ASP A N 1
ATOM 2609 C CA . ASP A 1 326 ? -16.187 14.773 6.986 1.00 93.56 326 ASP A CA 1
ATOM 2610 C C . ASP A 1 326 ? -14.943 15.497 6.432 1.00 93.56 326 ASP A C 1
ATOM 2612 O O . ASP A 1 326 ? -15.073 16.578 5.858 1.00 93.56 326 ASP A O 1
ATOM 2616 N N . PHE A 1 327 ? -13.754 14.895 6.542 1.00 93.88 327 PHE A N 1
ATOM 2617 C CA . PHE A 1 327 ? -12.502 15.450 6.014 1.00 93.88 327 PHE A CA 1
ATOM 2618 C C . PHE A 1 327 ? -11.886 14.640 4.862 1.00 93.88 327 PHE A C 1
ATOM 2620 O O . PHE A 1 327 ? -10.982 15.135 4.177 1.00 93.88 327 PHE A O 1
ATOM 2627 N N . GLY A 1 328 ? -12.325 13.400 4.622 1.00 95.00 328 GLY A N 1
ATOM 2628 C CA . GLY A 1 328 ? -11.756 12.557 3.571 1.00 95.00 328 GLY A CA 1
ATOM 2629 C C . GLY A 1 328 ? -12.189 11.104 3.561 1.00 95.00 328 GLY A C 1
ATOM 2630 O O . GLY A 1 328 ? -12.943 10.655 4.418 1.00 95.00 328 GLY A O 1
ATOM 2631 N N . ARG A 1 329 ? -11.686 10.369 2.568 1.00 97.69 329 ARG A N 1
ATOM 2632 C CA . ARG A 1 329 ? -11.969 8.944 2.387 1.00 97.69 329 ARG A CA 1
ATOM 2633 C C . ARG A 1 329 ? -10.921 8.087 3.074 1.00 97.69 329 ARG A C 1
ATOM 2635 O O . ARG A 1 329 ? -9.725 8.262 2.838 1.00 97.69 329 ARG A O 1
ATOM 2642 N N . ILE A 1 330 ? -11.366 7.109 3.848 1.00 98.56 330 ILE A N 1
ATOM 2643 C CA . ILE A 1 330 ? -10.496 6.138 4.504 1.00 98.56 330 ILE A CA 1
ATOM 2644 C C . ILE A 1 330 ? -10.688 4.730 3.937 1.00 98.56 330 ILE A C 1
ATOM 2646 O O . ILE A 1 330 ? -11.729 4.412 3.359 1.00 98.56 330 ILE A O 1
ATOM 2650 N N . CYS A 1 331 ? -9.681 3.884 4.131 1.00 98.75 331 CYS A N 1
ATOM 2651 C CA . CYS A 1 331 ? -9.780 2.437 3.975 1.00 98.75 331 CYS A CA 1
ATOM 2652 C C . CYS A 1 331 ? -9.305 1.751 5.252 1.00 98.75 331 CYS A C 1
ATOM 2654 O O . CYS A 1 331 ? -8.328 2.201 5.842 1.00 98.75 331 CYS A O 1
ATOM 2656 N N . VAL A 1 332 ? -9.947 0.657 5.655 1.00 98.62 332 VAL A N 1
ATOM 2657 C CA . VAL A 1 332 ? -9.478 -0.201 6.752 1.00 98.62 332 VAL A CA 1
ATOM 2658 C C . VAL A 1 332 ? -9.027 -1.546 6.192 1.00 98.62 332 VAL A C 1
ATOM 2660 O O . VAL A 1 332 ? -9.765 -2.176 5.436 1.00 98.62 332 VAL A O 1
ATOM 2663 N N . LYS A 1 333 ? -7.828 -1.990 6.581 1.00 97.94 333 LYS A N 1
ATOM 2664 C CA . LYS A 1 333 ? -7.328 -3.353 6.351 1.00 97.94 333 LYS A CA 1
ATOM 2665 C C . LYS A 1 333 ? -6.810 -3.940 7.658 1.00 97.94 333 LYS A C 1
ATOM 2667 O O . LYS A 1 333 ? -6.123 -3.250 8.409 1.00 97.94 333 LYS A O 1
ATOM 2672 N N . ILE A 1 334 ? -7.104 -5.203 7.940 1.00 97.81 334 ILE A N 1
ATOM 2673 C CA . ILE A 1 334 ? -6.810 -5.798 9.246 1.00 97.81 334 ILE A CA 1
ATOM 2674 C C . ILE A 1 334 ? -5.710 -6.844 9.093 1.00 97.81 334 ILE A C 1
ATOM 2676 O O . ILE A 1 334 ? -5.900 -7.833 8.389 1.00 97.81 334 ILE A O 1
ATOM 2680 N N . CYS A 1 335 ? -4.578 -6.651 9.778 1.00 95.25 335 CYS A N 1
ATOM 2681 C CA . CYS A 1 335 ? -3.521 -7.659 9.939 1.00 95.25 335 CYS A CA 1
ATOM 2682 C C . CYS A 1 335 ? -3.209 -8.448 8.656 1.00 95.25 335 CYS A C 1
ATOM 2684 O O . CYS A 1 335 ? -2.717 -7.853 7.704 1.00 95.25 335 CYS A O 1
ATOM 2686 N N . ALA A 1 336 ? -3.544 -9.742 8.592 1.00 95.50 336 ALA A N 1
ATOM 2687 C CA . ALA A 1 336 ? -3.279 -10.640 7.462 1.00 95.50 336 ALA A CA 1
ATOM 2688 C C . ALA A 1 336 ? -3.799 -10.165 6.088 1.00 95.50 336 ALA A C 1
ATOM 2690 O O . ALA A 1 336 ? -3.325 -10.647 5.061 1.00 95.50 336 ALA A O 1
ATOM 2691 N N . ASP A 1 337 ? -4.701 -9.183 6.036 1.00 97.25 337 ASP A N 1
ATOM 2692 C CA . ASP A 1 337 ? -5.055 -8.480 4.799 1.00 97.25 337 ASP A CA 1
ATOM 2693 C C . ASP A 1 337 ? -3.832 -7.873 4.081 1.00 97.25 337 ASP A C 1
ATOM 2695 O O . ASP A 1 337 ? -3.839 -7.704 2.863 1.00 97.25 337 ASP A O 1
ATOM 2699 N N . VAL A 1 338 ? -2.741 -7.599 4.804 1.00 95.12 338 VAL A N 1
ATOM 2700 C CA . VAL A 1 338 ? -1.460 -7.175 4.220 1.00 95.12 338 VAL A CA 1
ATOM 2701 C C . VAL A 1 338 ? -0.880 -8.183 3.238 1.00 95.12 338 VAL A C 1
ATOM 2703 O O . VAL A 1 338 ? -0.130 -7.778 2.359 1.00 95.12 338 VAL A O 1
ATOM 2706 N N . TYR A 1 339 ? -1.233 -9.463 3.318 1.00 93.69 339 TYR A N 1
ATOM 2707 C CA . TYR A 1 339 ? -0.771 -10.469 2.358 1.00 93.69 339 TYR A CA 1
ATOM 2708 C C . TYR A 1 339 ? -1.571 -10.459 1.045 1.00 93.69 339 TYR A C 1
ATOM 2710 O O . TYR A 1 339 ? -1.282 -11.244 0.145 1.00 93.69 339 TYR A O 1
ATOM 2718 N N . ALA A 1 340 ? -2.543 -9.549 0.899 1.00 94.75 340 ALA A N 1
ATOM 2719 C CA . ALA A 1 340 ? -3.274 -9.304 -0.338 1.00 94.75 340 ALA A CA 1
ATOM 2720 C C . ALA A 1 340 ? -2.965 -7.897 -0.899 1.00 94.75 340 ALA A C 1
ATOM 2722 O O . ALA A 1 340 ? -3.735 -6.964 -0.666 1.00 94.75 340 ALA A O 1
ATOM 2723 N N . PRO A 1 341 ? -1.896 -7.720 -1.706 1.00 95.56 341 PRO A N 1
ATOM 2724 C CA . PRO A 1 341 ? -1.569 -6.432 -2.337 1.00 95.56 341 PRO A CA 1
ATOM 2725 C C . PRO A 1 341 ? -2.715 -5.837 -3.176 1.00 95.56 341 PRO A C 1
ATOM 2727 O O . PRO A 1 341 ? -2.824 -4.623 -3.336 1.00 95.56 341 PRO A O 1
ATOM 2730 N N . LEU A 1 342 ? -3.612 -6.688 -3.691 1.00 97.00 342 LEU A N 1
ATOM 2731 C CA . LEU A 1 342 ? -4.797 -6.261 -4.439 1.00 97.00 342 LEU A CA 1
ATOM 2732 C C . LEU A 1 342 ? -5.796 -5.452 -3.598 1.00 97.00 342 LEU A C 1
ATOM 2734 O O . LEU A 1 342 ? -6.566 -4.674 -4.166 1.00 97.00 342 LEU A O 1
ATOM 2738 N N . LEU A 1 343 ? -5.780 -5.591 -2.269 1.00 98.06 343 LEU A N 1
ATOM 2739 C CA . LEU A 1 343 ? -6.586 -4.759 -1.380 1.00 98.06 343 LEU A CA 1
ATOM 2740 C C . LEU A 1 343 ? -6.114 -3.306 -1.434 1.00 98.06 343 LEU A C 1
ATOM 2742 O O . LEU A 1 343 ? -6.927 -2.412 -1.662 1.00 98.06 343 LEU A O 1
ATOM 2746 N N . ASP A 1 344 ? -4.810 -3.072 -1.284 1.00 98.19 344 ASP A N 1
ATOM 2747 C CA . ASP A 1 344 ? -4.219 -1.732 -1.333 1.00 98.19 344 ASP A CA 1
ATOM 2748 C C . ASP A 1 344 ? -4.345 -1.107 -2.731 1.00 98.19 344 ASP A C 1
ATOM 2750 O O . ASP A 1 344 ? -4.697 0.070 -2.840 1.00 98.19 344 ASP A O 1
ATOM 2754 N N . LEU A 1 345 ? -4.199 -1.908 -3.797 1.00 98.00 345 LEU A N 1
ATOM 2755 C CA . LEU A 1 345 ? -4.515 -1.466 -5.158 1.00 98.00 345 LEU A CA 1
ATOM 2756 C C . LEU A 1 345 ? -5.970 -1.008 -5.269 1.00 98.00 345 LEU A C 1
ATOM 2758 O O . LEU A 1 345 ? -6.242 0.091 -5.748 1.00 98.00 345 LEU A O 1
ATOM 2762 N N . THR A 1 346 ? -6.910 -1.821 -4.792 1.00 98.06 346 THR A N 1
ATOM 2763 C CA . THR A 1 346 ? -8.338 -1.487 -4.825 1.00 98.06 346 THR A CA 1
ATOM 2764 C C . THR A 1 346 ? -8.628 -0.218 -4.016 1.00 98.06 346 THR A C 1
ATOM 2766 O O . THR A 1 346 ? -9.349 0.658 -4.491 1.00 98.06 346 THR A O 1
ATOM 2769 N N . ALA A 1 347 ? -8.006 -0.046 -2.847 1.00 98.31 347 ALA A N 1
ATOM 2770 C CA . ALA A 1 347 ? -8.097 1.177 -2.051 1.00 98.31 347 ALA A CA 1
ATOM 2771 C C . ALA A 1 347 ? -7.554 2.411 -2.803 1.00 98.31 347 ALA A C 1
ATOM 2773 O O . ALA A 1 347 ? -8.189 3.471 -2.810 1.00 98.31 347 ALA A O 1
ATOM 2774 N N . GLY A 1 348 ? -6.423 2.273 -3.501 1.00 97.56 348 GLY A N 1
ATOM 2775 C CA . GLY A 1 348 ? -5.868 3.313 -4.371 1.00 97.56 348 GLY A CA 1
ATOM 2776 C C . GLY A 1 348 ? -6.816 3.713 -5.504 1.00 97.56 348 GLY A C 1
ATOM 2777 O O . GLY A 1 348 ? -6.980 4.902 -5.784 1.00 97.56 348 GLY A O 1
ATOM 2778 N N . LEU A 1 349 ? -7.513 2.741 -6.100 1.00 97.94 349 LEU A N 1
ATOM 2779 C CA . LEU A 1 349 ? -8.523 2.961 -7.143 1.00 97.94 349 LEU A CA 1
ATOM 2780 C C . LEU A 1 349 ? -9.808 3.610 -6.612 1.00 97.94 349 LEU A C 1
ATOM 2782 O O . LEU A 1 349 ? -10.456 4.368 -7.330 1.00 97.94 349 LEU A O 1
ATOM 2786 N N . HIS A 1 350 ? -10.133 3.398 -5.336 1.00 97.69 350 HIS A N 1
ATOM 2787 C CA . HIS A 1 350 ? -11.134 4.183 -4.606 1.00 97.69 350 HIS A CA 1
ATOM 2788 C C . HIS A 1 350 ? -10.651 5.595 -4.232 1.00 97.69 350 HIS A C 1
ATOM 2790 O O . HIS A 1 350 ? -11.426 6.372 -3.667 1.00 97.69 350 HIS A O 1
ATOM 2796 N N . GLN A 1 351 ? -9.402 5.947 -4.554 1.00 96.38 351 GLN A N 1
ATOM 2797 C CA . GLN A 1 351 ? -8.785 7.249 -4.288 1.00 96.38 351 GLN A CA 1
ATOM 2798 C C . GLN A 1 351 ? -8.714 7.589 -2.796 1.00 96.38 351 GLN A C 1
ATOM 2800 O O . GLN A 1 351 ? -8.803 8.758 -2.413 1.00 96.38 351 GLN A O 1
ATOM 2805 N N . VAL A 1 352 ? -8.530 6.561 -1.966 1.00 97.75 352 VAL A N 1
ATOM 2806 C CA . VAL A 1 352 ? -8.434 6.660 -0.506 1.00 97.75 352 VAL A CA 1
ATOM 2807 C C . VAL A 1 352 ? -7.406 7.706 -0.090 1.00 97.75 352 VAL A C 1
ATOM 2809 O O . VAL A 1 352 ? -6.298 7.781 -0.630 1.00 97.75 352 VAL A O 1
ATOM 2812 N N . ASP A 1 353 ? -7.779 8.546 0.869 1.00 97.44 353 ASP A N 1
ATOM 2813 C CA . ASP A 1 353 ? -6.884 9.550 1.415 1.00 97.44 353 ASP A CA 1
ATOM 2814 C C . ASP A 1 353 ? -5.979 8.960 2.503 1.00 97.44 353 ASP A C 1
ATOM 2816 O O . ASP A 1 353 ? -4.794 9.304 2.536 1.00 97.44 353 ASP A O 1
ATOM 2820 N N . LEU A 1 354 ? -6.532 8.068 3.334 1.00 98.06 354 LEU A N 1
ATOM 2821 C CA . LEU A 1 354 ? -5.911 7.497 4.531 1.00 98.06 354 LEU A CA 1
ATOM 2822 C C . LEU A 1 354 ? -6.208 5.990 4.666 1.00 98.06 354 LEU A C 1
ATOM 2824 O O . LEU A 1 354 ? -7.364 5.581 4.732 1.00 98.06 354 LEU A O 1
ATOM 2828 N N . MET A 1 355 ? -5.173 5.161 4.745 1.00 98.81 355 MET A N 1
ATOM 2829 C CA . MET A 1 355 ? -5.260 3.739 5.072 1.00 98.81 355 MET A CA 1
ATOM 2830 C C . MET A 1 355 ? -5.101 3.545 6.582 1.00 98.81 355 MET A C 1
ATOM 2832 O O . MET A 1 355 ? -4.153 4.051 7.180 1.00 98.81 355 MET A O 1
ATOM 2836 N N . LEU A 1 356 ? -6.000 2.784 7.193 1.00 98.75 356 LEU A N 1
ATOM 2837 C CA . LEU A 1 356 ? -5.939 2.371 8.588 1.00 98.75 356 LEU A CA 1
ATOM 2838 C C . LEU A 1 356 ? -5.586 0.892 8.650 1.00 98.75 356 LEU A C 1
ATOM 2840 O O . LEU A 1 356 ? -6.232 0.061 8.006 1.00 98.75 356 LEU A O 1
ATOM 2844 N N . HIS A 1 357 ? -4.573 0.572 9.445 1.00 98.00 357 HIS A N 1
ATOM 2845 C CA . HIS A 1 357 ? -4.072 -0.780 9.602 1.00 98.00 357 HIS A CA 1
ATOM 2846 C C . HIS A 1 357 ? -3.981 -1.186 11.081 1.00 98.00 357 HIS A C 1
ATOM 2848 O O . HIS A 1 357 ? -2.902 -1.120 11.680 1.00 98.00 357 HIS A O 1
ATOM 2854 N N . PRO A 1 358 ? -5.110 -1.611 11.678 1.00 97.31 358 PRO A N 1
ATOM 2855 C CA . PRO A 1 358 ? -5.124 -2.364 12.925 1.00 97.31 358 PRO A CA 1
ATOM 2856 C C . PRO A 1 358 ? -4.454 -3.723 12.718 1.00 97.31 358 PRO A C 1
ATOM 2858 O O . PRO A 1 358 ? -4.842 -4.472 11.814 1.00 97.31 358 PRO A O 1
ATOM 2861 N N . THR A 1 359 ? -3.440 -4.052 13.515 1.00 94.38 359 THR A N 1
ATOM 2862 C CA . THR A 1 359 ? -2.625 -5.229 13.210 1.00 94.38 359 THR A CA 1
ATOM 2863 C C . THR A 1 359 ? -1.950 -5.890 14.406 1.00 94.38 359 THR A C 1
ATOM 2865 O O . THR A 1 359 ? -1.632 -5.240 15.397 1.00 94.38 359 THR A O 1
ATOM 2868 N N . GLN A 1 360 ? -1.704 -7.191 14.257 1.00 90.31 360 GLN A N 1
ATOM 2869 C CA . GLN A 1 360 ? -0.726 -7.997 14.997 1.00 90.31 360 GLN A CA 1
ATOM 2870 C C . GLN A 1 360 ? 0.205 -8.745 14.024 1.00 90.31 360 GLN A C 1
ATOM 2872 O O . GLN A 1 360 ? 0.760 -9.792 14.347 1.00 90.31 360 GLN A O 1
ATOM 2877 N N . ASP A 1 361 ? 0.316 -8.255 12.789 1.00 87.69 361 ASP A N 1
ATOM 2878 C CA . ASP A 1 361 ? 1.027 -8.924 11.706 1.00 87.69 361 ASP A CA 1
ATOM 2879 C C . ASP A 1 361 ? 2.497 -9.162 12.035 1.00 87.69 361 ASP A C 1
ATOM 2881 O O . ASP A 1 361 ? 3.110 -8.431 12.801 1.00 87.69 361 ASP A O 1
ATOM 2885 N N . ALA A 1 362 ? 3.093 -10.165 11.410 1.00 81.25 362 ALA A N 1
ATOM 2886 C CA . ALA A 1 362 ? 4.519 -10.409 11.514 1.00 81.25 362 ALA A CA 1
ATOM 2887 C C . ALA A 1 362 ? 5.141 -10.463 10.119 1.00 81.25 362 ALA A C 1
ATOM 2889 O O . ALA A 1 362 ? 4.488 -10.754 9.112 1.00 81.25 362 ALA A O 1
ATOM 2890 N N . GLY A 1 363 ? 6.432 -10.177 10.078 1.00 79.75 363 GLY A N 1
ATOM 2891 C CA . GLY A 1 363 ? 7.283 -10.354 8.915 1.00 79.75 363 GLY A CA 1
ATOM 2892 C C . GLY A 1 363 ? 8.554 -11.090 9.326 1.00 79.75 363 GLY A C 1
ATOM 2893 O O . GLY A 1 363 ? 8.795 -11.266 10.523 1.00 79.75 363 GLY A O 1
ATOM 2894 N N . PRO A 1 364 ? 9.382 -11.510 8.358 1.00 81.75 364 PRO A N 1
ATOM 2895 C CA . PRO A 1 364 ? 10.667 -12.142 8.654 1.00 81.75 364 PRO A CA 1
ATOM 2896 C C . PRO A 1 364 ? 11.591 -11.225 9.478 1.00 81.75 364 PRO A C 1
ATOM 2898 O O . PRO A 1 364 ? 12.414 -11.707 10.248 1.00 81.75 364 PRO A O 1
ATOM 2901 N N . TYR A 1 365 ? 11.433 -9.909 9.322 1.00 84.50 365 TYR A N 1
ATOM 2902 C CA . TYR A 1 365 ? 12.060 -8.826 10.084 1.00 84.50 365 TYR A CA 1
ATOM 2903 C C . TYR A 1 365 ? 11.228 -7.548 9.864 1.00 84.50 365 TYR A C 1
ATOM 2905 O O . TYR A 1 365 ? 10.374 -7.507 8.979 1.00 84.50 365 TYR A O 1
ATOM 2913 N N . GLY A 1 366 ? 11.402 -6.486 10.644 1.00 82.88 366 GLY A N 1
ATOM 2914 C CA . GLY A 1 366 ? 10.540 -5.301 10.536 1.00 82.88 366 GLY A CA 1
ATOM 2915 C C . GLY A 1 366 ? 10.906 -4.340 9.411 1.00 82.88 366 GLY A C 1
ATOM 2916 O O . GLY A 1 366 ? 10.034 -3.599 8.963 1.00 82.88 366 GLY A O 1
ATOM 2917 N N . GLU A 1 367 ? 12.127 -4.366 8.870 1.00 86.00 367 GLU A N 1
ATOM 2918 C CA . GLU A 1 367 ? 12.419 -3.609 7.640 1.00 86.00 367 GLU A CA 1
ATOM 2919 C C . GLU A 1 367 ? 11.591 -4.120 6.447 1.00 86.00 367 GLU A C 1
ATOM 2921 O O . GLU A 1 367 ? 11.062 -3.310 5.690 1.00 86.00 367 GLU A O 1
ATOM 2926 N N . PHE A 1 368 ? 11.340 -5.433 6.370 1.00 90.12 368 PHE A N 1
ATOM 2927 C CA . PHE A 1 368 ? 10.393 -6.031 5.424 1.00 90.12 368 PHE A CA 1
ATOM 2928 C C . PHE A 1 368 ? 8.996 -5.419 5.569 1.00 90.12 368 PHE A C 1
ATOM 2930 O O . PHE A 1 368 ? 8.380 -5.034 4.578 1.00 90.12 368 PHE A O 1
ATOM 2937 N N . ILE A 1 369 ? 8.506 -5.275 6.807 1.00 90.88 369 ILE A N 1
ATOM 2938 C CA . ILE A 1 369 ? 7.201 -4.658 7.088 1.00 90.88 369 ILE A CA 1
ATOM 2939 C C . ILE A 1 369 ? 7.197 -3.189 6.649 1.00 90.88 369 ILE A C 1
ATOM 2941 O O . ILE A 1 369 ? 6.242 -2.743 6.017 1.00 90.88 369 ILE A O 1
ATOM 2945 N N . ARG A 1 370 ? 8.270 -2.436 6.929 1.00 89.94 370 ARG A N 1
ATOM 2946 C CA . ARG A 1 370 ? 8.381 -1.030 6.507 1.00 89.94 370 ARG A CA 1
ATOM 2947 C C . ARG A 1 370 ? 8.422 -0.876 4.991 1.00 89.94 370 ARG A C 1
ATOM 2949 O O . ARG A 1 370 ? 7.745 0.009 4.473 1.00 89.94 370 ARG A O 1
ATOM 2956 N N . TRP A 1 371 ? 9.165 -1.721 4.275 1.00 92.50 371 TRP A N 1
ATOM 2957 C CA . TRP A 1 371 ? 9.159 -1.719 2.811 1.00 92.50 371 TRP A CA 1
ATOM 2958 C C . TRP A 1 371 ? 7.775 -2.051 2.270 1.00 92.50 371 TRP A C 1
ATOM 2960 O O . TRP A 1 371 ? 7.275 -1.319 1.418 1.00 92.50 371 TRP A O 1
ATOM 2970 N N . ARG A 1 372 ? 7.126 -3.094 2.802 1.00 94.44 372 ARG A N 1
ATOM 2971 C CA . ARG A 1 372 ? 5.759 -3.487 2.439 1.00 94.44 372 ARG A CA 1
ATOM 2972 C C . ARG A 1 372 ? 4.767 -2.334 2.616 1.00 94.44 372 ARG A C 1
ATOM 2974 O O . ARG A 1 372 ? 4.027 -2.004 1.700 1.00 94.44 372 ARG A O 1
ATOM 2981 N N . ASP A 1 373 ? 4.753 -1.696 3.775 1.00 94.88 373 ASP A N 1
ATOM 2982 C CA . ASP A 1 373 ? 3.760 -0.666 4.081 1.00 94.88 373 ASP A CA 1
ATOM 2983 C C . ASP A 1 373 ? 4.056 0.655 3.362 1.00 94.88 373 ASP A C 1
ATOM 2985 O O . ASP A 1 373 ? 3.154 1.293 2.809 1.00 94.88 373 ASP A O 1
ATOM 2989 N N . GLY A 1 374 ? 5.328 1.043 3.315 1.00 94.81 374 GLY A N 1
ATOM 2990 C CA . GLY A 1 374 ? 5.747 2.299 2.721 1.00 94.81 374 GLY A CA 1
ATOM 2991 C C . GLY A 1 374 ? 5.674 2.322 1.195 1.00 94.81 374 GLY A C 1
ATOM 2992 O O . GLY A 1 374 ? 5.229 3.328 0.641 1.00 94.81 374 GLY A O 1
ATOM 2993 N N . HIS A 1 375 ? 6.031 1.239 0.494 1.00 95.62 375 HIS A N 1
ATOM 2994 C CA . HIS A 1 375 ? 5.892 1.240 -0.966 1.00 95.62 375 HIS A CA 1
ATOM 2995 C C . HIS A 1 375 ? 4.427 1.282 -1.411 1.00 95.62 375 HIS A C 1
ATOM 2997 O O . HIS A 1 375 ? 4.129 1.886 -2.434 1.00 95.62 375 HIS A O 1
ATOM 3003 N N . ARG A 1 376 ? 3.497 0.700 -0.643 1.00 96.69 376 ARG A N 1
ATOM 3004 C CA . ARG A 1 376 ? 2.062 0.775 -0.957 1.00 96.69 376 ARG A CA 1
ATOM 3005 C C . ARG A 1 376 ? 1.514 2.185 -0.758 1.00 96.69 376 ARG A C 1
ATOM 3007 O O . ARG A 1 376 ? 0.727 2.653 -1.580 1.00 96.69 376 ARG A O 1
ATOM 3014 N N . ALA A 1 377 ? 1.972 2.891 0.281 1.00 96.56 377 ALA A N 1
ATOM 3015 C CA . ALA A 1 377 ? 1.671 4.313 0.462 1.00 96.56 377 ALA A CA 1
ATOM 3016 C C . ALA A 1 377 ? 2.168 5.144 -0.734 1.00 96.56 377 ALA A C 1
ATOM 3018 O O . ALA A 1 377 ? 1.442 6.002 -1.231 1.00 96.56 377 ALA A O 1
ATOM 3019 N N . VAL A 1 378 ? 3.355 4.817 -1.249 1.00 94.88 378 VAL A N 1
ATOM 3020 C CA . VAL A 1 378 ? 3.942 5.390 -2.467 1.00 94.88 378 VAL A CA 1
ATOM 3021 C C . VAL A 1 378 ? 3.130 5.069 -3.729 1.00 94.88 378 VAL A C 1
ATOM 3023 O O . VAL A 1 378 ? 2.805 5.975 -4.496 1.00 94.88 378 VAL A O 1
ATOM 3026 N N . ASP A 1 379 ? 2.798 3.800 -3.955 1.00 95.50 379 ASP A N 1
ATOM 3027 C CA . ASP A 1 379 ? 2.164 3.314 -5.185 1.00 95.50 379 ASP A CA 1
ATOM 3028 C C . ASP A 1 379 ? 0.714 3.788 -5.319 1.00 95.50 379 ASP A C 1
ATOM 3030 O O . ASP A 1 379 ? 0.225 4.040 -6.422 1.00 95.50 379 ASP A O 1
ATOM 3034 N N . HIS A 1 380 ? 0.021 3.936 -4.191 1.00 95.88 380 HIS A N 1
ATOM 3035 C CA . HIS A 1 380 ? -1.392 4.315 -4.147 1.00 95.88 380 HIS A CA 1
ATOM 3036 C C . HIS A 1 380 ? -1.611 5.753 -3.660 1.00 95.88 380 HIS A C 1
ATOM 3038 O O . HIS A 1 380 ? -2.725 6.288 -3.724 1.00 95.88 380 HIS A O 1
ATOM 3044 N N . GLY A 1 381 ? -0.536 6.399 -3.212 1.00 94.56 381 GLY A N 1
ATOM 3045 C CA . GLY A 1 381 ? -0.492 7.795 -2.822 1.00 94.56 381 GLY A CA 1
ATOM 3046 C C . GLY A 1 381 ? -1.341 8.119 -1.599 1.00 94.56 381 GLY A C 1
ATOM 3047 O O . GLY A 1 381 ? -1.877 9.222 -1.578 1.00 94.56 381 GLY A O 1
ATOM 3048 N N . TYR A 1 382 ? -1.523 7.201 -0.640 1.00 97.38 382 TYR A N 1
ATOM 3049 C CA . TYR A 1 382 ? -2.280 7.409 0.608 1.00 97.38 382 TYR A CA 1
ATOM 3050 C C . TYR A 1 382 ? -1.359 7.620 1.820 1.00 97.38 382 TYR A C 1
ATOM 3052 O O . TYR A 1 382 ? -0.201 7.222 1.806 1.00 97.38 382 TYR A O 1
ATOM 3060 N N . PHE A 1 383 ? -1.890 8.206 2.895 1.00 98.38 383 PHE A N 1
ATOM 3061 C CA . PHE A 1 383 ? -1.256 8.185 4.223 1.00 98.38 383 PHE A CA 1
ATOM 3062 C C . PHE A 1 383 ? -1.600 6.876 4.947 1.00 98.38 383 PHE A C 1
ATOM 3064 O O . PHE A 1 383 ? -2.703 6.371 4.753 1.00 98.38 383 PHE A O 1
ATOM 3071 N N . LEU A 1 384 ? -0.724 6.338 5.795 1.00 98.44 384 LEU A N 1
ATOM 3072 C CA . LEU A 1 384 ? -0.984 5.103 6.554 1.00 98.44 384 LEU A CA 1
ATOM 3073 C C . LEU A 1 384 ? -0.966 5.368 8.058 1.00 98.44 384 LEU A C 1
ATOM 3075 O O . LEU A 1 384 ? -0.006 5.947 8.554 1.00 98.44 384 LEU A O 1
ATOM 3079 N N . LEU A 1 385 ? -1.966 4.870 8.786 1.00 98.12 385 LEU A N 1
ATOM 3080 C CA . LEU A 1 385 ? -1.945 4.733 10.245 1.00 98.12 385 LEU A CA 1
ATOM 3081 C C . LEU A 1 385 ? -1.849 3.254 10.581 1.00 98.12 385 LEU A C 1
ATOM 3083 O O . LEU A 1 385 ? -2.823 2.517 10.430 1.00 98.12 385 LEU A O 1
ATOM 3087 N N . ARG A 1 386 ? -0.689 2.829 11.065 1.00 96.69 386 ARG A N 1
ATOM 3088 C CA . ARG A 1 386 ? -0.482 1.477 11.565 1.00 96.69 386 ARG A CA 1
ATOM 3089 C C . ARG A 1 386 ? -0.598 1.476 13.082 1.00 96.69 386 ARG A C 1
ATOM 3091 O O . ARG A 1 386 ? 0.210 2.108 13.760 1.00 96.69 386 ARG A O 1
ATOM 3098 N N . ALA A 1 387 ? -1.564 0.730 13.604 1.00 95.81 387 ALA A N 1
ATOM 3099 C CA . ALA A 1 387 ? -1.765 0.540 15.035 1.00 95.81 387 ALA A CA 1
ATOM 3100 C C . ALA A 1 387 ? -1.542 -0.933 15.389 1.00 95.81 387 ALA A C 1
ATOM 3102 O O . ALA A 1 387 ? -2.173 -1.819 14.815 1.00 95.81 387 ALA A O 1
ATOM 3103 N N . THR A 1 388 ? -0.644 -1.188 16.336 1.00 92.12 388 THR A N 1
ATOM 3104 C CA . THR A 1 388 ? -0.280 -2.533 16.803 1.00 92.12 388 THR A CA 1
ATOM 3105 C C . THR A 1 388 ? -0.250 -2.584 18.326 1.00 92.12 388 THR A C 1
ATOM 3107 O O . THR A 1 388 ? -0.215 -1.533 18.961 1.00 92.12 388 THR A O 1
ATOM 3110 N N . SER A 1 389 ? -0.231 -3.777 18.919 1.00 87.25 389 SER A N 1
ATOM 3111 C CA . SER A 1 389 ? 0.185 -3.952 20.313 1.00 87.25 389 SER A CA 1
ATOM 3112 C C . SER A 1 389 ? 1.708 -3.845 20.459 1.00 87.25 389 SER A C 1
ATOM 3114 O O . SER A 1 389 ? 2.428 -4.096 19.483 1.00 87.25 389 SER A O 1
ATOM 3116 N N . PRO A 1 390 ? 2.214 -3.563 21.677 1.00 81.19 390 PRO A N 1
ATOM 3117 C CA . PRO A 1 390 ? 3.618 -3.787 21.996 1.00 81.19 390 PRO A CA 1
ATOM 3118 C C . PRO A 1 390 ? 3.995 -5.242 21.701 1.00 81.19 390 PRO A C 1
ATOM 3120 O O . PRO A 1 390 ? 3.215 -6.161 21.969 1.00 81.19 390 PRO A O 1
ATOM 3123 N N . CYS A 1 391 ? 5.185 -5.468 21.154 1.00 77.31 391 CYS A N 1
ATOM 3124 C CA . CYS A 1 391 ? 5.673 -6.808 20.854 1.00 77.31 391 CYS A CA 1
ATOM 3125 C C . CYS A 1 391 ? 7.198 -6.910 21.035 1.00 77.31 391 CYS A C 1
ATOM 3127 O O . CYS A 1 391 ? 7.894 -5.912 21.235 1.00 77.31 391 CYS A O 1
ATOM 3129 N N . GLY A 1 392 ? 7.708 -8.144 20.984 1.00 74.31 392 GLY A N 1
ATOM 3130 C CA . GLY A 1 392 ? 9.128 -8.451 21.175 1.00 74.31 392 GLY A CA 1
ATOM 3131 C C . GLY A 1 392 ? 10.067 -7.927 20.075 1.00 74.31 392 GLY A C 1
ATOM 3132 O O . GLY A 1 392 ? 11.140 -7.435 20.418 1.00 74.31 392 GLY A O 1
ATOM 3133 N N . PRO A 1 393 ? 9.725 -8.013 18.774 1.00 77.75 393 PR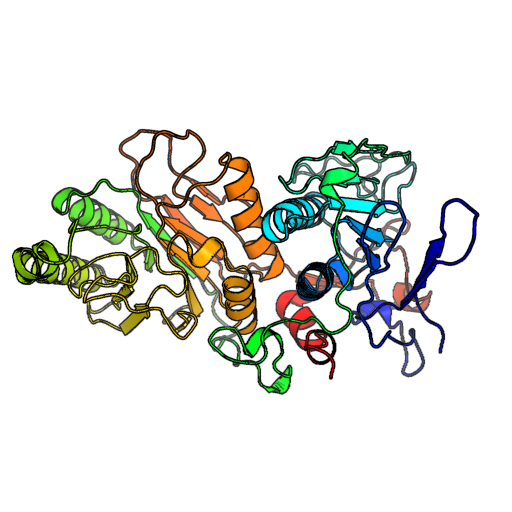O A N 1
ATOM 3134 C CA . PRO A 1 393 ? 10.547 -7.425 17.714 1.00 77.75 393 PRO A CA 1
ATOM 3135 C C . PRO A 1 393 ? 10.712 -5.903 17.847 1.00 77.75 393 PRO A C 1
ATOM 3137 O O . PRO A 1 393 ? 9.746 -5.159 18.003 1.00 77.75 393 PRO A O 1
ATOM 3140 N N . SER A 1 394 ? 11.953 -5.419 17.756 1.00 75.94 394 SER A N 1
ATOM 3141 C CA . SER A 1 394 ? 12.301 -4.014 18.024 1.00 75.94 394 SER A CA 1
ATOM 3142 C C . SER A 1 394 ? 11.851 -3.014 16.961 1.00 75.94 394 SER A C 1
ATOM 3144 O O . SER A 1 394 ? 11.893 -1.798 17.180 1.00 75.94 394 SER A O 1
ATOM 3146 N N . ASP A 1 395 ? 11.406 -3.511 15.818 1.00 70.88 395 ASP A N 1
ATOM 3147 C CA . ASP A 1 395 ? 11.047 -2.781 14.609 1.00 70.88 395 ASP A CA 1
ATOM 3148 C C . ASP A 1 395 ? 9.558 -2.898 14.242 1.00 70.88 395 ASP A C 1
ATOM 3150 O O . ASP A 1 395 ? 9.087 -2.185 13.355 1.00 70.88 395 ASP A O 1
ATOM 3154 N N . HIS A 1 396 ? 8.791 -3.709 14.971 1.00 78.50 396 HIS A N 1
ATOM 3155 C CA . HIS A 1 396 ? 7.337 -3.769 14.866 1.00 78.50 396 HIS A CA 1
ATOM 3156 C C . HIS A 1 396 ? 6.703 -2.766 15.835 1.00 78.50 396 HIS A C 1
ATOM 3158 O O . HIS A 1 396 ? 6.745 -2.923 17.051 1.00 78.50 396 HIS A O 1
ATOM 3164 N N . ARG A 1 397 ? 6.195 -1.659 15.280 1.00 87.69 397 ARG A N 1
ATOM 3165 C CA . ARG A 1 397 ? 5.821 -0.452 16.039 1.00 87.69 397 ARG A CA 1
ATOM 3166 C C . ARG A 1 397 ? 4.587 0.222 15.475 1.00 87.69 397 ARG A C 1
ATOM 3168 O O . ARG A 1 397 ? 4.373 0.182 14.263 1.00 87.69 397 ARG A O 1
ATOM 3175 N N . ALA A 1 398 ? 3.799 0.889 16.308 1.00 93.38 398 ALA A N 1
ATOM 3176 C CA . ALA A 1 398 ? 2.778 1.792 15.790 1.00 93.38 398 ALA A CA 1
ATOM 3177 C C . ALA A 1 398 ? 3.467 2.972 15.091 1.00 93.38 398 ALA A C 1
ATOM 3179 O O . ALA A 1 398 ? 4.438 3.518 15.616 1.00 93.38 398 ALA A O 1
ATOM 3180 N N . TYR A 1 399 ? 3.006 3.353 13.902 1.00 95.50 399 TYR A N 1
ATOM 3181 C CA . TYR A 1 399 ? 3.581 4.480 13.167 1.00 95.50 399 TYR A CA 1
ATOM 3182 C C . TYR A 1 399 ? 2.612 5.072 12.146 1.00 95.50 399 TYR A C 1
ATOM 3184 O O . TYR A 1 399 ? 1.627 4.446 11.747 1.00 95.50 399 TYR A O 1
ATOM 3192 N N . ILE A 1 400 ? 2.924 6.292 11.711 1.00 98.25 400 ILE A N 1
ATOM 3193 C CA . ILE A 1 400 ? 2.183 7.029 10.689 1.00 98.25 400 ILE A CA 1
ATOM 3194 C C . ILE A 1 400 ? 3.112 7.306 9.504 1.00 98.25 400 ILE A C 1
ATOM 3196 O O . ILE A 1 400 ? 4.181 7.887 9.701 1.00 98.25 400 ILE A O 1
ATOM 3200 N N . LEU A 1 401 ? 2.708 6.899 8.294 1.00 96.19 401 LEU A N 1
ATOM 3201 C CA . LEU A 1 401 ? 3.436 7.171 7.047 1.00 96.19 401 LEU A CA 1
ATOM 3202 C C . LEU A 1 401 ? 2.738 8.222 6.190 1.00 96.19 401 LEU A C 1
ATOM 3204 O O . LEU A 1 401 ? 1.504 8.285 6.143 1.00 96.19 401 LEU A O 1
ATOM 3208 N N . ASP A 1 402 ? 3.536 8.976 5.443 1.00 96.06 402 ASP A N 1
ATOM 3209 C CA . ASP A 1 402 ? 3.059 9.826 4.360 1.00 96.06 402 ASP A CA 1
ATOM 3210 C C . ASP A 1 402 ? 3.068 9.113 2.984 1.00 96.06 402 ASP A C 1
ATOM 3212 O O . ASP A 1 402 ? 3.619 8.016 2.842 1.00 96.06 402 ASP A O 1
ATOM 3216 N N . PRO A 1 403 ? 2.476 9.727 1.942 1.00 94.56 403 PRO A N 1
ATOM 3217 C CA . PRO A 1 403 ? 2.467 9.179 0.584 1.00 94.56 403 PRO A CA 1
ATOM 3218 C C . PRO A 1 403 ? 3.834 9.117 -0.124 1.00 94.56 403 PRO A C 1
ATOM 3220 O O . PRO A 1 403 ? 3.891 8.688 -1.274 1.00 94.56 403 PRO A O 1
ATOM 3223 N N . TRP A 1 404 ? 4.922 9.573 0.505 1.00 91.12 404 TRP A N 1
ATOM 3224 C CA . TRP A 1 404 ? 6.297 9.393 0.024 1.00 91.12 404 TRP A CA 1
ATOM 3225 C C . TRP A 1 404 ? 6.986 8.191 0.681 1.00 91.12 404 TRP A C 1
ATOM 3227 O O . TRP A 1 404 ? 8.135 7.897 0.356 1.00 91.12 404 TRP A O 1
ATOM 3237 N N . GLY A 1 405 ? 6.288 7.482 1.576 1.00 90.50 405 GLY A N 1
ATOM 3238 C CA . GLY A 1 405 ? 6.833 6.355 2.326 1.00 90.50 405 GLY A CA 1
ATOM 3239 C C . GLY A 1 405 ? 7.614 6.775 3.573 1.00 90.50 405 GLY A C 1
ATOM 3240 O O . GLY A 1 405 ? 8.282 5.935 4.175 1.00 90.50 405 GLY A O 1
ATOM 3241 N N . MET A 1 406 ? 7.534 8.047 3.981 1.00 91.00 406 MET A N 1
ATOM 3242 C CA . MET A 1 406 ? 8.263 8.568 5.137 1.00 91.00 406 MET A CA 1
ATOM 3243 C C . MET A 1 406 ? 7.492 8.333 6.429 1.00 91.00 406 MET A C 1
ATOM 3245 O O . MET A 1 406 ? 6.295 8.604 6.510 1.00 91.00 406 MET A O 1
ATOM 3249 N N . VAL A 1 407 ? 8.200 7.891 7.471 1.00 93.62 407 VAL A N 1
ATOM 3250 C CA . VAL A 1 407 ? 7.657 7.805 8.832 1.00 93.62 407 VAL A CA 1
ATOM 3251 C C . VAL A 1 407 ? 7.591 9.203 9.436 1.00 93.62 407 VAL A C 1
ATOM 3253 O O . VAL A 1 407 ? 8.621 9.811 9.713 1.00 93.62 407 VAL A O 1
ATOM 3256 N N . LEU A 1 408 ? 6.375 9.697 9.671 1.00 96.44 408 LEU A N 1
ATOM 3257 C CA . LEU A 1 408 ? 6.134 10.995 10.303 1.00 96.44 408 LEU A CA 1
ATOM 3258 C C . LEU A 1 408 ? 6.248 10.921 11.830 1.00 96.44 408 LEU A C 1
ATOM 3260 O O . LEU A 1 408 ? 6.725 11.858 12.464 1.00 96.44 408 LEU A O 1
ATOM 3264 N N . ALA A 1 409 ? 5.800 9.811 12.419 1.00 96.44 409 ALA A N 1
ATOM 3265 C CA . ALA A 1 409 ? 5.909 9.525 13.846 1.00 96.44 409 ALA A CA 1
ATOM 3266 C C . ALA A 1 409 ? 5.791 8.015 14.098 1.00 96.44 409 ALA A C 1
ATOM 3268 O O . ALA A 1 409 ? 5.119 7.313 13.338 1.00 96.44 409 ALA A O 1
ATOM 3269 N N . ALA A 1 410 ? 6.422 7.520 15.165 1.00 94.44 410 ALA A N 1
ATOM 3270 C CA . ALA A 1 410 ? 6.385 6.113 15.561 1.00 94.44 410 ALA A CA 1
ATOM 3271 C C . ALA A 1 410 ? 6.487 5.942 17.083 1.00 94.44 410 ALA A C 1
ATOM 3273 O O . ALA A 1 410 ? 7.051 6.798 17.768 1.00 94.44 410 ALA A O 1
ATOM 3274 N N . SER A 1 411 ? 5.979 4.821 17.595 1.00 93.25 411 SER A N 1
ATOM 3275 C CA . SER A 1 411 ? 6.127 4.424 18.995 1.00 93.25 411 SER A CA 1
ATOM 3276 C C . SER A 1 411 ? 7.576 4.036 19.334 1.00 93.25 411 SER A C 1
ATOM 3278 O O . SER A 1 411 ? 8.402 3.706 18.471 1.00 93.25 411 SER A O 1
ATOM 3280 N N . GLN A 1 412 ? 7.924 4.101 20.618 1.00 91.12 412 GLN A N 1
ATOM 3281 C CA . GLN A 1 412 ? 9.178 3.572 21.147 1.00 91.12 412 GLN A CA 1
ATOM 3282 C C . GLN A 1 412 ? 9.039 2.077 21.457 1.00 91.12 412 GLN A C 1
ATOM 3284 O O . GLN A 1 412 ? 7.946 1.568 21.677 1.00 91.12 412 GLN A O 1
ATOM 3289 N N . HIS A 1 413 ? 10.148 1.344 21.458 1.00 89.62 413 HIS A N 1
ATOM 3290 C CA . HIS A 1 413 ? 10.109 -0.101 21.664 1.00 89.62 413 HIS A CA 1
ATOM 3291 C C . HIS A 1 413 ? 9.950 -0.465 23.147 1.00 89.62 413 HIS A C 1
ATOM 3293 O O . HIS A 1 413 ? 10.752 -0.017 23.963 1.00 89.62 413 HIS A O 1
ATOM 3299 N N . LEU A 1 414 ? 8.954 -1.306 23.462 1.00 82.94 414 LEU A N 1
ATOM 3300 C CA . LEU A 1 414 ? 8.676 -1.854 24.801 1.00 82.94 414 LEU A CA 1
ATOM 3301 C C . LEU A 1 414 ? 8.576 -0.795 25.909 1.00 82.94 414 LEU A C 1
ATOM 3303 O O . LEU A 1 414 ? 9.043 -0.988 27.030 1.00 82.94 414 LEU A O 1
ATOM 3307 N N . THR A 1 415 ? 7.932 0.327 25.604 1.00 84.25 415 THR A N 1
ATOM 3308 C CA . THR A 1 415 ? 7.583 1.345 26.597 1.00 84.25 415 THR A CA 1
ATOM 3309 C C . THR A 1 415 ? 6.068 1.493 26.684 1.00 84.25 415 THR A C 1
ATOM 3311 O O . THR A 1 415 ? 5.323 1.043 25.814 1.00 84.25 415 THR A O 1
ATOM 3314 N N . ASN A 1 416 ? 5.582 2.140 27.744 1.00 86.00 416 ASN A N 1
ATOM 3315 C CA . ASN A 1 416 ? 4.185 2.556 27.802 1.00 86.00 416 ASN A CA 1
ATOM 3316 C C . ASN A 1 416 ? 3.992 3.811 26.937 1.00 86.00 416 ASN A C 1
ATOM 3318 O O . ASN A 1 416 ? 3.980 4.928 27.450 1.00 86.00 416 ASN A O 1
ATOM 3322 N N . ASN A 1 417 ? 3.908 3.624 25.621 1.00 91.00 417 ASN A N 1
ATOM 3323 C CA . ASN A 1 417 ? 3.799 4.720 24.665 1.00 91.00 417 ASN A CA 1
ATOM 3324 C C . ASN A 1 417 ? 2.493 5.499 24.823 1.00 91.00 417 ASN A C 1
ATOM 3326 O O . ASN A 1 417 ? 1.414 4.908 24.860 1.00 91.00 417 ASN A O 1
ATOM 3330 N N . GLU A 1 418 ? 2.571 6.827 24.830 1.00 94.19 418 GLU A N 1
ATOM 3331 C CA . GLU A 1 418 ? 1.409 7.666 24.522 1.00 94.19 418 GLU A CA 1
ATOM 3332 C C . GLU A 1 418 ? 0.945 7.433 23.069 1.00 94.19 418 GLU A C 1
ATOM 3334 O O . GLU A 1 418 ? 1.729 6.948 22.244 1.00 94.19 418 GLU A O 1
ATOM 3339 N N . PRO A 1 419 ? -0.318 7.751 22.724 1.00 96.50 419 PRO A N 1
ATOM 3340 C CA . PRO A 1 419 ? -0.790 7.684 21.344 1.00 96.50 419 PRO A CA 1
ATOM 3341 C C . PRO A 1 419 ? 0.128 8.435 20.367 1.00 96.50 419 PRO A C 1
ATOM 3343 O O . PRO A 1 419 ? 0.537 9.569 20.619 1.00 96.50 419 PRO A O 1
ATOM 3346 N N . VAL A 1 420 ? 0.421 7.824 19.217 1.00 97.62 420 VAL A N 1
ATOM 3347 C CA . VAL A 1 420 ? 1.231 8.448 18.162 1.00 97.62 420 VAL A CA 1
ATOM 3348 C C . VAL A 1 420 ? 0.339 9.405 17.375 1.00 97.62 420 VAL A C 1
ATOM 3350 O O . VAL A 1 420 ? -0.509 8.947 16.612 1.00 97.62 420 VAL A O 1
ATOM 3353 N N . ILE A 1 421 ? 0.511 10.718 17.565 1.00 98.50 421 ILE A N 1
ATOM 3354 C CA . ILE A 1 421 ? -0.379 11.758 17.020 1.00 98.50 421 ILE A CA 1
ATOM 3355 C C . ILE A 1 421 ? 0.346 12.626 15.987 1.00 98.50 421 ILE A C 1
ATOM 3357 O O . ILE A 1 421 ? 1.432 13.139 16.250 1.00 98.50 421 ILE A O 1
ATOM 3361 N N . VAL A 1 422 ? -0.280 12.842 14.825 1.00 98.38 422 VAL A N 1
ATOM 3362 C CA . VAL A 1 422 ? 0.239 13.708 13.751 1.00 98.38 422 VAL A CA 1
ATOM 3363 C C . VAL A 1 422 ? -0.885 14.569 13.167 1.00 98.38 422 VAL A C 1
ATOM 3365 O O . VAL A 1 422 ? -2.017 14.116 13.014 1.00 98.38 422 VAL A O 1
ATOM 3368 N N . ASN A 1 423 ? -0.572 15.816 12.801 1.00 98.12 423 ASN A N 1
ATOM 3369 C CA . ASN A 1 423 ? -1.447 16.647 11.971 1.00 98.12 423 ASN A CA 1
ATOM 3370 C C . ASN A 1 423 ? -1.132 16.393 10.494 1.00 98.12 423 ASN A C 1
ATOM 3372 O O . ASN A 1 423 ? -0.054 16.754 10.023 1.00 98.12 423 ASN A O 1
ATOM 3376 N N . LEU A 1 424 ? -2.062 15.787 9.763 1.00 97.50 424 LEU A N 1
ATOM 3377 C CA . LEU A 1 424 ? -1.910 15.521 8.336 1.00 97.50 424 LEU A CA 1
ATOM 3378 C C . LEU A 1 424 ? -2.527 16.642 7.510 1.00 97.50 424 LEU A C 1
ATOM 3380 O O . LEU A 1 424 ? -3.614 17.112 7.830 1.00 97.50 424 LEU A O 1
ATOM 3384 N N . GLN A 1 425 ? -1.874 17.007 6.407 1.00 95.06 425 GLN A N 1
ATOM 3385 C CA . GLN A 1 425 ? -2.503 17.740 5.311 1.00 95.06 425 GLN A CA 1
ATOM 3386 C C . GLN A 1 425 ? -2.772 16.734 4.181 1.00 95.06 425 GLN A C 1
ATOM 3388 O O . GLN A 1 425 ? -1.846 16.259 3.529 1.00 95.06 425 GLN A O 1
ATOM 3393 N N . LEU A 1 426 ? -4.041 16.385 3.964 1.00 93.75 426 LEU A N 1
ATOM 3394 C CA . LEU A 1 426 ? -4.446 15.262 3.112 1.00 93.75 426 LEU A CA 1
ATOM 3395 C C . LEU A 1 426 ? -4.298 15.516 1.605 1.00 93.75 426 LEU A C 1
ATOM 3397 O O . LEU A 1 426 ? -4.355 14.567 0.828 1.00 93.75 426 LEU A O 1
ATOM 3401 N N . ASP A 1 427 ? -4.097 16.755 1.176 1.00 90.44 427 ASP A N 1
ATOM 3402 C CA . ASP A 1 427 ? -3.806 17.156 -0.207 1.00 90.44 427 ASP A CA 1
ATOM 3403 C C . ASP A 1 427 ? -2.293 17.321 -0.477 1.00 90.44 427 ASP A C 1
ATOM 3405 O O . ASP A 1 427 ? -1.873 17.500 -1.634 1.00 90.44 427 ASP A O 1
ATOM 3409 N N . ASN A 1 428 ? -1.458 17.226 0.568 1.00 90.94 428 ASN A N 1
ATOM 3410 C CA . ASN A 1 428 ? -0.009 17.146 0.457 1.00 90.94 428 ASN A CA 1
ATOM 3411 C C . ASN A 1 428 ? 0.369 15.746 -0.020 1.00 90.94 428 ASN A C 1
ATOM 3413 O O . ASN A 1 428 ? 0.683 14.847 0.754 1.00 90.94 428 ASN A O 1
ATOM 3417 N N . ARG A 1 429 ? 0.262 15.574 -1.332 1.00 88.81 429 ARG A N 1
ATOM 3418 C CA . ARG A 1 429 ? 0.548 14.342 -2.058 1.00 88.81 429 ARG A CA 1
ATOM 3419 C C . ARG A 1 429 ? 1.549 14.613 -3.168 1.00 88.81 429 ARG A C 1
ATOM 3421 O O . ARG A 1 429 ? 1.659 15.765 -3.621 1.00 88.81 429 ARG A O 1
ATOM 3428 N N . PRO A 1 430 ? 2.224 13.566 -3.657 1.00 90.00 430 PRO A N 1
ATOM 3429 C CA . PRO A 1 430 ? 3.159 13.731 -4.736 1.00 90.00 430 PRO A CA 1
ATOM 3430 C C . PRO A 1 430 ? 2.530 14.342 -5.986 1.00 90.00 430 PRO A C 1
ATOM 3432 O O . PRO A 1 430 ? 1.392 14.052 -6.364 1.00 90.00 430 PRO A O 1
ATOM 3435 N N . LYS A 1 431 ? 3.285 15.233 -6.626 1.00 89.81 431 LYS A N 1
ATOM 3436 C CA . LYS A 1 431 ? 2.829 15.989 -7.793 1.00 89.81 431 LYS A CA 1
ATOM 3437 C C . LYS A 1 431 ? 3.362 15.368 -9.075 1.00 89.81 431 LYS A C 1
ATOM 3439 O O . LYS A 1 431 ? 4.452 14.800 -9.102 1.00 89.81 431 LYS A O 1
ATOM 3444 N N . TYR A 1 432 ? 2.586 15.493 -10.141 1.00 90.75 432 TYR A N 1
ATOM 3445 C CA . TYR A 1 432 ? 3.041 15.194 -11.489 1.00 90.75 432 TYR A CA 1
ATOM 3446 C C . TYR A 1 432 ? 3.767 16.408 -12.061 1.00 90.75 432 TYR A C 1
ATOM 3448 O O . TYR A 1 432 ? 3.332 17.547 -11.877 1.00 90.75 432 TYR A O 1
ATOM 3456 N N . PHE A 1 433 ? 4.868 16.162 -12.760 1.00 88.06 433 PHE A N 1
ATOM 3457 C CA . PHE A 1 433 ? 5.771 17.194 -13.239 1.00 88.06 433 PHE A CA 1
ATOM 3458 C C . PHE A 1 433 ? 6.048 17.038 -14.727 1.00 88.06 433 PHE A C 1
ATOM 3460 O O . PHE A 1 433 ? 6.240 15.929 -15.222 1.00 88.06 433 PHE A O 1
ATOM 3467 N N . GLU A 1 434 ? 6.146 18.166 -15.424 1.00 86.56 434 GLU A N 1
ATOM 3468 C CA . GLU A 1 434 ? 6.511 18.204 -16.837 1.00 86.56 434 GLU A CA 1
ATOM 3469 C C . GLU A 1 434 ? 7.630 19.199 -17.094 1.00 86.56 434 GLU A C 1
ATOM 3471 O O . GLU A 1 434 ? 7.725 20.244 -16.449 1.00 86.56 434 GLU A O 1
ATOM 3476 N N . TRP A 1 435 ? 8.445 18.911 -18.104 1.00 84.31 435 TRP A N 1
ATOM 3477 C CA . TRP A 1 435 ? 9.386 19.891 -18.623 1.00 84.31 435 TRP A CA 1
ATOM 3478 C C . TRP A 1 435 ? 8.658 21.117 -19.195 1.00 84.31 435 TRP A C 1
ATOM 3480 O O . TRP A 1 435 ? 7.601 20.962 -19.817 1.00 84.31 435 TRP A O 1
ATOM 3490 N N . PRO A 1 436 ? 9.230 22.330 -19.056 1.00 84.38 436 PRO A N 1
ATOM 3491 C CA . PRO A 1 436 ? 8.761 23.510 -19.770 1.00 84.38 436 PRO A CA 1
ATOM 3492 C C . PRO A 1 436 ? 8.542 23.223 -21.258 1.00 84.38 436 PRO A C 1
ATOM 3494 O O . PRO A 1 436 ? 9.319 22.505 -21.888 1.00 84.38 436 PRO A O 1
ATOM 3497 N N . GLU A 1 437 ? 7.501 23.813 -21.841 1.00 81.88 437 GLU A N 1
ATOM 3498 C CA . GLU A 1 437 ? 7.077 23.542 -23.221 1.00 81.88 437 GLU A CA 1
ATOM 3499 C C . GLU A 1 437 ? 8.204 23.717 -24.247 1.00 81.88 437 GLU A C 1
ATOM 3501 O O . GLU A 1 437 ? 8.425 22.836 -25.075 1.00 81.88 437 GLU A O 1
ATOM 3506 N N . ARG A 1 438 ? 9.013 24.774 -24.100 1.00 82.88 438 ARG A N 1
ATOM 3507 C CA . ARG A 1 438 ? 10.203 25.030 -24.932 1.00 82.88 438 ARG A CA 1
ATOM 3508 C C . ARG A 1 438 ? 11.224 23.886 -24.953 1.00 82.88 438 ARG A C 1
ATOM 3510 O O . ARG A 1 438 ? 11.978 23.757 -25.912 1.00 82.88 438 ARG A O 1
ATOM 3517 N N . LEU A 1 439 ? 11.297 23.086 -23.888 1.00 79.94 439 LEU A N 1
ATOM 3518 C CA . LEU A 1 439 ? 12.163 21.910 -23.827 1.00 79.94 439 LEU A CA 1
ATOM 3519 C C . LEU A 1 439 ? 11.486 20.692 -24.436 1.00 79.94 439 LEU A C 1
ATOM 3521 O O . LEU A 1 439 ? 12.134 19.970 -25.184 1.00 79.94 439 LEU A O 1
ATOM 3525 N N . ARG A 1 440 ? 10.188 20.496 -24.182 1.00 77.56 440 ARG A N 1
ATOM 3526 C CA . ARG A 1 440 ? 9.405 19.420 -24.814 1.00 77.56 440 ARG A CA 1
ATOM 3527 C C . ARG A 1 440 ? 9.373 19.540 -26.337 1.00 77.56 440 ARG A C 1
ATOM 3529 O O . ARG A 1 440 ? 9.398 18.526 -27.019 1.00 77.56 440 ARG A O 1
ATOM 3536 N N . ALA A 1 441 ? 9.430 20.760 -26.871 1.00 76.25 441 ALA A N 1
ATOM 3537 C CA . ALA A 1 441 ? 9.587 21.020 -28.305 1.00 76.25 441 ALA A CA 1
ATOM 3538 C C . ALA A 1 441 ? 10.850 20.406 -28.930 1.00 76.25 441 ALA A C 1
ATOM 3540 O O . ALA A 1 441 ? 10.889 20.205 -30.138 1.00 76.25 441 ALA A O 1
ATOM 3541 N N . LYS A 1 442 ? 11.870 20.068 -28.130 1.00 73.56 442 LYS A N 1
ATOM 3542 C CA . LYS A 1 442 ? 13.113 19.455 -28.619 1.00 73.56 442 LYS A CA 1
ATOM 3543 C C . LYS A 1 442 ? 13.018 17.932 -28.795 1.00 73.56 442 LYS A C 1
ATOM 3545 O O . LYS A 1 442 ? 13.957 17.340 -29.318 1.00 73.56 442 LYS A O 1
ATOM 3550 N N . GLY A 1 443 ? 11.933 17.292 -28.350 1.00 68.88 443 GLY A N 1
ATOM 3551 C CA . GLY A 1 443 ? 11.722 15.845 -28.468 1.00 68.88 443 GLY A CA 1
ATOM 3552 C C . GLY A 1 443 ? 11.113 15.199 -27.214 1.00 68.88 443 GLY A C 1
ATOM 3553 O O . GLY A 1 443 ? 10.799 15.898 -26.252 1.00 68.88 443 GLY A O 1
ATOM 3554 N N . PRO A 1 444 ? 10.953 13.860 -27.201 1.00 61.41 444 PRO A N 1
ATOM 3555 C CA . PRO A 1 444 ? 10.220 13.131 -26.154 1.00 61.41 444 PRO A CA 1
ATOM 3556 C C . PRO A 1 444 ? 10.979 12.982 -24.824 1.00 61.41 444 PRO A C 1
ATOM 3558 O O . PRO A 1 444 ? 10.362 12.763 -23.784 1.00 61.41 444 PRO A O 1
ATOM 3561 N N . TYR A 1 445 ? 12.308 13.123 -24.832 1.00 68.50 445 TYR A N 1
ATOM 3562 C CA . TYR A 1 445 ? 13.153 12.991 -23.638 1.00 68.50 445 TYR A CA 1
ATOM 3563 C C . TYR A 1 445 ? 14.101 14.185 -23.486 1.00 68.50 445 TYR A C 1
ATOM 3565 O O . TYR A 1 445 ? 15.320 14.018 -23.558 1.00 68.50 445 TYR A O 1
ATOM 3573 N N . PRO A 1 446 ? 13.578 15.412 -23.322 1.00 70.44 446 PRO A N 1
ATOM 3574 C CA . PRO A 1 446 ? 14.440 16.554 -23.090 1.00 70.44 446 PRO A CA 1
ATOM 3575 C C . PRO A 1 446 ? 15.028 16.478 -21.677 1.00 70.44 446 PRO A C 1
ATOM 3577 O O . PRO A 1 446 ? 14.361 16.054 -20.733 1.00 70.44 446 PRO A O 1
ATOM 3580 N N . ASP A 1 447 ? 16.269 16.932 -21.523 1.00 70.00 447 ASP A N 1
ATOM 3581 C CA . ASP A 1 447 ? 16.897 17.136 -20.219 1.00 70.00 447 ASP A CA 1
ATOM 3582 C C . ASP A 1 447 ? 17.127 18.634 -20.000 1.00 70.00 447 ASP A C 1
ATOM 3584 O O . ASP A 1 447 ? 18.004 19.258 -20.607 1.00 70.00 447 ASP A O 1
ATOM 3588 N N . GLY A 1 448 ? 16.277 19.227 -19.160 1.00 69.81 448 GLY A N 1
ATOM 3589 C CA . GLY A 1 448 ? 16.351 20.640 -18.808 1.00 69.81 448 GLY A CA 1
ATOM 3590 C C . GLY A 1 448 ? 17.384 20.960 -17.738 1.00 69.81 448 GLY A C 1
ATOM 3591 O O . GLY A 1 448 ? 17.798 22.118 -17.637 1.00 69.81 448 GLY A O 1
ATOM 3592 N N . TYR A 1 449 ? 17.838 19.968 -16.969 1.00 73.00 449 TYR A N 1
ATOM 3593 C CA . TYR A 1 449 ? 18.684 20.215 -15.804 1.00 73.00 449 TYR A CA 1
ATOM 3594 C C . TYR A 1 449 ? 20.046 20.784 -16.196 1.00 73.00 449 TYR A C 1
ATOM 3596 O O . TYR A 1 449 ? 20.512 21.739 -15.575 1.00 73.00 449 TYR A O 1
ATOM 3604 N N . GLN A 1 450 ? 20.637 20.290 -17.289 1.00 68.75 450 GLN A N 1
ATOM 3605 C CA . GLN A 1 450 ? 21.884 20.840 -17.843 1.00 68.75 450 GLN A CA 1
ATOM 3606 C C . GLN A 1 450 ? 21.751 22.314 -18.257 1.00 68.75 450 GLN A C 1
ATOM 3608 O O . GLN A 1 450 ? 22.723 23.062 -18.252 1.00 68.75 450 GLN A O 1
ATOM 3613 N N . GLN A 1 451 ? 20.533 22.747 -18.589 1.00 73.06 451 GLN A N 1
ATOM 3614 C CA . GLN A 1 451 ? 20.208 24.110 -19.009 1.00 73.06 451 GLN A CA 1
ATOM 3615 C C . GLN A 1 451 ? 19.655 24.958 -17.850 1.00 73.06 451 GLN A C 1
ATOM 3617 O O . GLN A 1 451 ? 19.093 26.023 -18.103 1.00 73.06 451 GLN A O 1
ATOM 3622 N N . LYS A 1 452 ? 19.778 24.493 -16.592 1.00 76.19 452 LYS A N 1
ATOM 3623 C CA . LYS A 1 452 ? 19.190 25.127 -15.395 1.00 76.19 452 LYS A CA 1
ATOM 3624 C C . LYS A 1 452 ? 17.704 25.442 -15.586 1.00 76.19 452 LYS A C 1
ATOM 3626 O O . LYS A 1 452 ? 17.222 26.528 -15.272 1.00 76.19 452 LYS A O 1
ATOM 3631 N N . GLN A 1 453 ? 16.979 24.494 -16.161 1.00 77.56 453 GLN A N 1
ATOM 3632 C CA . GLN A 1 453 ? 15.532 24.541 -16.249 1.00 77.56 453 GLN A CA 1
ATOM 3633 C C . GLN A 1 453 ? 14.979 23.428 -15.385 1.00 77.56 453 GLN A C 1
ATOM 3635 O O . GLN A 1 453 ? 15.458 22.299 -15.453 1.00 77.56 453 GLN A O 1
ATOM 3640 N N . TRP A 1 454 ? 13.969 23.756 -14.591 1.00 80.38 454 TRP A N 1
ATOM 3641 C CA . TRP A 1 454 ? 13.312 22.800 -13.720 1.00 80.38 454 TRP A CA 1
ATOM 3642 C C . TRP A 1 454 ? 11.949 22.423 -14.284 1.00 80.38 454 TRP A C 1
ATOM 3644 O O . TRP A 1 454 ? 11.303 23.237 -14.956 1.00 80.38 454 TRP A O 1
ATOM 3654 N N . PRO A 1 455 ? 11.519 21.183 -14.042 1.00 83.31 455 PRO A N 1
ATOM 3655 C CA . PRO A 1 455 ? 10.171 20.761 -14.358 1.00 83.31 455 PRO A CA 1
ATOM 3656 C C . PRO A 1 455 ? 9.154 21.551 -13.519 1.00 83.31 455 PRO A C 1
ATOM 3658 O O . PRO A 1 455 ? 9.450 22.032 -12.425 1.00 83.31 455 PRO A O 1
ATOM 3661 N N . VAL A 1 456 ? 7.935 21.667 -14.029 1.00 85.81 456 VAL A N 1
ATOM 3662 C CA . VAL A 1 456 ? 6.845 22.412 -13.396 1.00 85.81 456 VAL A CA 1
ATOM 3663 C C . VAL A 1 456 ? 5.763 21.432 -12.970 1.00 85.81 456 VAL A C 1
ATOM 3665 O O . VAL A 1 456 ? 5.408 20.536 -13.737 1.00 85.81 456 VAL A O 1
ATOM 3668 N N . ALA A 1 457 ? 5.235 21.603 -11.757 1.00 89.56 457 ALA A N 1
ATOM 3669 C CA . ALA A 1 457 ? 4.104 20.816 -11.286 1.00 89.56 457 ALA A CA 1
ATOM 3670 C C . ALA A 1 457 ? 2.880 21.073 -12.182 1.00 89.56 457 ALA A C 1
ATOM 3672 O O . ALA A 1 457 ? 2.514 22.220 -12.442 1.00 89.56 457 ALA A O 1
ATOM 3673 N N . LYS A 1 458 ? 2.253 20.000 -12.663 1.00 90.31 458 LYS A N 1
ATOM 3674 C CA . LYS A 1 458 ? 1.066 20.031 -13.532 1.00 90.31 458 LYS A CA 1
ATOM 3675 C C . LYS A 1 458 ? -0.181 19.440 -12.881 1.00 90.31 458 LYS A C 1
ATOM 3677 O O . LYS A 1 458 ? -1.240 19.440 -13.495 1.00 90.31 458 LYS A O 1
ATOM 3682 N N . GLY A 1 459 ? -0.071 18.968 -11.643 1.00 89.44 459 GLY A N 1
ATOM 3683 C CA . GLY A 1 459 ? -1.205 18.461 -10.881 1.00 89.44 459 GLY A CA 1
ATOM 3684 C C . GLY A 1 459 ? -0.800 17.409 -9.861 1.00 89.44 459 GLY A C 1
ATOM 3685 O O . GLY A 1 459 ? 0.377 17.235 -9.546 1.00 89.44 459 GLY A O 1
ATOM 3686 N N . ASP A 1 460 ? -1.802 16.713 -9.344 1.00 90.44 460 ASP A N 1
ATOM 3687 C CA . ASP A 1 460 ? -1.638 15.545 -8.484 1.00 90.44 460 ASP A CA 1
ATOM 3688 C C . ASP A 1 460 ? -1.178 14.329 -9.305 1.00 90.44 460 ASP A C 1
ATOM 3690 O O . ASP A 1 460 ? -1.730 14.060 -10.375 1.00 90.44 460 ASP A O 1
ATOM 3694 N N . LEU A 1 461 ? -0.154 13.609 -8.829 1.00 92.69 461 LEU A N 1
ATOM 3695 C CA . LEU A 1 461 ? 0.391 12.463 -9.558 1.00 92.69 461 LEU A CA 1
ATOM 3696 C C . LEU A 1 461 ? -0.634 11.345 -9.701 1.00 92.69 461 LEU A C 1
ATOM 3698 O O . LEU A 1 461 ? -0.830 10.845 -10.806 1.00 92.69 461 LEU A O 1
ATOM 3702 N N . ARG A 1 462 ? -1.322 10.991 -8.614 1.00 93.00 462 ARG A N 1
ATOM 3703 C CA . ARG A 1 462 ? -2.318 9.917 -8.612 1.00 93.00 462 ARG A CA 1
ATOM 3704 C C . ARG A 1 462 ? -3.424 10.199 -9.625 1.00 93.00 462 ARG A C 1
ATOM 3706 O O . ARG A 1 462 ? -3.750 9.313 -10.408 1.00 93.00 462 ARG A O 1
ATOM 3713 N N . SER A 1 463 ? -3.939 11.429 -9.679 1.00 92.19 463 SER A N 1
ATOM 3714 C CA . SER A 1 463 ? -4.942 11.819 -10.682 1.00 92.19 463 SER A CA 1
ATOM 3715 C C . SER A 1 463 ? -4.471 11.578 -12.120 1.00 92.19 463 SER A C 1
ATOM 3717 O O . SER A 1 463 ? -5.232 11.060 -12.935 1.00 92.19 463 SER A O 1
ATOM 3719 N N . VAL A 1 464 ? -3.216 11.915 -12.437 1.00 94.25 464 VAL A N 1
ATOM 3720 C CA . VAL A 1 464 ? -2.647 11.683 -13.775 1.00 94.25 464 VAL A CA 1
ATOM 3721 C C . VAL A 1 464 ? -2.485 10.190 -14.051 1.00 94.25 464 VAL A C 1
ATOM 3723 O O . VAL A 1 464 ? -2.859 9.735 -15.131 1.00 94.25 464 VAL A O 1
ATOM 3726 N N . LEU A 1 465 ? -1.977 9.413 -13.090 1.00 95.06 465 LEU A N 1
ATOM 3727 C CA . LEU A 1 465 ? -1.780 7.970 -13.258 1.00 95.06 465 LEU A CA 1
ATOM 3728 C C . LEU A 1 465 ? -3.101 7.239 -13.509 1.00 95.06 465 LEU A C 1
ATOM 3730 O O . LEU A 1 465 ? -3.183 6.462 -14.457 1.00 95.06 465 LEU A O 1
ATOM 3734 N N . LEU A 1 466 ? -4.150 7.539 -12.735 1.00 95.25 466 LEU A N 1
ATOM 3735 C CA . LEU A 1 466 ? -5.464 6.901 -12.878 1.00 95.25 466 LEU A CA 1
ATOM 3736 C C . LEU A 1 466 ? -6.069 7.095 -14.275 1.00 95.25 466 LEU A C 1
ATOM 3738 O O . LEU A 1 466 ? -6.654 6.162 -14.816 1.00 95.25 466 LEU A O 1
ATOM 3742 N N . GLN A 1 467 ? -5.879 8.268 -14.887 1.00 94.56 467 GLN A N 1
ATOM 3743 C CA . GLN A 1 467 ? -6.351 8.549 -16.250 1.00 94.56 467 GLN A CA 1
ATOM 3744 C C . GLN A 1 467 ? -5.596 7.757 -17.327 1.00 94.56 467 GLN A C 1
ATOM 3746 O O . GLN A 1 467 ? -6.138 7.523 -18.404 1.00 94.56 467 GLN A O 1
ATOM 3751 N N . HIS A 1 468 ? -4.357 7.349 -17.045 1.00 95.25 468 HIS A N 1
ATOM 3752 C CA . HIS A 1 468 ? -3.459 6.710 -18.011 1.00 95.25 468 HIS A CA 1
ATOM 3753 C C . HIS A 1 468 ? -3.296 5.203 -17.795 1.00 95.25 468 HIS A C 1
ATOM 3755 O O . HIS A 1 468 ? -2.530 4.574 -18.524 1.00 95.25 468 HIS A O 1
ATOM 3761 N N . ARG A 1 469 ? -4.011 4.611 -16.828 1.00 96.56 469 ARG A N 1
ATOM 3762 C CA . ARG A 1 469 ? -4.082 3.154 -16.645 1.00 96.56 469 ARG A CA 1
ATOM 3763 C C . ARG A 1 469 ? -4.650 2.472 -17.885 1.00 96.56 469 ARG A C 1
ATOM 3765 O O . ARG A 1 469 ? -5.516 3.033 -18.557 1.00 96.56 469 ARG A O 1
ATOM 3772 N N . ARG A 1 470 ? -4.238 1.225 -18.111 1.00 97.44 470 ARG A N 1
ATOM 3773 C CA . ARG A 1 470 ? -4.739 0.365 -19.191 1.00 97.44 470 ARG A CA 1
ATOM 3774 C C . ARG A 1 470 ? -5.280 -0.964 -18.657 1.00 97.44 470 ARG A C 1
ATOM 3776 O O . ARG A 1 470 ? -4.612 -1.995 -18.772 1.00 97.44 470 ARG A O 1
ATOM 3783 N N . PRO A 1 471 ? -6.469 -0.951 -18.023 1.00 97.06 471 PRO A N 1
ATOM 3784 C CA . PRO A 1 471 ? -7.024 -2.114 -17.332 1.00 97.06 471 PRO A CA 1
ATOM 3785 C C . PRO A 1 471 ? -7.265 -3.331 -18.234 1.00 97.06 471 PRO A C 1
ATOM 3787 O O . PRO A 1 471 ? -7.264 -4.461 -17.747 1.00 97.06 471 PRO A O 1
ATOM 3790 N N . GLU A 1 472 ? -7.406 -3.141 -19.547 1.00 96.19 472 GLU A N 1
ATOM 3791 C CA . GLU A 1 472 ? -7.495 -4.232 -20.518 1.00 96.19 472 GLU A CA 1
ATOM 3792 C C . GLU A 1 472 ? -6.241 -5.120 -20.544 1.00 96.19 472 GLU A C 1
ATOM 3794 O O . GLU A 1 472 ? -6.346 -6.312 -20.823 1.00 96.19 472 GLU A O 1
ATOM 3799 N N . LEU A 1 473 ? -5.070 -4.572 -20.196 1.00 97.81 473 LEU A N 1
ATOM 3800 C CA . LEU A 1 473 ? -3.809 -5.318 -20.127 1.00 97.81 473 LEU A CA 1
ATOM 3801 C C . LEU A 1 473 ? -3.664 -6.132 -18.839 1.00 97.81 473 LEU A C 1
ATOM 3803 O O . LEU A 1 473 ? -2.815 -7.022 -18.764 1.00 97.81 473 LEU A O 1
ATOM 3807 N N . TYR A 1 474 ? -4.463 -5.808 -17.821 1.00 98.00 474 TYR A N 1
ATOM 3808 C CA . TYR A 1 474 ? -4.367 -6.419 -16.499 1.00 98.00 474 TYR A CA 1
ATOM 3809 C C . TYR A 1 474 ? -5.245 -7.658 -16.361 1.00 98.00 474 TYR A C 1
ATOM 3811 O O . TYR A 1 474 ? -5.052 -8.449 -15.442 1.00 98.00 474 TYR A O 1
ATOM 3819 N N . ARG A 1 475 ? -6.198 -7.839 -17.276 1.00 97.19 475 ARG A N 1
ATOM 3820 C CA . ARG A 1 475 ? -7.128 -8.966 -17.287 1.00 97.19 475 ARG A CA 1
ATOM 3821 C C . ARG A 1 475 ? -6.448 -10.277 -17.698 1.00 97.19 475 ARG A C 1
ATOM 3823 O O . ARG A 1 475 ? -5.468 -10.255 -18.451 1.00 97.19 475 ARG A O 1
ATOM 3830 N N . PRO A 1 476 ? -6.981 -11.430 -17.259 1.00 96.50 476 PRO A N 1
ATOM 3831 C CA . PRO A 1 476 ? -6.632 -12.711 -17.850 1.00 96.50 476 PRO A CA 1
ATOM 3832 C C . PRO A 1 476 ? -6.970 -12.713 -19.345 1.00 96.50 476 PRO A C 1
ATOM 3834 O O . PRO A 1 476 ? -7.980 -12.141 -19.760 1.00 96.50 476 PRO A O 1
ATOM 3837 N N . LYS A 1 477 ? -6.126 -13.351 -20.157 1.00 92.56 477 LYS A N 1
ATOM 3838 C CA . LYS A 1 477 ? -6.389 -13.503 -21.594 1.00 92.56 477 LYS A CA 1
ATOM 3839 C C . LYS A 1 477 ? -7.275 -14.731 -21.853 1.00 92.56 477 LYS A C 1
ATOM 3841 O O . LYS A 1 477 ? -7.125 -15.718 -21.130 1.00 92.56 477 LYS A O 1
ATOM 3846 N N . PRO A 1 478 ? -8.144 -14.687 -22.879 1.00 81.62 478 PRO A N 1
ATOM 3847 C CA . PRO A 1 478 ? -8.968 -15.829 -23.283 1.00 81.62 478 PRO A CA 1
ATOM 3848 C C . PRO A 1 478 ? -8.138 -17.058 -23.687 1.00 81.62 478 PRO A C 1
ATOM 3850 O O . PRO A 1 478 ? -6.978 -16.926 -24.146 1.00 81.62 478 PRO A O 1
#

Secondary structure (DSSP, 8-state):
--B---EEE-TTS-EEEE-------GGGG-SSTT-S-BPPS---EEEETTEEEEEEEGGGGG-HHHHHHHHHTT-SEEEEEE---SS--HHHHHHHHHHHHHHHT-EEEEEE---TT-SSS-TT---TTSPPSS---EEE-TTS-EEEE--TTS--------HHHH-----TT----SSGGGGGGGS-GGGSPPPPPPPTTS--EEEEEE----S-HHHHHHHHHHHHHTT-SEEEEEEEE--SSHHHHHHHHHHHHHHHHHHHHHHHHHT-EEEEEEE-SSSSEEEEEE-TTS-EEEEEE-SS--S-TTSTT-----S-EEEE-SS-EEEE--GGGGG-HHHHHHHHHTT-SEEEEEE----SSHHHHHHHHHHHHHHHT-EEEEEE---SSTT---EEE-TTS-EEEEPPTTS-PPPEEEEEETT--PEEEE--HHHHTT-SS---GGGT---EEEEEHHHHHHHH--GGGTSPP-

Radius of gyration: 23.59 Å; chains: 1; bounding box: 52×52×67 Å